Protein AF-0000000083612446 (afdb_homodimer)

Sequence (602 aa):
MIFKHRTEPTELTILKLLAHRMELSKEDQLNFFNLKKGYEGEKLFDTFLEKLECDVLVLNDLLLSSSNQTFQLDTLLVTNNLVYIFEIKNYFGDFYFKNDRLFQKNDNEVSNPLNQLQRSELLLRQLLHKLGFSIPVQSMVIFINEAFTLYLAPLDKPFILPTQLKTFFQKINSHKSTLDMQHKKMAEKLSSLHMQQHPHQKRPSYNNDQLQTGMSCGACQSLTITIQNKKSICTTCKNEESIDSALIRNANEYSLLFPNEKITLPKIMDWCRIITSKKQLRRVLDNNYQKVSKRRWTYYEMIFKHRTEPTELTILKLLAHRMELSKEDQLNFFNLKKGYEGEKLFDTFLEKLECDVLVLNDLLLSSSNQTFQLDTLLVTNNLVYIFEIKNYFGDFYFKNDRLFQKNDNEVSNPLNQLQRSELLLRQLLHKLGFSIPVQSMVIFINEAFTLYLAPLDKPFILPTQLKTFFQKINSHKSTLDMQHKKMAEKLSSLHMQQHPHQKRPSYNNDQLQTGMSCGACQSLTITIQNKKSICTTCKNEESIDSALIRNANEYSLLFPNEKITLPKIMDWCRIITSKKQLRRVLDNNYQKVSKRRWTYYE

Organism: NCBI:txid2304605

Secondary structure (DSSP, 8-state):
-EEE-----HHHHHHHHHHTTS---HHHHHHHHHHHHHHHHHHHHHHHHHT--SS-EEEEEEEEEETTEEEEEEEEEE-SS-EEEEEEE---EEEEEETTEEEETTS-EE--HHHHHHHHHHHHHHHHHHHT----EEEEEEE--TTEEEET--SSS-EE-GGGHHHHHHHHHH------HHHHHHHHHHHHH--SS-TT--PPP--GGGSPPSPPPTTT--S-EEEETTEEEETTT--EEEHHHHHHHHHHHHHHH-TTSPB-HHHHHHHHSS---HHHHHHHHHHHS-EEEETTEEEE-/-EEE-----HHHHHHHHHHTTS---HHHHHHHHHHHHHHHHHHHHHHHHHT--SS-EEEEEEEEEETTEEEEEEEEEE-SS-EEEEEEE---EEEEEETTEEEETTS-EE--HHHHHHHHHHHHHHHHHHHT----EEEEEEE--TTEEEET--SSS-EE-GGGHHHHHHHHHH------HHHHHHHHHHHHH--SS-TT--PPP--GGGSPPSPPPTTT--S-EEEETTEEEETTT--EEEHHHHHHHHHHHHHHH-TTSPB-HHHHHHHHSS---HHHHHHHHHHHS-EEEETTEEEE-

Radius of gyration: 33.87 Å; Cα contacts (8 Å, |Δi|>4): 994; chains: 2; bounding box: 58×113×74 Å

Foldseek 3Di:
DEPADDDQDLQLVLLLLQVQWFPDDPVSVVVNVQSVLQVVQLVLVVVLVVPFDADKYKHAWFWFDAPRDIATFGIWIDFAQEIETEAEDADAAEWEADPQWIAHPVGHTDDRVVVNQVVVQVRVCRVCVVVPHDGYYHYAYEHCHLRYHYHPDDPPHRYDYNVCSVVVSVVVRPDNTDHDPVSVVVSVVSVVRGDSDDPDDDHDDDDPVRTHAAQADPPNGHRQWDDDPQWIAHPPPRDIDGVLVSLVVQQVSVCSNPVPDFADLVVSCRRHVNDDDSVVSVVSQVVPFDWDDDDPGITTD/DEPADDDQDLQLVLLLLQVQWFPDDPVSVVVNVQSVLQVVQLVLVVVLVVPFDADKYKHAWFWFDAPRDIATFGIWIGFAQEIETEAEDADAAEWEADPQWIAHPVGHTDDRVVVNQVVVQVRVCRVCVVVPHDGYYHYAYEHCHLRYHYHPDDPPHRYDYNVCSVVVSVVVRPDRTDHDPVSVVVSVVSVVRGDSDDPDDDHDDDDPVRTHAAQADPPNGHRQWDDDPQWIAHPPPRDIDGVLVSLVVQQVSVCSNPVPDFADLVVSCRRHVNDDDSVVSVVSQVVPFDWDDDDPDITTD

Nearest PDB structures (foldseek):
  8gh6-assembly1_A  TM=5.373E-01  e=2.388E-02  Bombyx mori
  8ibx-assembly1_C  TM=4.402E-01  e=1.232E-02  Bombyx mori
  1y88-assembly1_A  TM=3.473E-01  e=4.994E-03  Archaeoglobus fulgidus
  5zyv-assembly1_A  TM=3.886E-01  e=1.614E+00  Homo sapiens
  2wtz-assembly3_C  TM=2.566E-01  e=6.067E+00  Mycobacterium tuberculosis H37Rv

Solvent-accessible surface area (backbone atoms only — not comparable to full-atom values): 33500 Å² total; per-residue (Å²): 81,80,73,35,74,75,72,81,55,66,59,49,53,50,46,57,56,41,59,68,25,35,85,64,50,73,67,53,46,51,49,44,51,50,46,50,46,46,49,50,31,48,52,55,52,46,58,61,60,70,68,51,78,36,47,37,39,31,39,28,60,39,30,39,70,40,96,90,38,74,43,70,40,57,32,34,39,38,46,62,73,40,31,38,40,38,42,74,39,51,55,76,42,56,28,34,44,56,93,89,36,36,26,36,72,88,69,47,74,50,86,49,67,64,59,60,47,53,51,42,50,54,44,47,53,50,43,35,48,74,73,72,46,85,72,50,77,48,66,35,39,34,37,63,28,63,42,32,38,55,30,34,30,67,88,87,54,58,66,40,49,41,34,40,48,65,61,52,52,49,55,60,40,65,42,90,39,70,65,54,69,67,56,51,50,50,52,51,51,55,60,68,56,40,48,92,60,63,94,75,67,77,66,85,86,77,56,79,85,61,46,59,69,34,40,55,34,91,84,80,45,46,59,53,62,44,82,52,95,71,21,35,34,24,73,83,81,60,50,74,44,48,42,61,59,48,50,52,52,45,49,50,48,46,42,67,77,34,71,89,51,75,45,31,69,70,58,49,36,57,40,29,60,76,59,80,55,64,66,59,51,49,53,50,46,57,74,74,33,45,75,44,75,55,91,95,46,66,36,44,92,81,81,73,34,73,76,72,80,55,67,60,50,53,51,46,57,55,41,59,68,25,34,86,65,52,72,67,52,46,52,50,44,52,51,45,49,46,47,50,52,31,49,53,54,52,46,58,61,59,69,68,52,78,37,50,38,39,31,39,28,60,39,31,39,71,39,96,89,38,76,44,69,41,57,32,36,40,40,46,62,75,40,31,38,38,39,43,73,40,51,53,76,41,56,28,32,45,55,93,90,35,37,27,36,73,88,68,47,74,50,85,50,66,64,60,59,46,50,51,41,49,53,43,48,52,52,44,34,48,75,73,71,47,85,70,50,77,48,66,35,40,34,36,61,28,63,42,32,36,54,29,34,31,66,89,86,53,57,66,42,50,40,35,40,49,66,61,51,53,49,54,60,38,65,42,90,37,70,63,54,69,64,58,52,50,49,52,51,50,55,59,69,55,40,48,92,61,63,92,74,65,76,68,87,87,77,57,79,87,61,46,58,69,34,39,54,34,93,84,78,45,45,59,53,62,46,80,53,94,70,22,35,34,25,73,84,81,63,48,73,44,48,44,61,59,48,49,52,52,45,50,49,49,47,42,67,75,35,70,90,51,74,44,32,70,68,59,48,36,57,39,30,60,78,61,80,55,64,67,59,51,49,53,51,47,59,75,72,34,46,76,43,74,55,91,96,48,65,35,42,92

pLDDT: mean 92.15, std 6.08, range [66.81, 98.69]

Structure (mmCIF, N/CA/C/O backbone):
data_AF-0000000083612446-model_v1
#
loop_
_entity.id
_entity.type
_entity.pdbx_description
1 polymer 'NERD domain-containing protein'
#
loop_
_atom_site.group_PDB
_atom_site.id
_atom_site.type_symbol
_atom_site.label_atom_id
_atom_site.label_alt_id
_atom_site.label_comp_id
_atom_site.label_asym_id
_atom_site.label_entity_id
_atom_site.label_seq_id
_atom_site.pdbx_PDB_ins_code
_atom_site.Cartn_x
_atom_site.Cartn_y
_atom_site.Cartn_z
_atom_site.occupancy
_atom_site.B_iso_or_equiv
_atom_site.auth_seq_id
_atom_site.auth_comp_id
_atom_site.auth_asym_id
_atom_site.auth_atom_id
_atom_site.pdbx_PDB_model_num
ATOM 1 N N . MET A 1 1 ? 16.703 -10.883 -16.016 1 83.62 1 MET A N 1
ATOM 2 C CA . MET A 1 1 ? 16.062 -11.578 -17.125 1 83.62 1 MET A CA 1
ATOM 3 C C . MET A 1 1 ? 15.227 -12.75 -16.641 1 83.62 1 MET A C 1
ATOM 5 O O . MET A 1 1 ? 15.633 -13.477 -15.734 1 83.62 1 MET A O 1
ATOM 9 N N . ILE A 1 2 ? 14.008 -12.875 -17.125 1 90.94 2 ILE A N 1
ATOM 10 C CA . ILE A 1 2 ? 13.156 -14.023 -16.828 1 90.94 2 ILE A CA 1
ATOM 11 C C . ILE A 1 2 ? 13.68 -15.25 -17.562 1 90.94 2 ILE A C 1
ATOM 13 O O . ILE A 1 2 ? 13.68 -15.289 -18.797 1 90.94 2 ILE A O 1
ATOM 17 N N . PHE A 1 3 ? 14.18 -16.234 -16.859 1 94.31 3 PHE A N 1
ATOM 18 C CA . PHE A 1 3 ? 14.758 -17.453 -17.438 1 94.31 3 PHE A CA 1
ATOM 19 C C . PHE A 1 3 ? 13.688 -18.516 -17.641 1 94.31 3 PHE A C 1
ATOM 21 O O . PHE A 1 3 ? 13.695 -19.203 -18.656 1 94.31 3 PHE A O 1
ATOM 28 N N . LYS A 1 4 ? 12.82 -18.688 -16.688 1 95.06 4 LYS A N 1
ATOM 29 C CA . LYS A 1 4 ? 11.648 -19.547 -16.797 1 95.06 4 LYS A CA 1
ATOM 30 C C . LYS A 1 4 ? 10.367 -18.781 -16.484 1 95.06 4 LYS A C 1
ATOM 32 O O . LYS A 1 4 ? 10.172 -18.344 -15.344 1 95.06 4 LYS A O 1
ATOM 37 N N . HIS A 1 5 ? 9.492 -18.703 -17.406 1 94.38 5 HIS A N 1
ATOM 38 C CA . HIS A 1 5 ? 8.258 -17.938 -17.25 1 94.38 5 HIS A CA 1
ATOM 39 C C . HIS A 1 5 ? 7.25 -18.719 -16.391 1 94.38 5 HIS A C 1
ATOM 41 O O . HIS A 1 5 ? 7.285 -19.938 -16.344 1 94.38 5 HIS A O 1
ATOM 47 N N . ARG A 1 6 ? 6.41 -17.922 -15.789 1 95.12 6 ARG A N 1
ATOM 48 C CA . ARG A 1 6 ? 5.34 -18.516 -14.984 1 95.12 6 ARG A CA 1
ATOM 49 C C . ARG A 1 6 ? 4.227 -19.062 -15.867 1 95.12 6 ARG A C 1
ATOM 51 O O . ARG A 1 6 ? 3.865 -18.438 -16.875 1 95.12 6 ARG A O 1
ATOM 58 N N . THR A 1 7 ? 3.77 -20.234 -15.5 1 92 7 THR A N 1
ATOM 59 C CA . THR A 1 7 ? 2.648 -20.828 -16.219 1 92 7 THR A CA 1
ATOM 60 C C . THR A 1 7 ? 1.485 -21.109 -15.266 1 92 7 THR A C 1
ATOM 62 O O . THR A 1 7 ? 1.691 -21.328 -14.07 1 92 7 THR A O 1
ATOM 65 N N . GLU A 1 8 ? 0.327 -21 -15.812 1 92.38 8 GLU A N 1
ATOM 66 C CA . GLU A 1 8 ? -0.847 -21.328 -15.008 1 92.38 8 GLU A CA 1
ATOM 67 C C . GLU A 1 8 ? -0.854 -22.797 -14.617 1 92.38 8 GLU A C 1
ATOM 69 O O . GLU A 1 8 ? -0.589 -23.672 -15.453 1 92.38 8 GLU A O 1
ATOM 74 N N . PRO A 1 9 ? -1.12 -23.047 -13.344 1 90.75 9 PRO A N 1
ATOM 75 C CA . PRO A 1 9 ? -1.199 -24.453 -12.945 1 90.75 9 PRO A CA 1
ATOM 76 C C . PRO A 1 9 ? -2.252 -25.234 -13.734 1 90.75 9 PRO A C 1
ATOM 78 O O . PRO A 1 9 ? -3.332 -24.703 -14.008 1 90.75 9 PRO A O 1
ATOM 81 N N . THR A 1 10 ? -1.929 -26.422 -14.031 1 88.69 10 THR A N 1
ATOM 82 C CA . THR A 1 10 ? -2.809 -27.266 -14.836 1 88.69 10 THR A CA 1
ATOM 83 C C . THR A 1 10 ? -4.156 -27.438 -14.141 1 88.69 10 THR A C 1
ATOM 85 O O . THR A 1 10 ? -5.203 -27.391 -14.789 1 88.69 10 THR A O 1
ATOM 88 N N . GLU A 1 11 ? -4.066 -27.609 -12.898 1 90.12 11 GLU A N 1
ATOM 89 C CA . GLU A 1 11 ? -5.297 -27.797 -12.141 1 90.12 11 GLU A CA 1
ATOM 90 C C . GLU A 1 11 ? -6.215 -26.594 -12.258 1 90.12 11 GLU A C 1
ATOM 92 O O . GLU A 1 11 ? -7.434 -26.734 -12.367 1 90.12 11 GLU A O 1
ATOM 97 N N . LEU A 1 12 ? -5.664 -25.469 -12.148 1 92.31 12 LEU A N 1
ATOM 98 C CA . LEU A 1 12 ? -6.445 -24.25 -12.289 1 92.31 12 LEU A CA 1
ATOM 99 C C . LEU A 1 12 ? -7.082 -24.156 -13.672 1 92.31 12 LEU A C 1
ATOM 101 O O . LEU A 1 12 ? -8.266 -23.828 -13.797 1 92.31 12 LEU A O 1
ATOM 105 N N . THR A 1 13 ? -6.355 -24.531 -14.695 1 91 13 THR A N 1
ATOM 106 C CA . THR A 1 13 ? -6.852 -24.531 -16.062 1 91 13 THR A CA 1
ATOM 107 C C . THR A 1 13 ? -8.031 -25.484 -16.219 1 91 13 THR A C 1
ATOM 109 O O . THR A 1 13 ? -9.047 -25.125 -16.812 1 91 13 THR A O 1
ATOM 112 N N . ILE A 1 14 ? -7.871 -26.578 -15.656 1 91.5 14 ILE A N 1
ATOM 113 C CA . ILE A 1 14 ? -8.906 -27.594 -15.734 1 91.5 14 ILE A CA 1
ATOM 114 C C . ILE A 1 14 ? -10.18 -27.094 -15.047 1 91.5 14 ILE A C 1
ATOM 116 O O . ILE A 1 14 ? -11.273 -27.188 -15.609 1 91.5 14 ILE A O 1
ATOM 120 N N . LEU A 1 15 ? -9.992 -26.578 -13.922 1 92.94 15 LEU A N 1
ATOM 121 C CA . LEU A 1 15 ? -11.141 -26.109 -13.156 1 92.94 15 LEU A CA 1
ATOM 122 C C . LEU A 1 15 ? -11.828 -24.938 -13.867 1 92.94 15 LEU A C 1
ATOM 124 O O . LEU A 1 15 ? -13.055 -24.828 -13.844 1 92.94 15 LEU A O 1
ATOM 128 N N . LYS A 1 16 ? -11.062 -24.125 -14.469 1 92.31 16 LYS A N 1
ATOM 129 C CA . LYS A 1 16 ? -11.609 -23.031 -15.258 1 92.31 16 LYS A CA 1
ATOM 130 C C . LYS A 1 16 ? -12.492 -23.547 -16.391 1 92.31 16 LYS A C 1
ATOM 132 O O . LYS A 1 16 ? -13.586 -23.016 -16.609 1 92.31 16 LYS A O 1
ATOM 137 N N . LEU A 1 17 ? -12 -24.531 -17.047 1 91.25 17 LEU A N 1
ATOM 138 C CA . LEU A 1 17 ? -12.734 -25.125 -18.156 1 91.25 17 LEU A CA 1
ATOM 139 C C . LEU A 1 17 ? -14.008 -25.812 -17.656 1 91.25 17 LEU A C 1
ATOM 141 O O . LEU A 1 17 ? -15.078 -25.641 -18.25 1 91.25 17 LEU A O 1
ATOM 145 N N . LEU A 1 18 ? -13.852 -26.484 -16.578 1 92.56 18 LEU A N 1
ATOM 146 C CA . LEU A 1 18 ? -14.984 -27.219 -16.031 1 92.56 18 LEU A CA 1
ATOM 147 C C . LEU A 1 18 ? -16.062 -26.266 -15.523 1 92.56 18 LEU A C 1
ATOM 149 O O . LEU A 1 18 ? -17.25 -26.547 -15.625 1 92.56 18 LEU A O 1
ATOM 153 N N . ALA A 1 19 ? -15.672 -25.141 -14.992 1 92.88 19 ALA A N 1
ATOM 154 C CA . ALA A 1 19 ? -16.594 -24.188 -14.406 1 92.88 19 ALA A CA 1
ATOM 155 C C . ALA A 1 19 ? -17.609 -23.688 -15.445 1 92.88 19 ALA A C 1
ATOM 157 O O . ALA A 1 19 ? -18.734 -23.312 -15.102 1 92.88 19 ALA A O 1
ATOM 158 N N . HIS A 1 20 ? -17.234 -23.719 -16.719 1 92.19 20 HIS A N 1
ATOM 159 C CA . HIS A 1 20 ? -18.125 -23.281 -17.781 1 92.19 20 HIS A CA 1
ATOM 160 C C . HIS A 1 20 ? -18.953 -24.438 -18.344 1 92.19 20 HIS A C 1
ATOM 162 O O . HIS A 1 20 ? -19.875 -24.219 -19.125 1 92.19 20 HIS A O 1
ATOM 168 N N . ARG A 1 21 ? -18.625 -25.688 -17.906 1 93.38 21 ARG A N 1
ATOM 169 C CA . ARG A 1 21 ? -19.234 -26.844 -18.531 1 93.38 21 ARG A CA 1
ATOM 170 C C . ARG A 1 21 ? -20.078 -27.641 -17.547 1 93.38 21 ARG A C 1
ATOM 172 O O . ARG A 1 21 ? -20.891 -28.484 -17.938 1 93.38 21 ARG A O 1
ATOM 179 N N . MET A 1 22 ? -19.812 -27.375 -16.281 1 92.88 22 MET A N 1
ATOM 180 C CA . MET A 1 22 ? -20.578 -28.078 -15.25 1 92.88 22 MET A CA 1
ATOM 181 C C . MET A 1 22 ? -20.625 -27.25 -13.961 1 92.88 22 MET A C 1
ATOM 183 O O . MET A 1 22 ? -19.891 -26.281 -13.812 1 92.88 22 MET A O 1
ATOM 187 N N . GLU A 1 23 ? -21.531 -27.672 -13.062 1 91.56 23 GLU A N 1
ATOM 188 C CA . GLU A 1 23 ? -21.516 -27.109 -11.719 1 91.56 23 GLU A CA 1
ATOM 189 C C . GLU A 1 23 ? -20.469 -27.781 -10.844 1 91.56 23 GLU A C 1
ATOM 191 O O . GLU A 1 23 ? -20.531 -28.984 -10.602 1 91.56 23 GLU A O 1
ATOM 196 N N . LEU A 1 24 ? -19.562 -27.047 -10.477 1 92.56 24 LEU A N 1
ATOM 197 C CA . LEU A 1 24 ? -18.5 -27.594 -9.641 1 92.56 24 LEU A CA 1
ATOM 198 C C . LEU A 1 24 ? -19.031 -27.922 -8.25 1 92.56 24 LEU A C 1
ATOM 200 O O . LEU A 1 24 ? -19.922 -27.25 -7.738 1 92.56 24 LEU A O 1
ATOM 204 N N . SER A 1 25 ? -18.453 -28.969 -7.723 1 92 25 SER A N 1
ATOM 205 C CA . SER A 1 25 ? -18.75 -29.266 -6.328 1 92 25 SER A CA 1
ATOM 206 C C . SER A 1 25 ? -18.297 -28.125 -5.41 1 92 25 SER A C 1
ATOM 208 O O . SER A 1 25 ? -17.484 -27.281 -5.812 1 92 25 SER A O 1
ATOM 210 N N . LYS A 1 26 ? -18.812 -28.062 -4.223 1 92.75 26 LYS A N 1
ATOM 211 C CA . LYS A 1 26 ? -18.422 -27.031 -3.256 1 92.75 26 LYS A CA 1
ATOM 212 C C . LYS A 1 26 ? -16.922 -27.094 -2.992 1 92.75 26 LYS A C 1
ATOM 214 O O . LYS A 1 26 ? -16.266 -26.047 -2.914 1 92.75 26 LYS A O 1
ATOM 219 N N . GLU A 1 27 ? -16.438 -28.266 -2.926 1 92.94 27 GLU A N 1
ATOM 220 C CA . GLU A 1 27 ? -15 -28.453 -2.697 1 92.94 27 GLU A CA 1
ATOM 221 C C . GLU A 1 27 ? -14.18 -27.938 -3.871 1 92.94 27 GLU A C 1
ATOM 223 O O . GLU A 1 27 ? -13.172 -27.25 -3.676 1 92.94 27 GLU A O 1
ATOM 228 N N . ASP A 1 28 ? -14.633 -28.219 -5.047 1 92.69 28 ASP A N 1
ATOM 229 C CA . ASP A 1 28 ? -13.898 -27.812 -6.246 1 92.69 28 ASP A CA 1
ATOM 230 C C . ASP A 1 28 ? -13.992 -26.297 -6.453 1 92.69 28 ASP A C 1
ATOM 232 O O . ASP A 1 28 ? -13.047 -25.688 -6.949 1 92.69 28 ASP A O 1
ATOM 236 N N . GLN A 1 29 ? -15.117 -25.812 -6.043 1 94.19 29 GLN A N 1
ATOM 237 C CA . GLN A 1 29 ? -15.281 -24.375 -6.125 1 94.19 29 GLN A CA 1
ATOM 238 C C . GLN A 1 29 ? -14.289 -23.656 -5.207 1 94.19 29 GLN A C 1
ATOM 240 O O . GLN A 1 29 ? -13.648 -22.688 -5.613 1 94.19 29 GLN A O 1
ATOM 245 N N . LEU A 1 30 ? -14.18 -24.172 -4.055 1 93 30 LEU A N 1
ATOM 246 C CA . LEU A 1 30 ? -13.242 -23.609 -3.094 1 93 30 LEU A CA 1
ATOM 247 C C . LEU A 1 30 ? -11.805 -23.75 -3.588 1 93 30 LEU A C 1
ATOM 249 O O . LEU A 1 30 ? -11.023 -22.797 -3.516 1 93 30 LEU A O 1
ATOM 253 N N . ASN A 1 31 ? -11.523 -24.891 -4.102 1 92.88 31 ASN A N 1
ATOM 254 C CA . ASN A 1 31 ? -10.195 -25.141 -4.645 1 92.88 31 ASN A CA 1
ATOM 255 C C . ASN A 1 31 ? -9.891 -24.203 -5.816 1 92.88 31 ASN A C 1
ATOM 257 O O . ASN A 1 31 ? -8.789 -23.672 -5.914 1 92.88 31 ASN A O 1
ATOM 261 N N . PHE A 1 32 ? -10.906 -24.047 -6.629 1 93.94 32 PHE A N 1
ATOM 262 C CA . PHE A 1 32 ? -10.781 -23.156 -7.781 1 93.94 32 PHE A CA 1
ATOM 263 C C . PHE A 1 32 ? -10.453 -21.734 -7.344 1 93.94 32 PHE A C 1
ATOM 265 O O . PHE A 1 32 ? -9.508 -21.125 -7.855 1 93.94 32 PHE A O 1
ATOM 272 N N . PHE A 1 33 ? -11.133 -21.312 -6.379 1 94.12 33 PHE A N 1
ATOM 273 C CA . PHE A 1 33 ? -10.938 -19.953 -5.875 1 94.12 33 PHE A CA 1
ATOM 274 C C . PHE A 1 33 ? -9.555 -19.797 -5.262 1 94.12 33 PHE A C 1
ATOM 276 O O . PHE A 1 33 ? -8.867 -18.797 -5.508 1 94.12 33 PHE A O 1
ATOM 283 N N . ASN A 1 34 ? -9.117 -20.734 -4.562 1 93.31 34 ASN A N 1
ATOM 284 C CA . ASN A 1 34 ? -7.812 -20.688 -3.906 1 93.31 34 ASN A CA 1
ATOM 285 C C . ASN A 1 34 ? -6.672 -20.703 -4.922 1 93.31 34 ASN A C 1
ATOM 287 O O . ASN A 1 34 ? -5.715 -19.938 -4.797 1 93.31 34 ASN A O 1
ATOM 291 N N . LEU A 1 35 ? -6.836 -21.547 -5.891 1 94.25 35 LEU A N 1
ATOM 292 C CA . LEU A 1 35 ? -5.82 -21.656 -6.934 1 94.25 35 LEU A CA 1
ATOM 293 C C . LEU A 1 35 ? -5.738 -20.359 -7.73 1 94.25 35 LEU A C 1
ATOM 295 O O . LEU A 1 35 ? -4.641 -19.875 -8.047 1 94.25 35 LEU A O 1
ATOM 299 N N . LYS A 1 36 ? -6.879 -19.891 -8.008 1 96.06 36 LYS A N 1
ATOM 300 C CA . LYS A 1 36 ? -6.941 -18.641 -8.758 1 96.06 36 LYS A CA 1
ATOM 301 C C . LYS A 1 36 ? -6.285 -17.5 -7.984 1 96.06 36 LYS A C 1
ATOM 303 O O . LYS A 1 36 ? -5.461 -16.75 -8.531 1 96.06 36 LYS A O 1
ATOM 308 N N . LYS A 1 37 ? -6.621 -17.375 -6.762 1 96.06 37 LYS A N 1
ATOM 309 C CA . LYS A 1 37 ? -6.055 -16.344 -5.898 1 96.06 37 LYS A CA 1
ATOM 310 C C . LYS A 1 37 ? -4.543 -16.5 -5.777 1 96.06 37 LYS A C 1
ATOM 312 O O . LYS A 1 37 ? -3.807 -15.508 -5.809 1 96.06 37 LYS A O 1
ATOM 317 N N . GLY A 1 38 ? -4.156 -17.703 -5.613 1 96.44 38 GLY A N 1
ATOM 318 C CA . GLY A 1 38 ? -2.73 -17.969 -5.539 1 96.44 38 GLY A CA 1
ATOM 319 C C . GLY A 1 38 ? -1.983 -17.578 -6.797 1 96.44 38 GLY A C 1
ATOM 320 O O . GLY A 1 38 ? -0.953 -16.906 -6.723 1 96.44 38 GLY A O 1
ATOM 321 N N . TYR A 1 39 ? -2.506 -17.938 -7.859 1 97.06 39 TYR A N 1
ATOM 322 C CA . TYR A 1 39 ? -1.886 -17.625 -9.148 1 97.06 39 TYR A CA 1
ATOM 323 C C . TYR A 1 39 ? -1.836 -16.125 -9.375 1 97.06 39 TYR A C 1
ATOM 325 O O . TYR A 1 39 ? -0.83 -15.594 -9.859 1 97.06 39 TYR A O 1
ATOM 333 N N . GLU A 1 40 ? -2.908 -15.453 -9.055 1 97.38 40 GLU A N 1
ATOM 334 C CA . GLU A 1 40 ? -2.951 -14 -9.172 1 97.38 40 GLU A CA 1
ATOM 335 C C . GLU A 1 40 ? -1.858 -13.344 -8.328 1 97.38 40 GLU A C 1
ATOM 337 O O . GLU A 1 40 ? -1.23 -12.375 -8.758 1 97.38 40 GLU A O 1
ATOM 342 N N . GLY A 1 41 ? -1.661 -13.812 -7.16 1 98.12 41 GLY A N 1
ATOM 343 C CA . GLY A 1 41 ? -0.599 -13.305 -6.301 1 98.12 41 GLY A CA 1
ATOM 344 C C . GLY A 1 41 ? 0.785 -13.484 -6.898 1 98.12 41 GLY A C 1
ATOM 345 O O . GLY A 1 41 ? 1.617 -12.578 -6.832 1 98.12 41 GLY A O 1
ATOM 346 N N . GLU A 1 42 ? 0.98 -14.625 -7.469 1 97.81 42 GLU A N 1
ATOM 347 C CA . GLU A 1 42 ? 2.268 -14.898 -8.102 1 97.81 42 GLU A CA 1
ATOM 348 C C . GLU A 1 42 ? 2.508 -13.984 -9.297 1 97.81 42 GLU A C 1
ATOM 350 O O . GLU A 1 42 ? 3.617 -13.477 -9.484 1 97.81 42 GLU A O 1
ATOM 355 N N . LYS A 1 43 ? 1.481 -13.797 -9.984 1 97.44 43 LYS A N 1
ATOM 356 C CA . LYS A 1 43 ? 1.591 -12.898 -11.133 1 97.44 43 LYS A CA 1
ATOM 357 C C . LYS A 1 43 ? 1.901 -11.469 -10.688 1 97.44 43 LYS A C 1
ATOM 359 O O . LYS A 1 43 ? 2.703 -10.781 -11.32 1 97.44 43 LYS A O 1
ATOM 364 N N . LEU A 1 44 ? 1.256 -11.109 -9.68 1 97.75 44 LEU A N 1
ATOM 365 C CA . LEU A 1 44 ? 1.531 -9.789 -9.133 1 97.75 44 LEU A CA 1
ATOM 366 C C . LEU A 1 44 ? 2.99 -9.672 -8.703 1 97.75 44 LEU A C 1
ATOM 368 O O . LEU A 1 44 ? 3.637 -8.648 -8.953 1 97.75 44 LEU A O 1
ATOM 372 N N . PHE A 1 45 ? 3.467 -10.703 -8.117 1 98.12 45 PHE A N 1
ATOM 373 C CA . PHE A 1 45 ? 4.867 -10.734 -7.707 1 98.12 45 PHE A CA 1
ATOM 374 C C . PHE A 1 45 ? 5.789 -10.602 -8.914 1 98.12 45 PHE A C 1
ATOM 376 O O . PHE A 1 45 ? 6.801 -9.906 -8.852 1 98.12 45 PHE A O 1
ATOM 383 N N . ASP A 1 46 ? 5.402 -11.172 -9.992 1 97.5 46 ASP A N 1
ATOM 384 C CA . ASP A 1 46 ? 6.188 -11.125 -11.227 1 97.5 46 ASP A CA 1
ATOM 385 C C . ASP A 1 46 ? 6.344 -9.688 -11.711 1 97.5 46 ASP A C 1
ATOM 387 O O . ASP A 1 46 ? 7.367 -9.328 -12.305 1 97.5 46 ASP A O 1
ATOM 391 N N . THR A 1 47 ? 5.375 -8.883 -11.5 1 96.5 47 THR A N 1
ATOM 392 C CA . THR A 1 47 ? 5.438 -7.504 -11.961 1 96.5 47 THR A CA 1
ATOM 393 C C . THR A 1 47 ? 6.562 -6.75 -11.258 1 96.5 47 THR A C 1
ATOM 395 O O . THR A 1 47 ? 7.188 -5.863 -11.844 1 96.5 47 THR A O 1
ATOM 398 N N . PHE A 1 48 ? 6.801 -7.066 -10.016 1 96.06 48 PHE A N 1
ATOM 399 C CA . PHE A 1 48 ? 7.918 -6.469 -9.289 1 96.06 48 PHE A CA 1
ATOM 400 C C . PHE A 1 48 ? 9.25 -6.926 -9.867 1 96.06 48 PHE A C 1
ATOM 402 O O . PHE A 1 48 ? 10.172 -6.125 -10.016 1 96.06 48 PHE A O 1
ATOM 409 N N . LEU A 1 49 ? 9.312 -8.188 -10.219 1 95.69 49 LEU A N 1
ATOM 410 C CA . LEU A 1 49 ? 10.547 -8.766 -10.742 1 95.69 49 LEU A CA 1
ATOM 411 C C . LEU A 1 49 ? 10.867 -8.203 -12.125 1 95.69 49 LEU A C 1
ATOM 413 O O . LEU A 1 49 ? 12.031 -8.008 -12.469 1 95.69 49 LEU A O 1
ATOM 417 N N . GLU A 1 50 ? 9.852 -7.977 -12.875 1 94.5 50 GLU A N 1
ATOM 418 C CA . GLU A 1 50 ? 10.016 -7.477 -14.234 1 94.5 50 GLU A CA 1
ATOM 419 C C . GLU A 1 50 ? 10.602 -6.066 -14.242 1 94.5 50 GLU A C 1
ATOM 421 O O . GLU A 1 50 ? 11.195 -5.641 -15.234 1 94.5 50 GLU A O 1
ATOM 426 N N . LYS A 1 51 ? 10.453 -5.371 -13.172 1 93.88 51 LYS A N 1
ATOM 427 C CA . LYS A 1 51 ? 10.922 -3.99 -13.078 1 93.88 51 LYS A CA 1
ATOM 428 C C . LYS A 1 51 ? 12.391 -3.938 -12.656 1 93.88 51 LYS A C 1
ATOM 430 O O . LYS A 1 51 ? 13 -2.869 -12.656 1 93.88 51 LYS A O 1
ATOM 435 N N . LEU A 1 52 ? 12.938 -5.074 -12.297 1 93.19 52 LEU A N 1
ATOM 436 C CA . LEU A 1 52 ? 14.336 -5.117 -11.898 1 93.19 52 LEU A CA 1
ATOM 437 C C . LEU A 1 52 ? 15.258 -4.805 -13.078 1 93.19 52 LEU A C 1
ATOM 439 O O . LEU A 1 52 ? 15.031 -5.289 -14.188 1 93.19 52 LEU A O 1
ATOM 443 N N . GLU A 1 53 ? 16.281 -3.992 -12.781 1 92.69 53 GLU A N 1
ATOM 444 C CA . GLU A 1 53 ? 17.234 -3.602 -13.82 1 92.69 53 GLU A CA 1
ATOM 445 C C . GLU A 1 53 ? 18.578 -4.277 -13.609 1 92.69 53 GLU A C 1
ATOM 447 O O . GLU A 1 53 ? 19.422 -4.289 -14.516 1 92.69 53 GLU A O 1
ATOM 452 N N . CYS A 1 54 ? 18.75 -4.805 -12.477 1 92.19 54 CYS A N 1
ATOM 453 C CA . CYS A 1 54 ? 20.016 -5.484 -12.18 1 92.19 54 CYS A CA 1
ATOM 454 C C . CYS A 1 54 ? 20.094 -6.824 -12.898 1 92.19 54 CYS A C 1
ATOM 456 O O . CYS A 1 54 ? 19.109 -7.281 -13.484 1 92.19 54 CYS A O 1
ATOM 458 N N . ASP A 1 55 ? 21.297 -7.391 -12.938 1 94.31 55 ASP A N 1
ATOM 459 C CA . ASP A 1 55 ? 21.547 -8.656 -13.625 1 94.31 55 ASP A CA 1
ATOM 460 C C . ASP A 1 55 ? 21.188 -9.844 -12.742 1 94.31 55 ASP A C 1
ATOM 462 O O . ASP A 1 55 ? 21.969 -10.242 -11.875 1 94.31 55 ASP A O 1
ATOM 466 N N . VAL A 1 56 ? 19.953 -10.391 -12.969 1 95.5 56 VAL A N 1
ATOM 467 C CA . VAL A 1 56 ? 19.453 -11.516 -12.18 1 95.5 56 VAL A CA 1
ATOM 468 C C . VAL A 1 56 ? 18.734 -12.508 -13.094 1 95.5 56 VAL A C 1
ATOM 470 O O . VAL A 1 56 ? 18.391 -12.172 -14.227 1 95.5 56 VAL A O 1
ATOM 473 N N . LEU A 1 57 ? 18.656 -13.734 -12.695 1 96.44 57 LEU A N 1
ATOM 474 C CA . LEU A 1 57 ? 17.859 -14.75 -13.367 1 96.44 57 LEU A CA 1
ATOM 475 C C . LEU A 1 57 ? 16.641 -15.141 -12.523 1 96.44 57 LEU A C 1
ATOM 477 O O . LEU A 1 57 ? 16.781 -15.406 -11.328 1 96.44 57 LEU A O 1
ATOM 481 N N . VAL A 1 58 ? 15.516 -15.109 -13.156 1 97.62 58 VAL A N 1
ATOM 482 C CA . VAL A 1 58 ? 14.273 -15.453 -12.469 1 97.62 58 VAL A CA 1
ATOM 483 C C . VAL A 1 58 ? 13.734 -16.766 -13 1 97.62 58 VAL A C 1
ATOM 485 O O . VAL A 1 58 ? 13.516 -16.922 -14.203 1 97.62 58 VAL A O 1
ATOM 488 N N . LEU A 1 59 ? 13.586 -17.766 -12.172 1 98.12 59 LEU A N 1
ATOM 489 C CA . LEU A 1 59 ? 12.961 -19.031 -12.5 1 98.12 59 LEU A CA 1
ATOM 490 C C . LEU A 1 59 ? 11.641 -19.203 -11.75 1 98.12 59 LEU A C 1
ATOM 492 O O . LEU A 1 59 ? 11.641 -19.344 -10.523 1 98.12 59 LEU A O 1
ATOM 496 N N . ASN A 1 60 ? 10.602 -19.25 -12.508 1 97.38 60 ASN A N 1
ATOM 497 C CA . ASN A 1 60 ? 9.289 -19.344 -11.875 1 97.38 60 ASN A CA 1
ATOM 498 C C . ASN A 1 60 ? 8.75 -20.766 -11.922 1 97.38 60 ASN A C 1
ATOM 500 O O . ASN A 1 60 ? 9.047 -21.516 -12.859 1 97.38 60 ASN A O 1
ATOM 504 N N . ASP A 1 61 ? 8.016 -21.109 -10.883 1 94.69 61 ASP A N 1
ATOM 505 C CA . ASP A 1 61 ? 7.172 -22.297 -10.867 1 94.69 61 ASP A CA 1
ATOM 506 C C . ASP A 1 61 ? 8 -23.562 -11.102 1 94.69 61 ASP A C 1
ATOM 508 O O . ASP A 1 61 ? 7.688 -24.359 -11.984 1 94.69 61 ASP A O 1
ATOM 512 N N . LEU A 1 62 ? 8.969 -23.75 -10.312 1 95.81 62 LEU A N 1
ATOM 513 C CA . LEU A 1 62 ? 9.797 -24.938 -10.43 1 95.81 62 LEU A CA 1
ATOM 514 C C . LEU A 1 62 ? 9.234 -26.078 -9.586 1 95.81 62 LEU A C 1
ATOM 516 O O . LEU A 1 62 ? 8.914 -25.891 -8.414 1 95.81 62 LEU A O 1
ATOM 520 N N . LEU A 1 63 ? 8.977 -27.125 -10.195 1 95.06 63 LEU A N 1
ATOM 521 C CA . LEU A 1 63 ? 8.672 -28.391 -9.523 1 95.06 63 LEU A CA 1
ATOM 522 C C . LEU A 1 63 ? 9.859 -29.344 -9.594 1 95.06 63 LEU A C 1
ATOM 524 O O . LEU A 1 63 ? 10.156 -29.891 -10.664 1 95.06 63 LEU A O 1
ATOM 528 N N . LEU A 1 64 ? 10.469 -29.609 -8.43 1 96.25 64 LEU A N 1
ATOM 529 C CA . LEU A 1 64 ? 11.719 -30.359 -8.391 1 96.25 64 LEU A CA 1
ATOM 530 C C . LEU A 1 64 ? 11.617 -31.531 -7.438 1 96.25 64 LEU A C 1
ATOM 532 O O . LEU A 1 64 ? 10.625 -31.672 -6.711 1 96.25 64 LEU A O 1
ATOM 5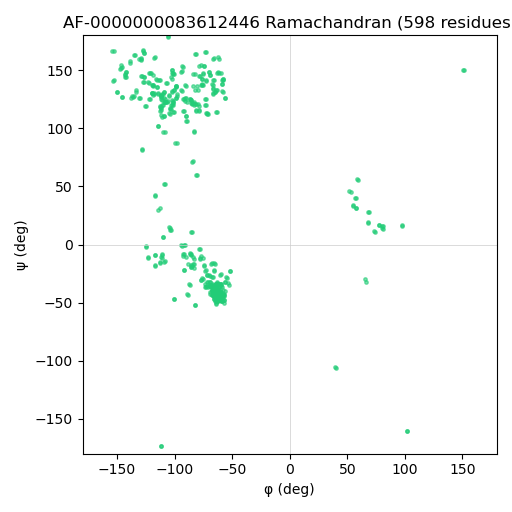36 N N . SER A 1 65 ? 12.547 -32.344 -7.559 1 93.69 65 SER A N 1
ATOM 537 C CA . SER A 1 65 ? 12.656 -33.5 -6.66 1 93.69 65 SER A CA 1
ATOM 538 C C . SER A 1 65 ? 14.078 -33.656 -6.141 1 93.69 65 SER A C 1
ATOM 540 O O . SER A 1 65 ? 15.047 -33.469 -6.891 1 93.69 65 SER A O 1
ATOM 542 N N . SER A 1 66 ? 14.195 -33.812 -4.875 1 91.31 66 SER A N 1
ATOM 543 C CA . SER A 1 66 ? 15.461 -34.125 -4.219 1 91.31 66 SER A CA 1
ATOM 544 C C . SER A 1 66 ? 15.281 -35.219 -3.164 1 91.31 66 SER A C 1
ATOM 546 O O . SER A 1 66 ? 14.422 -35.125 -2.287 1 91.31 66 SER A O 1
ATOM 548 N N . SER A 1 67 ? 16.094 -36.281 -3.268 1 89.75 67 SER A N 1
ATOM 549 C CA . SER A 1 67 ? 16.031 -37.406 -2.336 1 89.75 67 SER A CA 1
ATOM 550 C C . SER A 1 67 ? 14.625 -38 -2.262 1 89.75 67 SER A C 1
ATOM 552 O O . SER A 1 67 ? 14.086 -38.188 -1.173 1 89.75 67 SER A O 1
ATOM 554 N N . ASN A 1 68 ? 13.906 -38 -3.283 1 87.94 68 ASN A N 1
ATOM 555 C CA . ASN A 1 68 ? 12.594 -38.625 -3.467 1 87.94 68 ASN A CA 1
ATOM 556 C C . ASN A 1 68 ? 11.484 -37.75 -2.879 1 87.94 68 ASN A C 1
ATOM 558 O O . ASN A 1 68 ? 10.406 -38.25 -2.561 1 87.94 68 ASN A O 1
ATOM 562 N N . GLN A 1 69 ? 11.867 -36.562 -2.605 1 92.31 69 GLN A N 1
ATOM 563 C CA . GLN A 1 69 ? 10.859 -35.625 -2.143 1 92.31 69 GLN A CA 1
ATOM 564 C C . GLN A 1 69 ? 10.617 -34.531 -3.174 1 92.31 69 GLN A C 1
ATOM 566 O O . GLN A 1 69 ? 11.562 -33.875 -3.645 1 92.31 69 GLN A O 1
ATOM 571 N N . THR A 1 70 ? 9.383 -34.344 -3.482 1 92.94 70 THR A N 1
ATOM 572 C CA . THR A 1 70 ? 9.016 -33.312 -4.445 1 92.94 70 THR A CA 1
ATOM 573 C C . THR A 1 70 ? 8.742 -32 -3.734 1 92.94 70 THR A C 1
ATOM 575 O O . THR A 1 70 ? 8.164 -31.984 -2.645 1 92.94 70 THR A O 1
ATOM 578 N N . PHE A 1 71 ? 9.211 -30.938 -4.277 1 93.5 71 PHE A N 1
ATOM 579 C CA . PHE A 1 71 ? 8.938 -29.625 -3.713 1 93.5 71 PHE A CA 1
ATOM 580 C C . PHE A 1 71 ? 8.758 -28.594 -4.816 1 93.5 71 PHE A C 1
ATOM 582 O O . PHE A 1 71 ? 9.367 -28.703 -5.883 1 93.5 71 PHE A O 1
ATOM 589 N N . GLN A 1 72 ? 7.887 -27.703 -4.555 1 92.75 72 GLN A N 1
ATOM 590 C CA . GLN A 1 72 ? 7.559 -26.656 -5.512 1 92.75 72 GLN A CA 1
ATOM 591 C C . GLN A 1 72 ? 8.086 -25.297 -5.047 1 92.75 72 GLN A C 1
ATOM 593 O O . GLN A 1 72 ? 7.996 -24.969 -3.863 1 92.75 72 GLN A O 1
ATOM 598 N N . LEU A 1 73 ? 8.766 -24.609 -5.945 1 96.69 73 LEU A N 1
ATOM 599 C CA . LEU A 1 73 ? 9.227 -23.25 -5.691 1 96.69 73 LEU A CA 1
ATOM 600 C C . LEU A 1 73 ? 8.414 -22.234 -6.488 1 96.69 73 LEU A C 1
ATOM 602 O O . LEU A 1 73 ? 8.367 -22.297 -7.719 1 96.69 73 LEU A O 1
ATOM 606 N N . ASP A 1 74 ? 7.789 -21.281 -5.809 1 96.75 74 ASP A N 1
ATOM 607 C CA . ASP A 1 74 ? 7.027 -20.25 -6.527 1 96.75 74 ASP A CA 1
ATOM 608 C C . ASP A 1 74 ? 7.941 -19.406 -7.406 1 96.75 74 ASP A C 1
ATOM 610 O O . ASP A 1 74 ? 7.66 -19.203 -8.594 1 96.75 74 ASP A O 1
ATOM 614 N N . THR A 1 75 ? 8.977 -18.922 -6.855 1 98.19 75 THR A N 1
ATOM 615 C CA . THR A 1 75 ? 9.938 -18.125 -7.613 1 98.19 75 THR A CA 1
ATOM 616 C C . THR A 1 75 ? 11.344 -18.281 -7.039 1 98.19 75 THR A C 1
ATOM 618 O O . THR A 1 75 ? 11.531 -18.234 -5.824 1 98.19 75 THR A O 1
ATOM 621 N N . LEU A 1 76 ? 12.258 -18.531 -7.887 1 98.06 76 LEU A N 1
ATOM 622 C CA . LEU A 1 76 ? 13.688 -18.531 -7.574 1 98.06 76 LEU A CA 1
ATOM 623 C C . LEU A 1 76 ? 14.398 -17.375 -8.25 1 98.06 76 LEU A C 1
ATOM 625 O O . LEU A 1 76 ? 14.242 -17.156 -9.453 1 98.06 76 LEU A O 1
ATOM 629 N N . LEU A 1 77 ? 15.078 -16.578 -7.457 1 97.19 77 LEU A N 1
ATOM 630 C CA . LEU A 1 77 ? 15.852 -15.453 -7.984 1 97.19 77 LEU A CA 1
ATOM 631 C C . LEU A 1 77 ? 17.344 -15.695 -7.789 1 97.19 77 LEU A C 1
ATOM 633 O O . LEU A 1 77 ? 17.812 -15.82 -6.656 1 97.19 77 LEU A O 1
ATOM 637 N N . VAL A 1 78 ? 18.094 -15.75 -8.867 1 96.38 78 VAL A N 1
ATOM 638 C CA . VAL A 1 78 ? 19.531 -16 -8.828 1 96.38 78 VAL A CA 1
ATOM 639 C C . VAL A 1 78 ? 20.281 -14.688 -9 1 96.38 78 VAL A C 1
ATOM 641 O O . VAL A 1 78 ? 20.141 -14.008 -10.016 1 96.38 78 VAL A O 1
ATOM 644 N N . THR A 1 79 ? 20.938 -14.336 -7.961 1 94.25 79 THR A N 1
ATOM 645 C CA . THR A 1 79 ? 21.875 -13.211 -8.031 1 94.25 79 THR A CA 1
ATOM 646 C C . THR A 1 79 ? 23.312 -13.711 -8.031 1 94.25 79 THR A C 1
ATOM 648 O O . THR A 1 79 ? 23.562 -14.914 -8.016 1 94.25 79 THR A O 1
ATOM 651 N N . ASN A 1 80 ? 24.281 -12.734 -8.109 1 92.25 80 ASN A N 1
ATOM 652 C CA . ASN A 1 80 ? 25.688 -13.109 -8.227 1 92.25 80 ASN A CA 1
ATOM 653 C C . ASN A 1 80 ? 26.172 -13.867 -7 1 92.25 80 ASN A C 1
ATOM 655 O O . ASN A 1 80 ? 26.969 -14.797 -7.113 1 92.25 80 ASN A O 1
ATOM 659 N N . ASN A 1 81 ? 25.625 -13.531 -5.855 1 91.44 81 ASN A N 1
ATOM 660 C CA . ASN A 1 81 ? 26.203 -14.117 -4.652 1 91.44 81 ASN A CA 1
ATOM 661 C C . ASN A 1 81 ? 25.156 -14.852 -3.822 1 91.44 81 ASN A C 1
ATOM 663 O O . ASN A 1 81 ? 25.484 -15.453 -2.795 1 91.44 81 ASN A O 1
ATOM 667 N N . LEU A 1 82 ? 23.938 -14.797 -4.305 1 93.69 82 LEU A N 1
ATOM 668 C CA . LEU A 1 82 ? 22.859 -15.305 -3.471 1 93.69 82 LEU A CA 1
ATOM 669 C C . LEU A 1 82 ? 21.703 -15.797 -4.328 1 93.69 82 LEU A C 1
ATOM 671 O O . LEU A 1 82 ? 21.406 -15.219 -5.375 1 93.69 82 LEU A O 1
ATOM 675 N N . VAL A 1 83 ? 21.078 -16.906 -3.898 1 96.75 83 VAL A N 1
ATOM 676 C CA . VAL A 1 83 ? 19.844 -17.391 -4.5 1 96.75 83 VAL A CA 1
ATOM 677 C C . VAL A 1 83 ? 18.688 -17.172 -3.535 1 96.75 83 VAL A C 1
ATOM 679 O O . VAL A 1 83 ? 18.734 -17.594 -2.377 1 96.75 83 VAL A O 1
ATOM 682 N N . TYR A 1 84 ? 17.688 -16.516 -4.008 1 97.19 84 TYR A N 1
ATOM 683 C CA . TYR A 1 84 ? 16.484 -16.297 -3.205 1 97.19 84 TYR A CA 1
ATOM 684 C C . TYR A 1 84 ? 15.398 -17.281 -3.562 1 97.19 84 TYR A C 1
ATOM 686 O O . TYR A 1 84 ? 15.164 -17.562 -4.742 1 97.19 84 TYR A O 1
ATOM 694 N N . ILE A 1 85 ? 14.758 -17.828 -2.523 1 98.19 85 ILE A N 1
ATOM 695 C CA . ILE A 1 85 ? 13.5 -18.547 -2.668 1 98.19 85 ILE A CA 1
ATOM 696 C C . ILE A 1 85 ? 12.352 -17.688 -2.148 1 98.19 85 ILE A C 1
ATOM 698 O O . ILE A 1 85 ? 12.383 -17.219 -1.008 1 98.19 85 ILE A O 1
ATOM 702 N N . PHE A 1 86 ? 11.438 -17.469 -2.977 1 98.38 86 PHE A N 1
ATOM 703 C CA . PHE A 1 86 ? 10.281 -16.703 -2.541 1 98.38 86 PHE A CA 1
ATOM 704 C C . PHE A 1 86 ? 9.031 -17.562 -2.49 1 98.38 86 PHE A C 1
ATOM 706 O O . PHE A 1 86 ? 8.656 -18.188 -3.49 1 98.38 86 PHE A O 1
ATOM 713 N N . GLU A 1 87 ? 8.477 -17.719 -1.36 1 98 87 GLU A N 1
ATOM 714 C CA . GLU A 1 87 ? 7.137 -18.25 -1.185 1 98 87 GLU A CA 1
ATOM 715 C C . GLU A 1 87 ? 6.09 -17.141 -1.139 1 98 87 GLU A C 1
ATOM 717 O O . GLU A 1 87 ? 6.066 -16.344 -0.2 1 98 87 GLU A O 1
ATOM 722 N N . ILE A 1 88 ? 5.199 -17.094 -2.117 1 98.25 88 ILE A N 1
ATOM 723 C CA . ILE A 1 88 ? 4.312 -15.945 -2.291 1 98.25 88 ILE A CA 1
ATOM 724 C C . ILE A 1 88 ? 2.928 -16.281 -1.739 1 98.25 88 ILE A C 1
ATOM 726 O O . ILE A 1 88 ? 2.332 -17.297 -2.109 1 98.25 88 ILE A O 1
ATOM 730 N N . LYS A 1 89 ? 2.396 -15.531 -0.799 1 97.81 89 LYS A N 1
ATOM 731 C CA . LYS A 1 89 ? 1.056 -15.648 -0.235 1 97.81 89 LYS A CA 1
ATOM 732 C C . LYS A 1 89 ? 0.208 -14.422 -0.562 1 97.81 89 LYS A C 1
ATOM 734 O O . LYS A 1 89 ? 0.644 -13.289 -0.357 1 97.81 89 LYS A O 1
ATOM 739 N N . ASN A 1 90 ? -0.946 -14.641 -1.059 1 97.81 90 ASN A N 1
ATOM 740 C CA . ASN A 1 90 ? -1.854 -13.57 -1.444 1 97.81 90 ASN A CA 1
ATOM 741 C C . ASN A 1 90 ? -3.039 -13.461 -0.488 1 97.81 90 ASN A C 1
ATOM 743 O O . ASN A 1 90 ? -4.191 -13.422 -0.922 1 97.81 90 ASN A O 1
ATOM 747 N N . TYR A 1 91 ? -2.732 -13.383 0.799 1 96.31 91 TYR A N 1
ATOM 748 C CA . TYR A 1 91 ? -3.748 -13.297 1.842 1 96.31 91 TYR A CA 1
ATOM 749 C C . TYR A 1 91 ? -4.34 -11.891 1.908 1 96.31 91 TYR A C 1
ATOM 751 O O . TYR A 1 91 ? -3.621 -10.898 1.75 1 96.31 91 TYR A O 1
ATOM 759 N N . PHE A 1 92 ? -5.574 -11.797 2.145 1 95.5 92 PHE A N 1
ATOM 760 C CA . PHE A 1 92 ? -6.312 -10.547 2.279 1 95.5 92 PHE A CA 1
ATOM 761 C C . PHE A 1 92 ? -6.852 -10.383 3.695 1 95.5 92 PHE A C 1
ATOM 763 O O . PHE A 1 92 ? -7.383 -11.336 4.273 1 95.5 92 PHE A O 1
ATOM 770 N N . GLY A 1 93 ? -6.668 -9.156 4.199 1 96 93 GLY A N 1
ATOM 771 C CA . GLY A 1 93 ? -7.301 -8.875 5.48 1 96 93 GLY A CA 1
ATOM 772 C C . GLY A 1 93 ? -6.332 -8.922 6.648 1 96 93 GLY A C 1
ATOM 773 O O . GLY A 1 93 ? -5.121 -8.789 6.461 1 96 93 GLY A O 1
ATOM 774 N N . ASP A 1 94 ? -6.887 -9.078 7.859 1 96.81 94 ASP A N 1
ATOM 775 C CA . ASP A 1 94 ? -6.121 -8.969 9.094 1 96.81 94 ASP A CA 1
ATOM 776 C C . ASP A 1 94 ? -5.738 -10.344 9.633 1 96.81 94 ASP A C 1
ATOM 778 O O . ASP A 1 94 ? -6.602 -11.203 9.812 1 96.81 94 ASP A O 1
ATOM 782 N N . PHE A 1 95 ? -4.52 -10.516 9.852 1 97.44 95 PHE A N 1
ATOM 783 C CA . PHE A 1 95 ? -3.961 -11.734 10.414 1 97.44 95 PHE A CA 1
ATOM 784 C C . PHE A 1 95 ? -3.107 -11.422 11.641 1 97.44 95 PHE A C 1
ATOM 786 O O . PHE A 1 95 ? -2.789 -10.266 11.898 1 97.44 95 PHE A O 1
ATOM 793 N N . TYR A 1 96 ? -2.787 -12.375 12.43 1 96.81 96 TYR A N 1
ATOM 794 C CA . TYR A 1 96 ? -1.804 -12.203 13.5 1 96.81 96 TYR A CA 1
ATOM 795 C C . TYR A 1 96 ? -0.947 -13.461 13.648 1 96.81 96 TYR A C 1
ATOM 797 O O . TYR A 1 96 ? -1.36 -14.555 13.258 1 96.81 96 TYR A O 1
ATOM 805 N N . PHE A 1 97 ? 0.261 -13.273 14.031 1 96 97 PHE A N 1
ATOM 806 C CA . PHE A 1 97 ? 1.247 -14.328 14.219 1 96 97 PHE A CA 1
ATOM 807 C C . PHE A 1 97 ? 1.541 -14.547 15.695 1 96 97 PHE A C 1
ATOM 809 O O . PHE A 1 97 ? 1.895 -13.602 16.406 1 96 97 PHE A O 1
ATOM 816 N N . LYS A 1 98 ? 1.333 -15.773 16.172 1 93.19 98 LYS A N 1
ATOM 817 C CA . LYS A 1 98 ? 1.549 -16.078 17.578 1 93.19 98 LYS A CA 1
ATOM 818 C C . LYS A 1 98 ? 2.064 -17.5 17.766 1 93.19 98 LYS A C 1
ATOM 820 O O . LYS A 1 98 ? 1.512 -18.453 17.188 1 93.19 98 LYS A O 1
ATOM 825 N N . ASN A 1 99 ? 3.125 -17.656 18.438 1 92.56 99 ASN A N 1
ATOM 826 C CA . ASN A 1 99 ? 3.697 -18.953 18.734 1 92.56 99 ASN A CA 1
ATOM 827 C C . ASN A 1 99 ? 3.992 -19.734 17.453 1 92.56 99 ASN A C 1
ATOM 829 O O . ASN A 1 99 ? 3.627 -20.906 17.328 1 92.56 99 ASN A O 1
ATOM 833 N N . ASP A 1 100 ? 4.441 -19.125 16.531 1 91.69 100 ASP A N 1
ATOM 834 C CA . ASP A 1 100 ? 4.871 -19.703 15.266 1 91.69 100 ASP A CA 1
ATOM 835 C C . ASP A 1 100 ? 3.682 -20.234 14.477 1 91.69 100 ASP A C 1
ATOM 837 O O . ASP A 1 100 ? 3.801 -21.234 13.766 1 91.69 100 ASP A O 1
ATOM 841 N N . ARG A 1 101 ? 2.557 -19.594 14.75 1 94.94 101 ARG A N 1
ATOM 842 C CA . ARG A 1 101 ? 1.335 -19.922 14.023 1 94.94 101 ARG A CA 1
ATOM 843 C C . ARG A 1 101 ? 0.68 -18.672 13.453 1 94.94 101 ARG A C 1
ATOM 845 O O . ARG A 1 101 ? 0.777 -17.594 14.039 1 94.94 101 ARG A O 1
ATOM 852 N N . LEU A 1 102 ? 0.114 -18.828 12.352 1 95.12 102 LEU A N 1
ATOM 853 C CA . LEU A 1 102 ? -0.571 -17.75 11.664 1 95.12 102 LEU A CA 1
ATOM 854 C C . LEU A 1 102 ? -2.084 -17.891 11.781 1 95.12 102 LEU A C 1
ATOM 856 O O . LEU A 1 102 ? -2.625 -18.984 11.547 1 95.12 102 LEU A O 1
ATOM 860 N N . PHE A 1 103 ? -2.715 -16.844 12.211 1 95.5 103 PHE A N 1
ATOM 861 C CA . PHE A 1 103 ? -4.16 -16.859 12.414 1 95.5 103 PHE A CA 1
ATOM 862 C C . PHE A 1 103 ? -4.816 -15.703 11.664 1 95.5 103 PHE A C 1
ATOM 864 O O . PHE A 1 103 ? -4.242 -14.617 11.555 1 95.5 103 PHE A O 1
ATOM 871 N N . GLN A 1 104 ? -5.996 -15.977 11.156 1 93.62 104 GLN A N 1
ATOM 872 C CA . GLN A 1 104 ? -6.848 -14.867 10.75 1 93.62 104 GLN A CA 1
ATOM 873 C C . GLN A 1 104 ? -7.473 -14.18 11.961 1 93.62 104 GLN A C 1
ATOM 875 O O . GLN A 1 104 ? -7.648 -14.805 13.008 1 93.62 104 GLN A O 1
ATOM 880 N N . LYS A 1 105 ? -7.699 -12.875 11.93 1 85.94 105 LYS A N 1
ATOM 881 C CA . LYS A 1 105 ? -8.195 -12.117 13.07 1 85.94 105 LYS A CA 1
ATOM 882 C C . LYS A 1 105 ? -9.453 -12.75 13.648 1 85.94 105 LYS A C 1
ATOM 884 O O . LYS A 1 105 ? -9.734 -12.617 14.844 1 85.94 105 LYS A O 1
ATOM 889 N N . ASN A 1 106 ? -10.234 -13.57 12.875 1 83.69 106 ASN A N 1
ATOM 890 C CA . ASN A 1 106 ? -11.391 -14.281 13.406 1 83.69 106 ASN A CA 1
ATOM 891 C C . ASN A 1 106 ? -10.992 -15.609 14.039 1 83.69 106 ASN A C 1
ATOM 893 O O . ASN A 1 106 ? -11.836 -16.484 14.25 1 83.69 106 ASN A O 1
ATOM 897 N N . ASP A 1 107 ? -9.742 -15.867 14.242 1 81.75 107 ASP A N 1
ATOM 898 C CA . ASP A 1 107 ? -9.133 -16.953 15.008 1 81.75 107 ASP A CA 1
ATOM 899 C C . ASP A 1 107 ? -9.109 -18.25 14.195 1 81.75 107 ASP A C 1
ATOM 901 O O . ASP A 1 107 ? -9.016 -19.344 14.766 1 81.75 107 ASP A O 1
ATOM 905 N N . ASN A 1 108 ? -9.289 -18.172 12.953 1 88.69 108 ASN A N 1
ATOM 906 C CA . ASN A 1 108 ? -9.055 -19.328 12.094 1 88.69 108 ASN A CA 1
ATOM 907 C C . ASN A 1 108 ? -7.578 -19.484 11.75 1 88.69 108 ASN A C 1
ATOM 909 O O . ASN A 1 108 ? -6.957 -18.562 11.219 1 88.69 108 ASN A O 1
ATOM 913 N N . GLU A 1 109 ? -7.152 -20.625 12.156 1 90.19 109 GLU A N 1
ATOM 914 C CA . GLU A 1 109 ? -5.742 -20.875 11.875 1 90.19 109 GLU A CA 1
ATOM 915 C C . GLU A 1 109 ? -5.523 -21.234 10.414 1 90.19 109 GLU A C 1
ATOM 917 O O . GLU A 1 109 ? -6.312 -21.984 9.828 1 90.19 109 GLU A O 1
ATOM 922 N N . VAL A 1 110 ? -4.484 -20.672 9.859 1 91.62 110 VAL A N 1
ATOM 923 C CA . VAL A 1 110 ? -4.113 -21.031 8.492 1 91.62 110 VAL A CA 1
ATOM 924 C C . VAL A 1 110 ? -2.732 -21.672 8.484 1 91.62 110 VAL A C 1
ATOM 926 O O . VAL A 1 110 ? -2.008 -21.625 9.484 1 91.62 110 VAL A O 1
ATOM 929 N N . SER A 1 111 ? -2.424 -22.391 7.402 1 89.5 111 SER A N 1
ATOM 930 C CA . SER A 1 111 ? -1.124 -23.047 7.293 1 89.5 111 SER A CA 1
ATOM 931 C C . SER A 1 111 ? 0.014 -22.031 7.391 1 89.5 111 SER A C 1
ATOM 933 O O . SER A 1 111 ? -0.067 -20.938 6.816 1 89.5 111 SER A O 1
ATOM 935 N N . ASN A 1 112 ? 1.032 -22.391 8.109 1 89.94 112 ASN A N 1
ATOM 936 C CA . ASN A 1 112 ? 2.197 -21.531 8.266 1 89.94 112 ASN A CA 1
ATOM 937 C C . ASN A 1 112 ? 3.111 -21.594 7.043 1 89.94 112 ASN A C 1
ATOM 939 O O . ASN A 1 112 ? 3.723 -22.641 6.773 1 89.94 112 ASN A O 1
ATOM 943 N N . PRO A 1 113 ? 3.254 -20.562 6.355 1 93.94 113 PRO A N 1
ATOM 944 C CA . PRO A 1 113 ? 4.074 -20.578 5.141 1 93.94 113 PRO A CA 1
ATOM 945 C C . PRO A 1 113 ? 5.555 -20.828 5.434 1 93.94 113 PRO A C 1
ATOM 947 O O . PRO A 1 113 ? 6.309 -21.203 4.531 1 93.94 113 PRO A O 1
ATOM 950 N N . LEU A 1 114 ? 5.977 -20.672 6.703 1 95.19 114 LEU A N 1
ATOM 951 C CA . LEU A 1 114 ? 7.371 -20.875 7.074 1 95.19 114 LEU A CA 1
ATOM 952 C C . LEU A 1 114 ? 7.746 -22.344 6.969 1 95.19 114 LEU A C 1
ATOM 954 O O . LEU A 1 114 ? 8.891 -22.688 6.641 1 95.19 114 LEU A O 1
ATOM 958 N N . ASN A 1 115 ? 6.789 -23.203 7.234 1 93.25 115 ASN A N 1
ATOM 959 C CA . ASN A 1 115 ? 7.055 -24.625 7.133 1 93.25 115 ASN A CA 1
ATOM 960 C C . ASN A 1 115 ? 7.375 -25.047 5.699 1 93.25 115 ASN A C 1
ATOM 962 O O . ASN A 1 115 ? 8.352 -25.75 5.453 1 93.25 115 ASN A O 1
ATOM 966 N N . GLN A 1 116 ? 6.535 -24.594 4.824 1 91.19 116 GLN A N 1
ATOM 967 C CA . GLN A 1 116 ? 6.762 -24.859 3.41 1 91.19 116 GLN A CA 1
ATOM 968 C C . GLN A 1 116 ? 8.078 -24.266 2.932 1 91.19 116 GLN A C 1
ATOM 970 O O . GLN A 1 116 ? 8.828 -24.891 2.188 1 91.19 116 GLN A O 1
ATOM 975 N N . LEU A 1 117 ? 8.352 -23.094 3.369 1 96.19 117 LEU A N 1
ATOM 976 C CA . LEU A 1 117 ? 9.562 -22.375 2.98 1 96.19 117 LEU A CA 1
ATOM 977 C C . LEU A 1 117 ? 10.805 -23.125 3.457 1 96.19 117 LEU A C 1
ATOM 979 O O . LEU A 1 117 ? 11.75 -23.312 2.689 1 96.19 117 LEU A O 1
ATOM 983 N N . GLN A 1 118 ? 10.797 -23.531 4.711 1 95.44 118 GLN A N 1
ATOM 984 C CA . GLN A 1 118 ? 11.945 -24.203 5.305 1 95.44 118 GLN A CA 1
ATOM 985 C C . GLN A 1 118 ? 12.211 -25.547 4.609 1 95.44 118 GLN A C 1
ATOM 987 O O . GLN A 1 118 ? 13.367 -25.891 4.336 1 95.44 118 GLN A O 1
ATOM 992 N N . ARG A 1 119 ? 11.188 -26.234 4.336 1 94.88 119 ARG A N 1
ATOM 993 C CA . ARG A 1 119 ? 11.32 -27.5 3.619 1 94.88 119 ARG A CA 1
ATOM 994 C C . ARG A 1 119 ? 11.914 -27.281 2.23 1 94.88 119 ARG A C 1
ATOM 996 O O . ARG A 1 119 ? 12.859 -27.984 1.84 1 94.88 119 ARG A O 1
ATOM 1003 N N . SER A 1 120 ? 11.383 -26.344 1.517 1 96.56 120 SER A N 1
ATOM 1004 C CA . SER A 1 120 ? 11.859 -26.047 0.17 1 96.56 120 SER A CA 1
ATOM 1005 C C . SER A 1 120 ? 13.32 -25.609 0.182 1 96.56 120 SER A C 1
ATOM 1007 O O . SER A 1 120 ? 14.102 -26.016 -0.686 1 96.56 120 SER A O 1
ATOM 1009 N N . GLU A 1 121 ? 13.625 -24.812 1.18 1 97.12 121 GLU A N 1
ATOM 1010 C CA . GLU A 1 121 ? 15 -24.328 1.292 1 97.12 121 GLU A CA 1
ATOM 1011 C C . GLU A 1 121 ? 15.969 -25.484 1.514 1 97.12 121 GLU A C 1
ATOM 1013 O O . GLU A 1 121 ? 17.016 -25.562 0.872 1 97.12 121 GLU A O 1
ATOM 1018 N N . LEU A 1 122 ? 15.617 -26.344 2.43 1 96.19 122 LEU A N 1
ATOM 1019 C CA . LEU A 1 122 ? 16.453 -27.5 2.736 1 96.19 122 LEU A CA 1
ATOM 1020 C C . LEU A 1 122 ? 16.656 -28.375 1.503 1 96.19 122 LEU A C 1
ATOM 1022 O O . LEU A 1 122 ? 17.781 -28.734 1.162 1 96.19 122 LEU A O 1
ATOM 1026 N N . LEU A 1 123 ? 15.562 -28.688 0.832 1 96.62 123 LEU A N 1
ATOM 1027 C CA . LEU A 1 123 ? 15.609 -29.578 -0.324 1 96.62 123 LEU A CA 1
ATOM 1028 C C . LEU A 1 123 ? 16.375 -28.938 -1.475 1 96.62 123 LEU A C 1
ATOM 1030 O O . LEU A 1 123 ? 17.125 -29.609 -2.182 1 96.62 123 LEU A O 1
ATOM 1034 N N . LEU A 1 124 ? 16.219 -27.641 -1.647 1 97.5 124 LEU A N 1
ATOM 1035 C CA . LEU A 1 124 ? 16.969 -26.969 -2.707 1 97.5 124 LEU A CA 1
ATOM 1036 C C . LEU A 1 124 ? 18.453 -26.969 -2.416 1 97.5 124 LEU A C 1
ATOM 1038 O O . LEU A 1 124 ? 19.266 -27.203 -3.314 1 97.5 124 LEU A O 1
ATOM 1042 N N . ARG A 1 125 ? 18.812 -26.688 -1.178 1 97 125 ARG A N 1
ATOM 1043 C CA . ARG A 1 125 ? 20.219 -26.688 -0.794 1 97 125 ARG A CA 1
ATOM 1044 C C . ARG A 1 125 ? 20.859 -28.047 -1.083 1 97 125 ARG A C 1
ATOM 1046 O O . ARG A 1 125 ? 21.969 -28.125 -1.607 1 97 125 ARG A O 1
ATOM 1053 N N . GLN A 1 126 ? 20.141 -29.078 -0.758 1 96.5 126 GLN A N 1
ATOM 1054 C CA . GLN A 1 126 ? 20.625 -30.422 -1.033 1 96.5 126 GLN A CA 1
ATOM 1055 C C . GLN A 1 126 ? 20.797 -30.641 -2.531 1 96.5 126 GLN A C 1
ATOM 1057 O O . GLN A 1 126 ? 21.812 -31.188 -2.967 1 96.5 126 GLN A O 1
ATOM 1062 N N . LEU A 1 127 ? 19.812 -30.266 -3.234 1 97 127 LEU A N 1
ATOM 1063 C CA . LEU A 1 127 ? 19.844 -30.438 -4.68 1 97 127 LEU A CA 1
ATOM 1064 C C . LEU A 1 127 ? 21.016 -29.688 -5.301 1 97 127 LEU A C 1
ATOM 1066 O O . LEU A 1 127 ? 21.75 -30.234 -6.121 1 97 127 LEU A O 1
ATOM 1070 N N . LEU A 1 128 ? 21.25 -28.438 -4.891 1 97.06 128 LEU A N 1
ATOM 1071 C CA . LEU A 1 128 ? 22.328 -27.609 -5.406 1 97.06 128 LEU A CA 1
ATOM 1072 C C . LEU A 1 128 ? 23.688 -28.234 -5.082 1 97.06 128 LEU A C 1
ATOM 1074 O O . LEU A 1 128 ? 24.578 -28.25 -5.93 1 97.06 128 LEU A O 1
ATOM 1078 N N . HIS A 1 129 ? 23.734 -28.734 -3.9 1 95.81 129 HIS A N 1
ATOM 1079 C CA . HIS A 1 129 ? 24.969 -29.406 -3.498 1 95.81 129 HIS A CA 1
ATOM 1080 C C . HIS A 1 129 ? 25.25 -30.609 -4.383 1 95.81 129 HIS A C 1
ATOM 1082 O O . HIS A 1 129 ? 26.391 -30.797 -4.84 1 95.81 129 HIS A O 1
ATOM 1088 N N . LYS A 1 130 ? 24.266 -31.375 -4.586 1 95.94 130 LYS A N 1
ATOM 1089 C CA . LYS A 1 130 ? 24.391 -32.562 -5.434 1 95.94 130 LYS A CA 1
ATOM 1090 C C . LYS A 1 130 ? 24.812 -32.188 -6.852 1 95.94 130 LYS A C 1
ATOM 1092 O O . LYS A 1 130 ? 25.531 -32.938 -7.516 1 95.94 130 LYS A O 1
ATOM 1097 N N . LEU A 1 131 ? 24.359 -31.047 -7.297 1 95.75 131 LEU A N 1
ATOM 1098 C CA . LEU A 1 131 ? 24.641 -30.578 -8.656 1 95.75 131 LEU A CA 1
ATOM 1099 C C . LEU A 1 131 ? 26 -29.891 -8.719 1 95.75 131 LEU A C 1
ATOM 1101 O O . LEU A 1 131 ? 26.453 -29.5 -9.797 1 95.75 131 LEU A O 1
ATOM 1105 N N . GLY A 1 132 ? 26.609 -29.578 -7.547 1 95.69 132 GLY A N 1
ATOM 1106 C CA . GLY A 1 132 ? 27.953 -29.016 -7.496 1 95.69 132 GLY A CA 1
ATOM 1107 C C . GLY A 1 132 ? 27.953 -27.5 -7.352 1 95.69 132 GLY A C 1
ATOM 1108 O O . GLY A 1 132 ? 28.938 -26.844 -7.664 1 95.69 132 GLY A O 1
ATOM 1109 N N . PHE A 1 133 ? 26.859 -26.969 -6.965 1 95.94 133 PHE A N 1
ATOM 1110 C CA . PHE A 1 133 ? 26.781 -25.531 -6.77 1 95.94 133 PHE A CA 1
ATOM 1111 C C . PHE A 1 133 ? 26.844 -25.172 -5.289 1 95.94 133 PHE A C 1
ATOM 1113 O O . PHE A 1 133 ? 26.156 -25.781 -4.473 1 95.94 133 PHE A O 1
ATOM 1120 N N . SER A 1 134 ? 27.688 -24.219 -4.887 1 92.5 134 SER A N 1
ATOM 1121 C CA . SER A 1 134 ? 27.859 -23.844 -3.486 1 92.5 134 SER A CA 1
ATOM 1122 C C . SER A 1 134 ? 27.344 -22.422 -3.229 1 92.5 134 SER A C 1
ATOM 1124 O O . SER A 1 134 ? 27.734 -21.781 -2.252 1 92.5 134 SER A O 1
ATOM 1126 N N . ILE A 1 135 ? 26.438 -21.969 -3.852 1 94.75 135 ILE A N 1
ATOM 1127 C CA . ILE A 1 135 ? 25.906 -20.625 -3.705 1 94.75 135 ILE A CA 1
ATOM 1128 C C . ILE A 1 135 ? 24.938 -20.578 -2.525 1 94.75 135 ILE A C 1
ATOM 1130 O O . ILE A 1 135 ? 24.125 -21.484 -2.344 1 94.75 135 ILE A O 1
ATOM 1134 N N . PRO A 1 136 ? 25.016 -19.578 -1.604 1 96.31 136 PRO A N 1
ATOM 1135 C CA . PRO A 1 136 ? 24.094 -19.469 -0.474 1 96.31 136 PRO A CA 1
ATOM 1136 C C . PRO A 1 136 ? 22.656 -19.25 -0.915 1 96.31 136 PRO A C 1
ATOM 1138 O O . PRO A 1 136 ? 22.406 -18.672 -1.976 1 96.31 136 PRO A O 1
ATOM 1141 N N . VAL A 1 137 ? 21.781 -19.812 -0.061 1 97.5 137 VAL A N 1
ATOM 1142 C CA . VAL A 1 137 ? 20.344 -19.719 -0.343 1 97.5 137 VAL A CA 1
ATOM 1143 C C . VAL A 1 137 ? 19.656 -18.953 0.78 1 97.5 137 VAL A C 1
ATOM 1145 O O . VAL A 1 137 ? 19.922 -19.188 1.961 1 97.5 137 VAL A O 1
ATOM 1148 N N . GLN A 1 138 ? 18.875 -17.984 0.42 1 96.69 138 GLN A N 1
ATOM 1149 C CA . GLN A 1 138 ? 18.031 -17.25 1.352 1 96.69 138 GLN A CA 1
ATOM 1150 C C . GLN A 1 138 ? 16.562 -17.391 0.983 1 96.69 138 GLN A C 1
ATOM 1152 O O . GLN A 1 138 ? 16.188 -17.203 -0.175 1 96.69 138 GLN A O 1
ATOM 1157 N N . SER A 1 139 ? 15.727 -17.734 1.945 1 97.81 139 SER A N 1
ATOM 1158 C CA . SER A 1 139 ? 14.312 -17.938 1.669 1 97.81 139 SER A CA 1
ATOM 1159 C C . SER A 1 139 ? 13.453 -16.922 2.406 1 97.81 139 SER A C 1
ATOM 1161 O O . SER A 1 139 ? 13.773 -16.531 3.531 1 97.81 139 SER A O 1
ATOM 1163 N N . MET A 1 140 ? 12.414 -16.469 1.771 1 97.94 140 MET A N 1
ATOM 1164 C CA . MET A 1 140 ? 11.523 -15.477 2.367 1 97.94 140 MET A CA 1
ATOM 1165 C C . MET A 1 140 ? 10.07 -15.742 1.976 1 97.94 140 MET A C 1
ATOM 1167 O O . MET A 1 140 ? 9.805 -16.266 0.888 1 97.94 140 MET A O 1
ATOM 1171 N N . VAL A 1 141 ? 9.18 -15.453 2.871 1 98.44 141 VAL A N 1
ATOM 1172 C CA . VAL A 1 141 ? 7.75 -15.445 2.576 1 98.44 141 VAL A CA 1
ATOM 1173 C C . VAL A 1 141 ? 7.316 -14.047 2.154 1 98.44 141 VAL A C 1
ATOM 1175 O O . VAL A 1 141 ? 7.586 -13.07 2.855 1 98.44 141 VAL A O 1
ATOM 1178 N N . ILE A 1 142 ? 6.711 -13.922 1.031 1 98.62 142 ILE A N 1
ATOM 1179 C CA . ILE A 1 142 ? 6.23 -12.648 0.509 1 98.62 142 ILE A CA 1
ATOM 1180 C C . ILE A 1 142 ? 4.715 -12.562 0.69 1 98.62 142 ILE A C 1
ATOM 1182 O O . ILE A 1 142 ? 3.969 -13.391 0.165 1 98.62 142 ILE A O 1
ATOM 1186 N N . PHE A 1 143 ? 4.273 -11.648 1.461 1 98.5 143 PHE A N 1
ATOM 1187 C CA . PHE A 1 143 ? 2.855 -11.312 1.456 1 98.5 143 PHE A CA 1
ATOM 1188 C C . PHE A 1 143 ? 2.559 -10.227 0.432 1 98.5 143 PHE A C 1
ATOM 1190 O O . PHE A 1 143 ? 2.797 -9.039 0.687 1 98.5 143 PHE A O 1
ATOM 1197 N N . ILE A 1 144 ? 1.953 -10.625 -0.653 1 98.56 144 ILE A N 1
ATOM 1198 C CA . ILE A 1 144 ? 1.95 -9.789 -1.849 1 98.56 144 ILE A CA 1
ATOM 1199 C C . ILE A 1 144 ? 0.715 -8.891 -1.848 1 98.56 144 ILE A C 1
ATOM 1201 O O . ILE A 1 144 ? 0.702 -7.844 -2.5 1 98.56 144 ILE A O 1
ATOM 1205 N N . ASN A 1 145 ? -0.319 -9.289 -1.104 1 98.12 145 ASN A N 1
ATOM 1206 C CA . ASN A 1 145 ? -1.575 -8.547 -1.116 1 98.12 145 ASN A CA 1
ATOM 1207 C C . ASN A 1 145 ? -1.454 -7.227 -0.354 1 98.12 145 ASN A C 1
ATOM 1209 O O . ASN A 1 145 ? -1.131 -7.219 0.834 1 98.12 145 ASN A O 1
ATOM 1213 N N . GLU A 1 146 ? -1.773 -6.117 -0.938 1 97.19 146 GLU A N 1
ATOM 1214 C CA . GLU A 1 146 ? -1.601 -4.789 -0.359 1 97.19 146 GLU A CA 1
ATOM 1215 C C . GLU A 1 146 ? -2.541 -4.574 0.823 1 97.19 146 GLU A C 1
ATOM 1217 O O . GLU A 1 146 ? -2.35 -3.652 1.618 1 97.19 146 GLU A O 1
ATOM 1222 N N . ALA A 1 147 ? -3.572 -5.426 0.941 1 97.38 147 ALA A N 1
ATOM 1223 C CA . ALA A 1 147 ? -4.566 -5.289 2.004 1 97.38 147 ALA A CA 1
ATOM 1224 C C . ALA A 1 147 ? -4.332 -6.312 3.109 1 97.38 147 ALA A C 1
ATOM 1226 O O . ALA A 1 147 ? -5.211 -6.551 3.941 1 97.38 147 ALA A O 1
ATOM 1227 N N . PHE A 1 148 ? -3.178 -6.934 3.055 1 97.75 148 PHE A N 1
ATOM 1228 C CA . PHE A 1 148 ? -2.82 -7.891 4.094 1 97.75 148 PHE A CA 1
ATOM 1229 C C . PHE A 1 148 ? -2.162 -7.191 5.273 1 97.75 148 PHE A C 1
ATOM 1231 O O . PHE A 1 148 ? -1.169 -6.48 5.105 1 97.75 148 PHE A O 1
ATOM 1238 N N . THR A 1 149 ? -2.65 -7.352 6.453 1 98.25 149 THR A N 1
ATOM 1239 C CA . THR A 1 149 ? -2.068 -6.828 7.684 1 98.25 149 THR A CA 1
ATOM 1240 C C . THR A 1 149 ? -1.712 -7.965 8.641 1 98.25 149 THR A C 1
ATOM 1242 O O . THR A 1 149 ? -2.521 -8.867 8.867 1 98.25 149 THR A O 1
ATOM 1245 N N . LEU A 1 150 ? -0.515 -7.965 9.156 1 97.81 150 LEU A N 1
ATOM 1246 C CA . LEU A 1 150 ? -0.081 -8.984 10.109 1 97.81 150 LEU A CA 1
ATOM 1247 C C . LEU A 1 150 ? 0.185 -8.367 11.477 1 97.81 150 LEU A C 1
ATOM 1249 O O . LEU A 1 150 ? 1.24 -7.77 11.703 1 97.81 150 LEU A O 1
ATOM 1253 N N . TYR A 1 151 ? -0.733 -8.539 12.375 1 97.5 151 TYR A N 1
ATOM 1254 C CA . TYR A 1 151 ? -0.508 -8.148 13.766 1 97.5 151 TYR A CA 1
ATOM 1255 C C . TYR A 1 151 ? 0.514 -9.062 14.43 1 97.5 151 TYR A C 1
ATOM 1257 O O . TYR A 1 151 ? 0.656 -10.227 14.047 1 97.5 151 TYR A O 1
ATOM 1265 N N . LEU A 1 152 ? 1.273 -8.523 15.359 1 96.44 152 LEU A N 1
ATOM 1266 C CA . LEU A 1 152 ? 2.301 -9.242 16.109 1 96.44 152 LEU A CA 1
ATOM 1267 C C . LEU A 1 152 ? 3.334 -9.852 15.164 1 96.44 152 LEU A C 1
ATOM 1269 O O . LEU A 1 152 ? 3.811 -10.961 15.391 1 96.44 152 LEU A O 1
ATOM 1273 N N . ALA A 1 153 ? 3.535 -9.148 14.031 1 96.25 153 ALA A N 1
ATOM 1274 C CA . ALA A 1 153 ? 4.559 -9.602 13.094 1 96.25 153 ALA A CA 1
ATOM 1275 C C . ALA A 1 153 ? 5.918 -9.719 13.781 1 96.25 153 ALA A C 1
ATOM 1277 O O . ALA A 1 153 ? 6.402 -8.75 14.375 1 96.25 153 ALA A O 1
ATOM 1278 N N . PRO A 1 154 ? 6.496 -10.867 13.664 1 95.5 154 PRO A N 1
ATOM 1279 C CA . PRO A 1 154 ? 7.781 -11.055 14.336 1 95.5 154 PRO A CA 1
ATOM 1280 C C . PRO A 1 154 ? 8.93 -10.336 13.617 1 95.5 154 PRO A C 1
ATOM 1282 O O . PRO A 1 154 ? 8.883 -10.164 12.398 1 95.5 154 PRO A O 1
ATOM 1285 N N . LEU A 1 155 ? 9.945 -9.992 14.336 1 93.81 155 LEU A N 1
ATOM 1286 C CA . LEU A 1 155 ? 11.109 -9.289 13.797 1 93.81 155 LEU A CA 1
ATOM 1287 C C . LEU A 1 155 ? 12.117 -10.281 13.227 1 93.81 155 LEU A C 1
ATOM 1289 O O . LEU A 1 155 ? 12.953 -9.914 12.398 1 93.81 155 LEU A O 1
ATOM 1293 N N . ASP A 1 156 ? 11.992 -11.516 13.641 1 93.88 156 ASP A N 1
ATOM 1294 C CA . ASP A 1 156 ? 13.078 -12.453 13.383 1 93.88 156 ASP A CA 1
ATOM 1295 C C . ASP A 1 156 ? 12.672 -13.492 12.344 1 93.88 156 ASP A C 1
ATOM 1297 O O . ASP A 1 156 ? 13.328 -14.523 12.195 1 93.88 156 ASP A O 1
ATOM 1301 N N . LYS A 1 157 ? 11.562 -13.359 11.766 1 96.38 157 LYS A N 1
ATOM 1302 C CA . LYS A 1 157 ? 11.125 -14.289 10.727 1 96.38 157 LYS A CA 1
ATOM 1303 C C . LYS A 1 157 ? 11.312 -13.68 9.344 1 96.38 157 LYS A C 1
ATOM 1305 O O . LYS A 1 157 ? 11.289 -12.461 9.18 1 96.38 157 LYS A O 1
ATOM 1310 N N . PRO A 1 158 ? 11.539 -14.445 8.398 1 97.12 158 PRO A N 1
ATOM 1311 C CA . PRO A 1 158 ? 11.812 -13.953 7.047 1 97.12 158 PRO A CA 1
ATOM 1312 C C . PRO A 1 158 ? 10.547 -13.586 6.281 1 97.12 158 PRO A C 1
ATOM 1314 O O . PRO A 1 158 ? 10.305 -14.117 5.195 1 97.12 158 PRO A O 1
ATOM 1317 N N . PHE A 1 159 ? 9.789 -12.648 6.812 1 97.88 159 PHE A N 1
ATOM 1318 C CA . PHE A 1 159 ? 8.578 -12.141 6.184 1 97.88 159 PHE A CA 1
ATOM 1319 C C . PHE A 1 159 ? 8.844 -10.812 5.488 1 97.88 159 PHE A C 1
ATOM 1321 O O . PHE A 1 159 ? 9.555 -9.961 6.02 1 97.88 159 PHE A O 1
ATOM 1328 N N . ILE A 1 160 ? 8.398 -10.703 4.344 1 98.44 160 ILE A N 1
ATOM 1329 C CA . ILE A 1 160 ? 8.305 -9.398 3.684 1 98.44 160 ILE A CA 1
ATOM 1330 C C . ILE A 1 160 ? 6.84 -8.984 3.564 1 98.44 160 ILE A C 1
ATOM 1332 O O . ILE A 1 160 ? 6.066 -9.617 2.84 1 98.44 160 ILE A O 1
ATOM 1336 N N . LEU A 1 161 ? 6.5 -8.008 4.301 1 98.56 161 LEU A N 1
ATOM 1337 C CA . LEU A 1 161 ? 5.121 -7.531 4.324 1 98.56 161 LEU A CA 1
ATOM 1338 C C . LEU A 1 161 ? 4.848 -6.605 3.143 1 98.56 161 LEU A C 1
ATOM 1340 O O . LEU A 1 161 ? 5.781 -6.117 2.5 1 98.56 161 LEU A O 1
ATOM 1344 N N . PRO A 1 162 ? 3.559 -6.344 2.822 1 98.44 162 PRO A N 1
ATOM 1345 C CA . PRO A 1 162 ? 3.221 -5.547 1.639 1 98.44 162 PRO A CA 1
ATOM 1346 C C . PRO A 1 162 ? 3.875 -4.168 1.646 1 98.44 162 PRO A C 1
ATOM 1348 O O . PRO A 1 162 ? 4.297 -3.676 0.596 1 98.44 162 PRO A O 1
ATOM 1351 N N . THR A 1 163 ? 4.062 -3.605 2.797 1 98.31 163 THR A N 1
ATOM 1352 C CA . THR A 1 163 ? 4.574 -2.246 2.938 1 98.31 163 THR A CA 1
ATOM 1353 C C . THR A 1 163 ? 6.086 -2.215 2.734 1 98.31 163 THR A C 1
ATOM 1355 O O . THR A 1 163 ? 6.691 -1.142 2.693 1 98.31 163 THR A O 1
ATOM 1358 N N . GLN A 1 164 ? 6.66 -3.365 2.555 1 98.25 164 GLN A N 1
ATOM 1359 C CA . GLN A 1 164 ? 8.117 -3.457 2.467 1 98.25 164 GLN A CA 1
ATOM 1360 C C . GLN A 1 164 ? 8.555 -3.834 1.057 1 98.25 164 GLN A C 1
ATOM 1362 O O . GLN A 1 164 ? 9.75 -3.832 0.756 1 98.25 164 GLN A O 1
ATOM 1367 N N . LEU A 1 165 ? 7.625 -4.184 0.177 1 97.88 165 LEU A N 1
ATOM 1368 C CA . LEU A 1 165 ? 7.926 -4.75 -1.133 1 97.88 165 LEU A CA 1
ATOM 1369 C C . LEU A 1 165 ? 8.75 -3.779 -1.972 1 97.88 165 LEU A C 1
ATOM 1371 O O . LEU A 1 165 ? 9.773 -4.16 -2.547 1 97.88 165 LEU A O 1
ATOM 1375 N N . LYS A 1 166 ? 8.344 -2.537 -1.98 1 96.25 166 LYS A N 1
ATOM 1376 C CA . LYS A 1 166 ? 9.039 -1.558 -2.809 1 96.25 166 LYS A CA 1
ATOM 1377 C C . LYS A 1 166 ? 10.492 -1.388 -2.359 1 96.25 166 LYS A C 1
ATOM 1379 O O . LYS A 1 166 ? 11.406 -1.437 -3.178 1 96.25 166 LYS A O 1
ATOM 1384 N N . THR A 1 167 ? 10.641 -1.21 -1.073 1 96.31 167 THR A N 1
ATOM 1385 C CA . THR A 1 167 ? 11.984 -1.029 -0.532 1 96.31 167 THR A CA 1
ATOM 1386 C C . THR A 1 167 ? 12.828 -2.281 -0.75 1 96.31 167 THR A C 1
ATOM 1388 O O . THR A 1 167 ? 14.023 -2.188 -1.044 1 96.31 167 THR A O 1
ATOM 1391 N N . PHE A 1 168 ? 12.242 -3.43 -0.606 1 96.94 168 PHE A N 1
ATOM 1392 C CA . PHE A 1 168 ? 12.938 -4.699 -0.788 1 96.94 168 PHE A CA 1
ATOM 1393 C C . PHE A 1 168 ? 13.484 -4.816 -2.205 1 96.94 168 PHE A C 1
ATOM 1395 O O . PHE A 1 168 ? 14.664 -5.113 -2.396 1 96.94 168 PHE A O 1
ATOM 1402 N N . PHE A 1 169 ? 12.68 -4.512 -3.193 1 96.25 169 PHE A N 1
ATOM 1403 C CA . PHE A 1 169 ? 13.094 -4.672 -4.582 1 96.25 169 PHE A CA 1
ATOM 1404 C C . PHE A 1 169 ? 14.047 -3.555 -4.992 1 96.25 169 PHE A C 1
ATOM 1406 O O . PHE A 1 169 ? 14.898 -3.748 -5.863 1 96.25 169 PHE A O 1
ATOM 1413 N N . GLN A 1 170 ? 13.859 -2.408 -4.336 1 94.94 170 GLN A N 1
ATOM 1414 C CA . GLN A 1 170 ? 14.844 -1.353 -4.559 1 94.94 170 GLN A CA 1
ATOM 1415 C C . GLN A 1 170 ? 16.234 -1.784 -4.086 1 94.94 170 GLN A C 1
ATOM 1417 O O . GLN A 1 170 ? 17.234 -1.518 -4.758 1 94.94 170 GLN A O 1
ATOM 1422 N N . LYS A 1 171 ? 16.219 -2.455 -2.998 1 94.12 171 LYS A N 1
ATOM 1423 C CA . LYS A 1 171 ? 17.484 -2.951 -2.461 1 94.12 171 LYS A CA 1
ATOM 1424 C C . LYS A 1 171 ? 18.094 -3.996 -3.387 1 94.12 171 LYS A C 1
ATOM 1426 O O . LYS A 1 171 ? 19.297 -3.963 -3.654 1 94.12 171 LYS A O 1
ATOM 1431 N N . ILE A 1 172 ? 17.312 -4.887 -3.865 1 92.62 172 ILE A N 1
ATOM 1432 C CA . ILE A 1 172 ? 17.797 -5.898 -4.801 1 92.62 172 ILE A CA 1
ATOM 1433 C C . ILE A 1 172 ? 18.344 -5.223 -6.051 1 92.62 172 ILE A C 1
ATOM 1435 O O . ILE A 1 172 ? 19.422 -5.598 -6.547 1 92.62 172 ILE A O 1
ATOM 1439 N N . ASN A 1 173 ? 17.656 -4.191 -6.492 1 92.19 173 ASN A N 1
ATOM 1440 C CA . ASN A 1 173 ? 18 -3.504 -7.734 1 92.19 173 ASN A CA 1
ATOM 1441 C C . ASN A 1 173 ? 19.297 -2.713 -7.59 1 92.19 173 ASN A C 1
ATOM 1443 O O . ASN A 1 173 ? 19.969 -2.436 -8.586 1 92.19 173 ASN A O 1
ATOM 1447 N N . SER A 1 174 ? 19.562 -2.344 -6.422 1 90.81 174 SER A N 1
ATOM 1448 C CA . SER A 1 174 ? 20.734 -1.508 -6.18 1 90.81 174 SER A CA 1
ATOM 1449 C C . SER A 1 174 ? 22.016 -2.334 -6.188 1 90.81 174 SER A C 1
ATOM 1451 O O . SER A 1 174 ? 23.109 -1.785 -6.285 1 90.81 174 SER A O 1
ATOM 1453 N N . HIS A 1 175 ? 21.812 -3.551 -6.152 1 82.5 175 HIS A N 1
ATOM 1454 C CA . HIS A 1 175 ? 23 -4.406 -6.191 1 82.5 175 HIS A CA 1
ATOM 1455 C C . HIS A 1 175 ? 23.625 -4.426 -7.582 1 82.5 175 HIS A C 1
ATOM 1457 O O . HIS A 1 175 ? 22.922 -4.621 -8.578 1 82.5 175 HIS A O 1
ATOM 1463 N N . LYS A 1 176 ? 24.859 -4.012 -7.746 1 75.88 176 LYS A N 1
ATOM 1464 C CA . LYS A 1 176 ? 25.594 -4.039 -9.008 1 75.88 176 LYS A CA 1
ATOM 1465 C C . LYS A 1 176 ? 26.219 -5.406 -9.242 1 75.88 176 LYS A C 1
ATOM 1467 O O . LYS A 1 176 ? 27.188 -5.773 -8.578 1 75.88 176 LYS A O 1
ATOM 1472 N N . SER A 1 177 ? 25.344 -6.395 -9.547 1 74 177 SER A N 1
ATOM 1473 C CA . SER A 1 177 ? 25.875 -7.742 -9.703 1 74 177 SER A CA 1
ATOM 1474 C C . SER A 1 177 ? 25.906 -8.172 -11.164 1 74 177 SER A C 1
ATOM 1476 O O . SER A 1 177 ? 25.094 -7.695 -11.969 1 74 177 SER A O 1
ATOM 1478 N N . THR A 1 178 ? 27.062 -8.836 -11.445 1 88.44 178 THR A N 1
ATOM 1479 C CA . THR A 1 178 ? 27.141 -9.445 -12.773 1 88.44 178 THR A CA 1
ATOM 1480 C C . THR A 1 178 ? 27.125 -10.969 -12.664 1 88.44 178 THR A C 1
ATOM 1482 O O . THR A 1 178 ? 27.828 -11.539 -11.836 1 88.44 178 THR A O 1
ATOM 1485 N N . LEU A 1 179 ? 26.25 -11.562 -13.383 1 92.38 179 LEU A N 1
ATOM 1486 C CA . LEU A 1 179 ? 26.141 -13.016 -13.43 1 92.38 179 LEU A CA 1
ATOM 1487 C C . LEU A 1 179 ? 27.203 -13.609 -14.344 1 92.38 179 LEU A C 1
ATOM 1489 O O . LEU A 1 179 ? 27.641 -12.961 -15.297 1 92.38 179 LEU A O 1
ATOM 1493 N N . ASP A 1 180 ? 27.688 -14.742 -13.984 1 92.44 180 ASP A N 1
ATOM 1494 C CA . ASP A 1 180 ? 28.656 -15.445 -14.828 1 92.44 180 ASP A CA 1
ATOM 1495 C C . ASP A 1 180 ? 28.047 -16.719 -15.406 1 92.44 180 ASP A C 1
ATOM 1497 O O . ASP A 1 180 ? 26.844 -16.938 -15.312 1 92.44 180 ASP A O 1
ATOM 1501 N N . MET A 1 181 ? 28.922 -17.453 -16.047 1 94.25 181 MET A N 1
ATOM 1502 C CA . MET A 1 181 ? 28.469 -18.656 -16.766 1 94.25 181 MET A CA 1
ATOM 1503 C C . MET A 1 181 ? 27.969 -19.719 -15.797 1 94.25 181 MET A C 1
ATOM 1505 O O . MET A 1 181 ? 27.047 -20.484 -16.125 1 94.25 181 MET A O 1
ATOM 1509 N N . GLN A 1 182 ? 28.469 -19.719 -14.656 1 93.88 182 GLN A N 1
ATOM 1510 C CA . GLN A 1 182 ? 28.062 -20.703 -13.664 1 93.88 182 GLN A CA 1
ATOM 1511 C C . GLN A 1 182 ? 26.609 -20.5 -13.234 1 93.88 182 GLN A C 1
ATOM 1513 O O . GLN A 1 182 ? 25.875 -21.453 -13.016 1 93.88 182 GLN A O 1
ATOM 1518 N N . HIS A 1 183 ? 26.266 -19.266 -13.133 1 95.19 183 HIS A N 1
ATOM 1519 C CA . HIS A 1 183 ? 24.891 -18.938 -12.766 1 95.19 183 HIS A CA 1
ATOM 1520 C C . HIS A 1 183 ? 23.906 -19.391 -13.844 1 95.19 183 HIS A C 1
ATOM 1522 O O . HIS A 1 183 ? 22.859 -19.953 -13.539 1 95.19 183 HIS A O 1
ATOM 1528 N N . LYS A 1 184 ? 24.281 -19.203 -15.047 1 95.5 184 LYS A N 1
ATOM 1529 C CA . LYS A 1 184 ? 23.453 -19.609 -16.172 1 95.5 184 LYS A CA 1
ATOM 1530 C C . LYS A 1 184 ? 23.344 -21.125 -16.266 1 95.5 184 LYS A C 1
ATOM 1532 O O . LYS A 1 184 ? 22.266 -21.672 -16.531 1 95.5 184 LYS A O 1
ATOM 1537 N N . LYS A 1 185 ? 24.438 -21.75 -16.016 1 96.69 185 LYS A N 1
ATOM 1538 C CA . LYS A 1 185 ? 24.469 -23.203 -16.016 1 96.69 185 LYS A CA 1
ATOM 1539 C C . LYS A 1 185 ? 23.547 -23.766 -14.938 1 96.69 185 LYS A C 1
ATOM 1541 O O . LYS A 1 185 ? 22.828 -24.734 -15.164 1 96.69 185 LYS A O 1
ATOM 1546 N N . MET A 1 186 ? 23.594 -23.172 -13.828 1 96.62 186 MET A N 1
ATOM 1547 C CA . MET A 1 186 ? 22.734 -23.578 -12.719 1 96.62 186 MET A CA 1
ATOM 1548 C C . MET A 1 186 ? 21.25 -23.453 -13.094 1 96.62 186 MET A C 1
ATOM 1550 O O . MET A 1 186 ? 20.469 -24.359 -12.875 1 96.62 186 MET A O 1
ATOM 1554 N N . ALA A 1 187 ? 20.906 -22.312 -13.672 1 96.94 187 ALA A N 1
ATOM 1555 C CA . ALA A 1 187 ? 19.531 -22.047 -14.086 1 96.94 187 ALA A CA 1
ATOM 1556 C C . ALA A 1 187 ? 19.062 -23.062 -15.125 1 96.94 187 ALA A C 1
ATOM 1558 O O . ALA A 1 187 ? 17.938 -23.562 -15.062 1 96.94 187 ALA A O 1
ATOM 1559 N N . GLU A 1 188 ? 19.938 -23.359 -16 1 97.25 188 GLU A N 1
ATOM 1560 C CA . GLU A 1 188 ? 19.625 -24.328 -17.047 1 97.25 188 GLU A CA 1
ATOM 1561 C C . GLU A 1 188 ? 19.391 -25.719 -16.453 1 97.25 188 GLU A C 1
ATOM 1563 O O . GLU A 1 188 ? 18.438 -26.406 -16.828 1 97.25 188 GLU A O 1
ATOM 1568 N N . LYS A 1 189 ? 20.25 -26.031 -15.578 1 96.94 189 LYS A N 1
ATOM 1569 C CA . LYS A 1 189 ? 20.141 -27.344 -14.945 1 96.94 189 LYS A CA 1
ATOM 1570 C C . LYS A 1 189 ? 18.828 -27.469 -14.156 1 96.94 189 LYS A C 1
ATOM 1572 O O . LYS A 1 189 ? 18.109 -28.453 -14.289 1 96.94 189 LYS A O 1
ATOM 1577 N N . LEU A 1 190 ? 18.547 -26.469 -13.359 1 97.06 190 LEU A N 1
ATOM 1578 C CA . LEU A 1 190 ? 17.328 -26.469 -12.562 1 97.06 190 LEU A CA 1
ATOM 1579 C C . LEU A 1 190 ? 16.094 -26.516 -13.461 1 97.06 190 LEU A C 1
ATOM 1581 O O . LEU A 1 190 ? 15.133 -27.234 -13.172 1 97.06 190 LEU A O 1
ATOM 1585 N N . SER A 1 191 ? 16.125 -25.781 -14.508 1 96.25 191 SER A N 1
ATOM 1586 C CA . SER A 1 191 ? 15.008 -25.766 -15.445 1 96.25 191 SER A CA 1
ATOM 1587 C C . SER A 1 191 ? 14.812 -27.125 -16.109 1 96.25 191 SER A C 1
ATOM 1589 O O . SER A 1 191 ? 13.68 -27.547 -16.344 1 96.25 191 SER A O 1
ATOM 1591 N N . SER A 1 192 ? 15.93 -27.781 -16.359 1 95.75 192 SER A N 1
ATOM 1592 C CA . SER A 1 192 ? 15.867 -29.078 -17.016 1 95.75 192 SER A CA 1
ATOM 1593 C C . SER A 1 192 ? 15.312 -30.141 -16.062 1 95.75 192 SER A C 1
ATOM 1595 O O . SER A 1 192 ? 14.719 -31.125 -16.5 1 95.75 192 SER A O 1
ATOM 1597 N N . LEU A 1 193 ? 15.477 -29.938 -14.805 1 95.31 193 LEU A N 1
ATOM 1598 C CA . LEU A 1 193 ? 15.031 -30.891 -13.805 1 95.31 193 LEU A CA 1
ATOM 1599 C C . LEU A 1 193 ? 13.562 -30.656 -13.438 1 95.31 193 LEU A C 1
ATOM 1601 O O . LEU A 1 193 ? 12.969 -31.453 -12.711 1 95.31 193 LEU A O 1
ATOM 1605 N N . HIS A 1 194 ? 12.984 -29.609 -13.891 1 95.31 194 HIS A N 1
ATOM 1606 C CA . HIS A 1 194 ? 11.594 -29.266 -13.609 1 95.31 194 HIS A CA 1
ATOM 1607 C C . HIS A 1 194 ? 10.656 -30.375 -14.078 1 95.31 194 HIS A C 1
ATOM 1609 O O . HIS A 1 194 ? 10.742 -30.828 -15.227 1 95.31 194 HIS A O 1
ATOM 1615 N N . MET A 1 195 ? 9.766 -30.734 -13.195 1 90.38 195 MET A N 1
ATOM 1616 C CA . MET A 1 195 ? 8.75 -31.734 -13.531 1 90.38 195 MET A CA 1
ATOM 1617 C C . MET A 1 195 ? 7.465 -31.047 -14.008 1 90.38 195 MET A C 1
ATOM 1619 O O . MET A 1 195 ? 6.965 -30.141 -13.352 1 90.38 195 MET A O 1
ATOM 1623 N N . GLN A 1 196 ? 6.863 -31.438 -15.07 1 80.38 196 GLN A N 1
ATOM 1624 C CA . GLN A 1 196 ? 5.68 -30.812 -15.656 1 80.38 196 GLN A CA 1
ATOM 1625 C C . GLN A 1 196 ? 4.434 -31.109 -14.82 1 80.38 196 GLN A C 1
ATOM 1627 O O . GLN A 1 196 ? 3.525 -30.281 -14.734 1 80.38 196 GLN A O 1
ATOM 1632 N N . GLN A 1 197 ? 4.461 -32.281 -14.281 1 76.62 197 GLN A N 1
ATOM 1633 C CA . GLN A 1 197 ? 3.283 -32.656 -13.508 1 76.62 197 GLN A CA 1
ATOM 1634 C C . GLN A 1 197 ? 3.668 -33.125 -12.109 1 76.62 197 GLN A C 1
ATOM 1636 O O . GLN A 1 197 ? 4.699 -33.781 -11.93 1 76.62 197 GLN A O 1
ATOM 1641 N N . HIS A 1 198 ? 2.814 -32.656 -11.242 1 75.19 198 HIS A N 1
ATOM 1642 C CA . HIS A 1 198 ? 2.988 -33.188 -9.891 1 75.19 198 HIS A CA 1
ATOM 1643 C C . HIS A 1 198 ? 2.666 -34.688 -9.828 1 75.19 198 HIS A C 1
ATOM 1645 O O . HIS A 1 198 ? 1.702 -35.125 -10.445 1 75.19 198 HIS A O 1
ATOM 1651 N N . PRO A 1 199 ? 3.482 -35.406 -9.203 1 69.69 199 PRO A N 1
ATOM 1652 C CA . PRO A 1 199 ? 3.23 -36.844 -9.133 1 69.69 199 PRO A CA 1
ATOM 1653 C C . PRO A 1 199 ? 1.855 -37.188 -8.562 1 69.69 199 PRO A C 1
ATOM 1655 O O . PRO A 1 199 ? 1.248 -38.188 -8.945 1 69.69 199 PRO A O 1
ATOM 1658 N N . HIS A 1 200 ? 1.352 -36.312 -7.727 1 68.25 200 HIS A N 1
ATOM 1659 C CA . HIS A 1 200 ? 0.055 -36.531 -7.102 1 68.25 200 HIS A CA 1
ATOM 1660 C C . HIS A 1 200 ? -0.951 -35.469 -7.504 1 68.25 200 HIS A C 1
ATOM 1662 O O . HIS A 1 200 ? -1.779 -35.062 -6.688 1 68.25 200 HIS A O 1
ATOM 1668 N N . GLN A 1 201 ? -0.958 -35.125 -8.711 1 66.88 201 GLN A N 1
ATOM 1669 C CA . GLN A 1 201 ? -1.894 -34.094 -9.133 1 66.88 201 GLN A CA 1
ATOM 1670 C C . GLN A 1 201 ? -3.338 -34.562 -8.945 1 66.88 201 GLN A C 1
ATOM 1672 O O . GLN A 1 201 ? -3.727 -35.625 -9.414 1 66.88 201 GLN A O 1
ATOM 1677 N N . LYS A 1 202 ? -4.023 -33.844 -8 1 67.94 202 LYS A N 1
ATOM 1678 C CA . LYS A 1 202 ? -5.449 -34.094 -7.793 1 67.94 202 LYS A CA 1
ATOM 1679 C C . LYS A 1 202 ? -6.27 -33.531 -8.961 1 67.94 202 LYS A C 1
ATOM 1681 O O . LYS A 1 202 ? -6.094 -32.375 -9.367 1 67.94 202 LYS A O 1
ATOM 1686 N N . ARG A 1 203 ? -6.836 -34.438 -9.664 1 77.19 203 ARG A N 1
ATOM 1687 C CA . ARG A 1 203 ? -7.781 -34 -10.688 1 77.19 203 ARG A CA 1
ATOM 1688 C C . ARG A 1 203 ? -9.219 -34.125 -10.188 1 77.19 203 ARG A C 1
ATOM 1690 O O . ARG A 1 203 ? -9.555 -35.031 -9.461 1 77.19 203 ARG A O 1
ATOM 1697 N N . PRO A 1 204 ? -9.875 -33.031 -10.531 1 81.25 204 PRO A N 1
ATOM 1698 C CA . PRO A 1 204 ? -11.289 -33.156 -10.18 1 81.25 204 PRO A CA 1
ATOM 1699 C C . PRO A 1 204 ? -11.961 -34.344 -10.844 1 81.25 204 PRO A C 1
ATOM 1701 O O . PRO A 1 204 ? -11.562 -34.75 -11.938 1 81.25 204 PRO A O 1
ATOM 1704 N N . SER A 1 205 ? -12.805 -34.938 -10.07 1 79.62 205 SER A N 1
ATOM 1705 C CA . SER A 1 205 ? -13.531 -36.094 -10.617 1 79.62 205 SER A CA 1
ATOM 1706 C C . SER A 1 205 ? -14.773 -35.625 -11.383 1 79.62 205 SER A C 1
ATOM 1708 O O . SER A 1 205 ? -15.594 -34.875 -10.852 1 79.62 205 SER A O 1
ATOM 1710 N N . TYR A 1 206 ? -14.836 -35.969 -12.602 1 84.88 206 TYR A N 1
ATOM 1711 C CA . TYR A 1 206 ? -16 -35.688 -13.43 1 84.88 206 TYR A CA 1
ATOM 1712 C C . TYR A 1 206 ? -16.203 -36.781 -14.469 1 84.88 206 TYR A C 1
ATOM 1714 O O . TYR A 1 206 ? -15.258 -37.531 -14.789 1 84.88 206 TYR A O 1
ATOM 1722 N N . ASN A 1 207 ? -17.484 -36.906 -14.789 1 82.69 207 ASN A N 1
ATOM 1723 C CA . ASN A 1 207 ? -17.812 -37.812 -15.875 1 82.69 207 ASN A CA 1
ATOM 1724 C C . ASN A 1 207 ? -18.094 -37.062 -17.172 1 82.69 207 ASN A C 1
ATOM 1726 O O . ASN A 1 207 ? -18.578 -35.938 -17.156 1 82.69 207 ASN A O 1
ATOM 1730 N N . ASN A 1 208 ? -17.734 -37.75 -18.266 1 78.81 208 ASN A N 1
ATOM 1731 C CA . ASN A 1 208 ? -17.922 -37.125 -19.578 1 78.81 208 ASN A CA 1
ATOM 1732 C C . ASN A 1 208 ? -19.359 -36.625 -19.766 1 78.81 208 ASN A C 1
ATOM 1734 O O . ASN A 1 208 ? -19.578 -35.562 -20.344 1 78.81 208 ASN A O 1
ATOM 1738 N N . ASP A 1 209 ? -20.203 -37.344 -19.219 1 80.5 209 ASP A N 1
ATOM 1739 C CA . ASP A 1 209 ? -21.609 -37.062 -19.453 1 80.5 209 ASP A CA 1
ATOM 1740 C C . ASP A 1 209 ? -22.078 -35.844 -18.672 1 80.5 209 ASP A C 1
ATOM 1742 O O . ASP A 1 209 ? -23.125 -35.281 -18.953 1 80.5 209 ASP A O 1
ATOM 1746 N N . GLN A 1 210 ? -21.312 -35.406 -17.812 1 84.62 210 GLN A N 1
ATOM 1747 C CA . GLN A 1 210 ? -21.688 -34.281 -16.953 1 84.62 210 GLN A CA 1
ATOM 1748 C C . GLN A 1 210 ? -21.297 -32.938 -17.547 1 84.62 210 GLN A C 1
ATOM 1750 O O . GLN A 1 210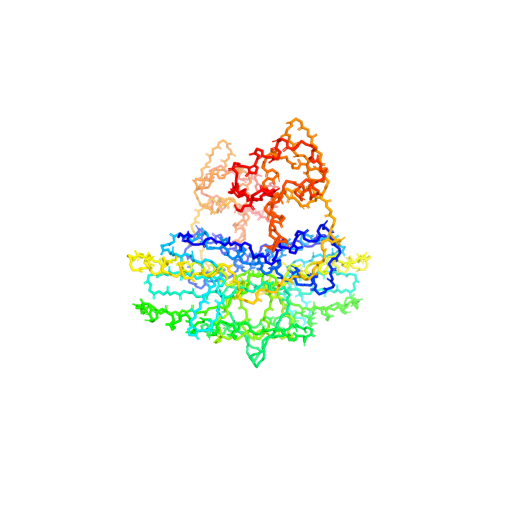 ? -21.75 -31.891 -17.109 1 84.62 210 GLN A O 1
ATOM 1755 N N . LEU A 1 211 ? -20.5 -33.062 -18.594 1 92.31 211 LEU A N 1
ATOM 1756 C CA . LEU A 1 211 ? -19.922 -31.812 -19.109 1 92.31 211 LEU A CA 1
ATOM 1757 C C . LEU A 1 211 ? -20.734 -31.297 -20.297 1 92.31 211 LEU A C 1
ATOM 1759 O O . LEU A 1 211 ? -21.109 -32.062 -21.188 1 92.31 211 LEU A O 1
ATOM 1763 N N . GLN A 1 212 ? -21.094 -30.062 -20.234 1 92.81 212 GLN A N 1
ATOM 1764 C CA . GLN A 1 212 ? -21.703 -29.406 -21.406 1 92.81 212 GLN A CA 1
ATOM 1765 C C . GLN A 1 212 ? -20.703 -29.312 -22.547 1 92.81 212 GLN A C 1
ATOM 1767 O O . GLN A 1 212 ? -19.562 -28.906 -22.359 1 92.81 212 GLN A O 1
ATOM 1772 N N . THR A 1 213 ? -21.188 -29.734 -23.688 1 92.62 213 THR A N 1
ATOM 1773 C CA . THR A 1 213 ? -20.328 -29.672 -24.859 1 92.62 213 THR A CA 1
ATOM 1774 C C . THR A 1 213 ? -20.531 -28.375 -25.625 1 92.62 213 THR A C 1
ATOM 1776 O O . THR A 1 213 ? -21.531 -27.688 -25.438 1 92.62 213 THR A O 1
ATOM 1779 N N . GLY A 1 214 ? -19.469 -27.984 -26.312 1 93.19 214 GLY A N 1
ATOM 1780 C CA . GLY A 1 214 ? -19.484 -26.766 -27.109 1 93.19 214 GLY A CA 1
ATOM 1781 C C . GLY A 1 214 ? -18.109 -26.125 -27.234 1 93.19 214 GLY A C 1
ATOM 1782 O O . GLY A 1 214 ? -17.297 -26.219 -26.312 1 93.19 214 GLY A O 1
ATOM 1783 N N . MET A 1 215 ? -17.984 -25.5 -28.312 1 93.88 215 MET A N 1
ATOM 1784 C CA . MET A 1 215 ? -16.734 -24.766 -28.5 1 93.88 215 MET A CA 1
ATOM 1785 C C . MET A 1 215 ? -16.625 -23.609 -27.516 1 93.88 215 MET A C 1
ATOM 1787 O O . MET A 1 215 ? -17.547 -22.828 -27.359 1 93.88 215 MET A O 1
ATOM 1791 N N . SER A 1 216 ? -15.484 -23.531 -26.844 1 94.75 216 SER A N 1
ATOM 1792 C CA . SER A 1 216 ? -15.273 -22.5 -25.844 1 94.75 216 SER A CA 1
ATOM 1793 C C . SER A 1 216 ? -14.57 -21.281 -26.438 1 94.75 216 SER A C 1
ATOM 1795 O O . SER A 1 216 ? -13.797 -21.422 -27.391 1 94.75 216 SER A O 1
ATOM 1797 N N . CYS A 1 217 ? -14.906 -20.156 -25.875 1 94.12 217 CYS A N 1
ATOM 1798 C CA . CYS A 1 217 ? -14.234 -18.922 -26.266 1 94.12 217 CYS A CA 1
ATOM 1799 C C . CYS A 1 217 ? -12.812 -18.875 -25.719 1 94.12 217 CYS A C 1
ATOM 1801 O O . CYS A 1 217 ? -12.57 -19.281 -24.578 1 94.12 217 CYS A O 1
ATOM 1803 N N . GLY A 1 218 ? -11.898 -18.375 -26.469 1 91.5 218 GLY A N 1
ATOM 1804 C CA . GLY A 1 218 ? -10.508 -18.281 -26.062 1 91.5 218 GLY A CA 1
ATOM 1805 C C . GLY A 1 218 ? -10.25 -17.188 -25.047 1 91.5 218 GLY A C 1
ATOM 1806 O O . GLY A 1 218 ? -9.227 -17.188 -24.359 1 91.5 218 GLY A O 1
ATOM 1807 N N . ALA A 1 219 ? -11.234 -16.234 -24.969 1 90.62 219 ALA A N 1
ATOM 1808 C CA . ALA A 1 219 ? -11.047 -15.086 -24.094 1 90.62 219 ALA A CA 1
ATOM 1809 C C . ALA A 1 219 ? -11.805 -15.258 -22.781 1 90.62 219 ALA A C 1
ATOM 1811 O O . ALA A 1 219 ? -11.227 -15.117 -21.703 1 90.62 219 ALA A O 1
ATOM 1812 N N . CYS A 1 220 ? -13.039 -15.656 -22.875 1 91.38 220 CYS A N 1
ATOM 1813 C CA . CYS A 1 220 ? -13.836 -15.695 -21.656 1 91.38 220 CYS A CA 1
ATOM 1814 C C . CYS A 1 220 ? -14.266 -17.125 -21.328 1 91.38 220 CYS A C 1
ATOM 1816 O O . CYS A 1 220 ? -14.875 -17.359 -20.297 1 91.38 220 CYS A O 1
ATOM 1818 N N . GLN A 1 221 ? -14.062 -18.062 -22.188 1 90.25 221 GLN A N 1
ATOM 1819 C CA . GLN A 1 221 ? -14.297 -19.5 -22.016 1 90.25 221 GLN A CA 1
ATOM 1820 C C . GLN A 1 221 ? -15.789 -19.812 -22.047 1 90.25 221 GLN A C 1
ATOM 1822 O O . GLN A 1 221 ? -16.188 -20.938 -21.766 1 90.25 221 GLN A O 1
ATOM 1827 N N . SER A 1 222 ? -16.594 -18.844 -22.422 1 92.44 222 SER A N 1
ATOM 1828 C CA . SER A 1 222 ? -18.016 -19.109 -22.594 1 92.44 222 SER A CA 1
ATOM 1829 C C . SER A 1 222 ? -18.25 -20.078 -23.75 1 92.44 222 SER A C 1
ATOM 1831 O O . SER A 1 222 ? -17.391 -20.234 -24.625 1 92.44 222 SER A O 1
ATOM 1833 N N . LEU A 1 223 ? -19.438 -20.719 -23.766 1 94.19 223 LEU A N 1
ATOM 1834 C CA . LEU A 1 223 ? -19.734 -21.719 -24.781 1 94.19 223 LEU A CA 1
ATOM 1835 C C . LEU A 1 223 ? -20.703 -21.156 -25.828 1 94.19 223 LEU A C 1
ATOM 1837 O O . LEU A 1 223 ? -21.266 -21.922 -26.625 1 94.19 223 LEU A O 1
ATOM 1841 N N . THR A 1 224 ? -20.828 -19.891 -25.812 1 92.88 224 THR A N 1
ATOM 1842 C CA . THR A 1 224 ? -21.75 -19.266 -26.766 1 92.88 224 THR A CA 1
ATOM 1843 C C . THR A 1 224 ? -20.984 -18.703 -27.969 1 92.88 224 THR A C 1
ATOM 1845 O O . THR A 1 224 ? -20.672 -17.516 -28.016 1 92.88 224 THR A O 1
ATOM 1848 N N . ILE A 1 225 ? -20.781 -19.609 -28.969 1 94.25 225 ILE A N 1
ATOM 1849 C CA . ILE A 1 225 ? -19.953 -19.266 -30.109 1 94.25 225 ILE A CA 1
ATOM 1850 C C . ILE A 1 225 ? -20.781 -19.328 -31.391 1 94.25 225 ILE A C 1
ATOM 1852 O O . ILE A 1 225 ? -21.625 -20.219 -31.547 1 94.25 225 ILE A O 1
ATOM 1856 N N . THR A 1 226 ? -20.609 -18.375 -32.25 1 93.06 226 THR A N 1
ATOM 1857 C CA . THR A 1 226 ? -21.188 -18.406 -33.562 1 93.06 226 THR A CA 1
ATOM 1858 C C . THR A 1 226 ? -20.094 -18.344 -34.625 1 93.06 226 THR A C 1
ATOM 1860 O O . THR A 1 226 ? -19.031 -17.766 -34.406 1 93.06 226 THR A O 1
ATOM 1863 N N . ILE A 1 227 ? -20.312 -18.984 -35.75 1 91.31 227 ILE A N 1
ATOM 1864 C CA . ILE A 1 227 ? -19.328 -19.016 -36.844 1 91.31 227 ILE A CA 1
ATOM 1865 C C . ILE A 1 227 ? -19.766 -18.078 -37.969 1 91.31 227 ILE A C 1
ATOM 1867 O O . ILE A 1 227 ? -20.891 -18.219 -38.469 1 91.31 227 ILE A O 1
ATOM 1871 N N . GLN A 1 228 ? -18.875 -17.094 -38.156 1 90.06 228 GLN A N 1
ATOM 1872 C CA . GLN A 1 228 ? -19.125 -16.172 -39.25 1 90.06 228 GLN A CA 1
ATOM 1873 C C . GLN A 1 228 ? -17.859 -15.898 -40.062 1 90.06 228 GLN A C 1
ATOM 1875 O O . GLN A 1 228 ? -16.812 -15.555 -39.5 1 90.06 228 GLN A O 1
ATOM 1880 N N . ASN A 1 229 ? -17.875 -16.047 -41.438 1 89.12 229 ASN A N 1
ATOM 1881 C CA . ASN A 1 229 ? -16.766 -15.727 -42.344 1 89.12 229 ASN A CA 1
ATOM 1882 C C . ASN A 1 229 ? -15.484 -16.438 -41.875 1 89.12 229 ASN A C 1
ATOM 1884 O O . ASN A 1 229 ? -14.445 -15.789 -41.719 1 89.12 229 ASN A O 1
ATOM 1888 N N . LYS A 1 230 ? -15.57 -17.703 -41.531 1 87.19 230 LYS A N 1
ATOM 1889 C CA . LYS A 1 230 ? -14.438 -18.547 -41.156 1 87.19 230 LYS A CA 1
ATOM 1890 C C . LYS A 1 230 ? -13.836 -18.094 -39.812 1 87.19 230 LYS A C 1
ATOM 1892 O O . LYS A 1 230 ? -12.664 -18.359 -39.531 1 87.19 230 LYS A O 1
ATOM 1897 N N . LYS A 1 231 ? -14.695 -17.344 -39.094 1 93.12 231 LYS A N 1
ATOM 1898 C CA . LYS A 1 231 ? -14.258 -16.906 -37.781 1 93.12 231 LYS A CA 1
ATOM 1899 C C . LYS A 1 231 ? -15.227 -17.359 -36.688 1 93.12 231 LYS A C 1
ATOM 1901 O O . LYS A 1 231 ? -16.438 -17.438 -36.938 1 93.12 231 LYS A O 1
ATOM 1906 N N . SER A 1 232 ? -14.664 -17.75 -35.656 1 93.56 232 SER A N 1
ATOM 1907 C CA . SER A 1 232 ? -15.461 -18.016 -34.438 1 93.56 232 SER A CA 1
ATOM 1908 C C . SER A 1 232 ? -15.656 -16.75 -33.625 1 93.56 232 SER A C 1
ATOM 1910 O O . SER A 1 232 ? -14.688 -16.078 -33.25 1 93.56 232 SER A O 1
ATOM 1912 N N . ILE A 1 233 ? -16.891 -16.406 -33.344 1 95.56 233 ILE A N 1
ATOM 1913 C CA . ILE A 1 233 ? -17.203 -15.18 -32.625 1 95.56 233 ILE A CA 1
ATOM 1914 C C . ILE A 1 233 ? -17.984 -15.516 -31.359 1 95.56 233 ILE A C 1
ATOM 1916 O O . ILE A 1 233 ? -19.016 -16.188 -31.406 1 95.56 233 ILE A O 1
ATOM 1920 N N . CYS A 1 234 ? -17.422 -15.016 -30.234 1 95.69 234 CYS A N 1
ATOM 1921 C CA . CYS A 1 234 ? -18.109 -15.227 -28.953 1 95.69 234 CYS A CA 1
ATOM 1922 C C . CYS A 1 234 ? -19.234 -14.219 -28.766 1 95.69 234 CYS A C 1
ATOM 1924 O O . CYS A 1 234 ? -19.031 -13.016 -28.922 1 95.69 234 CYS A O 1
ATOM 1926 N N . THR A 1 235 ? -20.359 -14.609 -28.312 1 93.94 235 THR A N 1
ATOM 1927 C CA . THR A 1 235 ? -21.5 -13.719 -28.141 1 93.94 235 THR A CA 1
ATOM 1928 C C . THR A 1 235 ? -21.438 -13 -26.797 1 93.94 235 THR A C 1
ATOM 1930 O O . THR A 1 235 ? -22.062 -11.961 -26.609 1 93.94 235 THR A O 1
ATOM 1933 N N . THR A 1 236 ? -20.703 -13.516 -25.906 1 93.31 236 THR A N 1
ATOM 1934 C CA . THR A 1 236 ? -20.594 -12.953 -24.578 1 93.31 236 THR A CA 1
ATOM 1935 C C . THR A 1 236 ? -19.594 -11.805 -24.547 1 93.31 236 THR A C 1
ATOM 1937 O O . THR A 1 236 ? -19.922 -10.695 -24.125 1 93.31 236 THR A O 1
ATOM 1940 N N . CYS A 1 237 ? -18.359 -12.039 -25.047 1 94.69 237 CYS A N 1
ATOM 1941 C CA . CYS A 1 237 ? -17.328 -11.008 -24.938 1 94.69 237 CYS A CA 1
ATOM 1942 C C . CYS A 1 237 ? -16.984 -10.438 -26.312 1 94.69 237 CYS A C 1
ATOM 1944 O O . CYS A 1 237 ? -16.172 -9.516 -26.422 1 94.69 237 CYS A O 1
ATOM 1946 N N . LYS A 1 238 ? -17.422 -11 -27.375 1 94.94 238 LYS A N 1
ATOM 1947 C CA . LYS A 1 238 ? -17.266 -10.531 -28.75 1 94.94 238 LYS A CA 1
ATOM 1948 C C . LYS A 1 238 ? -15.867 -10.812 -29.281 1 94.94 238 LYS A C 1
ATOM 1950 O O . LYS A 1 238 ? -15.477 -10.281 -30.328 1 94.94 238 LYS A O 1
ATOM 1955 N N . ASN A 1 239 ? -15.188 -11.711 -28.578 1 95.88 239 ASN A N 1
ATOM 1956 C CA . ASN A 1 239 ? -13.867 -12.109 -29.078 1 95.88 239 ASN A CA 1
ATOM 1957 C C . ASN A 1 239 ? -13.969 -12.867 -30.391 1 95.88 239 ASN A C 1
ATOM 1959 O O . ASN A 1 239 ? -14.859 -13.703 -30.562 1 95.88 239 ASN A O 1
ATOM 1963 N N . GLU A 1 240 ? -12.969 -12.531 -31.25 1 95.44 240 GLU A N 1
ATOM 1964 C CA . GLU A 1 240 ? -12.922 -13.195 -32.562 1 95.44 240 GLU A CA 1
ATOM 1965 C C . GLU A 1 240 ? -11.617 -13.977 -32.719 1 95.44 240 GLU A C 1
ATOM 1967 O O . GLU A 1 240 ? -10.555 -13.516 -32.281 1 95.44 240 GLU A O 1
ATOM 1972 N N . GLU A 1 241 ? -11.727 -15.172 -33.25 1 94.38 241 GLU A N 1
ATOM 1973 C CA . GLU A 1 241 ? -10.562 -15.984 -33.594 1 94.38 241 GLU A CA 1
ATOM 1974 C C . GLU A 1 241 ? -10.82 -16.828 -34.844 1 94.38 241 GLU A C 1
ATOM 1976 O O . GLU A 1 241 ? -11.977 -17.062 -35.219 1 94.38 241 GLU A O 1
ATOM 1981 N N . SER A 1 242 ? -9.789 -17.156 -35.562 1 93.69 242 SER A N 1
ATOM 1982 C CA . SER A 1 242 ? -9.969 -18.031 -36.719 1 93.69 242 SER A CA 1
ATOM 1983 C C . SER A 1 242 ? -10.555 -19.391 -36.312 1 93.69 242 SER A C 1
ATOM 1985 O O . SER A 1 242 ? -10.266 -19.875 -35.219 1 93.69 242 SER A O 1
ATOM 1987 N N . ILE A 1 243 ? -11.336 -19.984 -37.156 1 90.81 243 ILE A N 1
ATOM 1988 C CA . ILE A 1 243 ? -11.945 -21.281 -36.875 1 90.81 243 ILE A CA 1
ATOM 1989 C C . ILE A 1 243 ? -10.859 -22.312 -36.625 1 90.81 243 ILE A C 1
ATOM 1991 O O . ILE A 1 243 ? -10.984 -23.156 -35.719 1 90.81 243 ILE A O 1
ATOM 1995 N N . ASP A 1 244 ? -9.773 -22.234 -37.312 1 91.12 244 ASP A N 1
ATOM 1996 C CA . ASP A 1 244 ? -8.68 -23.203 -37.125 1 91.12 244 ASP A CA 1
ATOM 1997 C C . ASP A 1 244 ? -8.055 -23.078 -35.75 1 91.12 244 ASP A C 1
ATOM 1999 O O . ASP A 1 244 ? -7.836 -24.094 -35.062 1 91.12 244 ASP A O 1
ATOM 2003 N N . SER A 1 245 ? -7.828 -21.875 -35.406 1 93.62 245 SER A N 1
ATOM 2004 C CA . SER A 1 245 ? -7.242 -21.641 -34.094 1 93.62 245 SER A CA 1
ATOM 200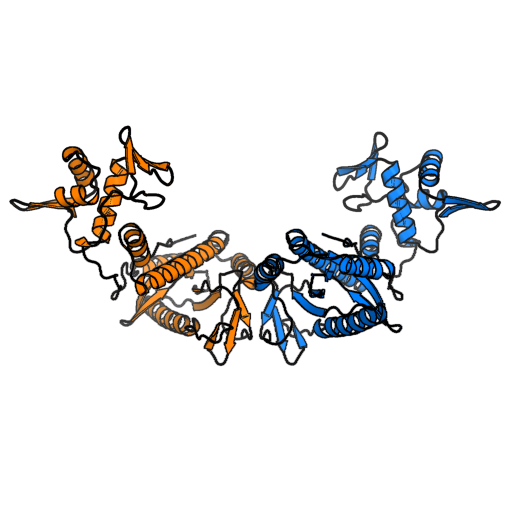5 C C . SER A 1 245 ? -8.172 -22.109 -32.969 1 93.62 245 SER A C 1
ATOM 2007 O O . SER A 1 245 ? -7.723 -22.703 -32 1 93.62 245 SER A O 1
ATOM 2009 N N . ALA A 1 246 ? -9.398 -21.875 -33.188 1 93.69 246 ALA A N 1
ATOM 2010 C CA . ALA A 1 246 ? -10.391 -22.281 -32.188 1 93.69 246 ALA A CA 1
ATOM 2011 C C . ALA A 1 246 ? -10.453 -23.812 -32.094 1 93.69 246 ALA A C 1
ATOM 2013 O O . ALA A 1 246 ? -10.555 -24.359 -30.984 1 93.69 246 ALA A O 1
ATOM 2014 N N . LEU A 1 247 ? -10.414 -24.453 -33.188 1 91.81 247 LEU A N 1
ATOM 2015 C CA . LEU A 1 247 ? -10.477 -25.906 -33.219 1 91.81 247 LEU A CA 1
ATOM 2016 C C . LEU A 1 247 ? -9.281 -26.531 -32.531 1 91.81 247 LEU A C 1
ATOM 2018 O O . LEU A 1 247 ? -9.438 -27.469 -31.734 1 91.81 247 LEU A O 1
ATOM 2022 N N . ILE A 1 248 ? -8.164 -25.953 -32.812 1 92.81 248 ILE A N 1
ATOM 2023 C CA . ILE A 1 248 ? -6.949 -26.453 -32.156 1 92.81 248 ILE A CA 1
ATOM 2024 C C . ILE A 1 248 ? -7.043 -26.266 -30.656 1 92.81 248 ILE A C 1
ATOM 2026 O O . ILE A 1 248 ? -6.746 -27.188 -29.891 1 92.81 248 ILE A O 1
ATOM 2030 N N . ARG A 1 249 ? -7.438 -25.109 -30.234 1 93.44 249 ARG A N 1
ATOM 2031 C CA . ARG A 1 249 ? -7.551 -24.797 -28.812 1 93.44 249 ARG A CA 1
ATOM 2032 C C . ARG A 1 249 ? -8.539 -25.75 -28.125 1 93.44 249 ARG A C 1
ATOM 2034 O O . ARG A 1 249 ? -8.266 -26.25 -27.047 1 93.44 249 ARG A O 1
ATOM 2041 N N . ASN A 1 250 ? -9.672 -25.969 -28.766 1 93.69 250 ASN A N 1
ATOM 2042 C CA . ASN A 1 250 ? -10.688 -26.828 -28.188 1 93.69 250 ASN A CA 1
ATOM 2043 C C . ASN A 1 250 ? -10.242 -28.297 -28.156 1 93.69 250 ASN A C 1
ATOM 2045 O O . ASN A 1 250 ? -10.562 -29.031 -27.234 1 93.69 250 ASN A O 1
ATOM 2049 N N . ALA A 1 251 ? -9.508 -28.688 -29.156 1 92.75 251 ALA A N 1
ATOM 2050 C CA . ALA A 1 251 ? -8.945 -30.047 -29.156 1 92.75 251 ALA A CA 1
ATOM 2051 C C . ALA A 1 251 ? -7.953 -30.219 -28.016 1 92.75 251 ALA A C 1
ATOM 2053 O O . ALA A 1 251 ? -7.949 -31.25 -27.328 1 92.75 251 ALA A O 1
ATOM 2054 N N . ASN A 1 252 ? -7.191 -29.219 -27.844 1 93.06 252 ASN A N 1
ATOM 2055 C CA . ASN A 1 252 ? -6.25 -29.234 -26.734 1 93.06 252 ASN A CA 1
ATOM 2056 C C . ASN A 1 252 ? -6.973 -29.281 -25.391 1 93.06 252 ASN A C 1
ATOM 2058 O O . ASN A 1 252 ? -6.539 -29.984 -24.469 1 93.06 252 ASN A O 1
ATOM 2062 N N . GLU A 1 253 ? -7.984 -28.531 -25.312 1 93.06 253 GLU A N 1
ATOM 2063 C CA . GLU A 1 253 ? -8.789 -28.547 -24.109 1 93.06 253 GLU A CA 1
ATOM 2064 C C . GLU A 1 253 ? -9.359 -29.938 -23.844 1 93.06 253 GLU A C 1
ATOM 2066 O O . GLU A 1 253 ? -9.367 -30.406 -22.688 1 93.06 253 GLU A O 1
ATOM 2071 N N . TYR A 1 254 ? -9.844 -30.5 -24.906 1 92.69 254 TYR A N 1
ATOM 2072 C CA . TYR A 1 254 ? -10.367 -31.859 -24.797 1 92.69 254 TYR A CA 1
ATOM 2073 C C . TYR A 1 254 ? -9.297 -32.812 -24.266 1 92.69 254 TYR A C 1
ATOM 2075 O O . TYR A 1 254 ? -9.555 -33.594 -23.344 1 92.69 254 TYR A O 1
ATOM 2083 N N . SER A 1 255 ? -8.141 -32.75 -24.828 1 91.31 255 SER A N 1
ATOM 2084 C CA . SER A 1 255 ? -7.027 -33.594 -24.391 1 91.31 255 SER A CA 1
ATOM 2085 C C . SER A 1 255 ? -6.676 -33.344 -22.938 1 91.31 255 SER A C 1
ATOM 2087 O O . SER A 1 255 ? -6.312 -34.281 -22.219 1 91.31 255 SER A O 1
ATOM 2089 N N . LEU A 1 256 ? -6.781 -32.188 -22.547 1 90.12 256 LEU A N 1
ATOM 2090 C CA . LEU A 1 256 ? -6.48 -31.812 -21.172 1 90.12 256 LEU A CA 1
ATOM 2091 C C . LEU A 1 256 ? -7.523 -32.375 -20.219 1 90.12 256 LEU A C 1
ATOM 2093 O O . LEU A 1 256 ? -7.18 -32.906 -19.141 1 90.12 256 LEU A O 1
ATOM 2097 N N . LEU A 1 257 ? -8.781 -32.312 -20.578 1 91.19 257 LEU A N 1
ATOM 2098 C CA . LEU A 1 257 ? -9.883 -32.75 -19.719 1 91.19 257 LEU A CA 1
ATOM 2099 C C . LEU A 1 257 ? -9.977 -34.281 -19.719 1 91.19 257 LEU A C 1
ATOM 2101 O O . LEU A 1 257 ? -10.398 -34.875 -18.719 1 91.19 257 LEU A O 1
ATOM 2105 N N . PHE A 1 258 ? -9.586 -34.812 -20.828 1 90.31 258 PHE A N 1
ATOM 2106 C CA . PHE A 1 258 ? -9.664 -36.25 -20.969 1 90.31 258 PHE A CA 1
ATOM 2107 C C . PHE A 1 258 ? -8.328 -36.812 -21.422 1 90.31 258 PHE A C 1
ATOM 2109 O O . PHE A 1 258 ? -8.195 -37.312 -22.547 1 90.31 258 PHE A O 1
ATOM 2116 N N . PRO A 1 259 ? -7.441 -37 -20.453 1 86.44 259 PRO A N 1
ATOM 2117 C CA . PRO A 1 259 ? -6.082 -37.406 -20.828 1 86.44 259 PRO A CA 1
ATOM 2118 C C . PRO A 1 259 ? -6.008 -38.875 -21.281 1 86.44 259 PRO A C 1
ATOM 2120 O O . PRO A 1 259 ? -5.09 -39.25 -22.016 1 86.44 259 PRO A O 1
ATOM 2123 N N . ASN A 1 260 ? -6.891 -39.656 -20.906 1 86.31 260 ASN A N 1
ATOM 2124 C CA . ASN A 1 260 ? -6.867 -41.062 -21.25 1 86.31 260 ASN A CA 1
ATOM 2125 C C . ASN A 1 260 ? -7.633 -41.344 -22.531 1 86.31 260 ASN A C 1
ATOM 2127 O O . ASN A 1 260 ? -7.703 -42.5 -22.984 1 86.31 260 ASN A O 1
ATOM 2131 N N . GLU A 1 261 ? -8.188 -40.281 -23.094 1 87.5 261 GLU A N 1
ATOM 2132 C CA . GLU A 1 261 ? -8.93 -40.469 -24.344 1 87.5 261 GLU A CA 1
ATOM 2133 C C . GLU A 1 261 ? -8.102 -40 -25.531 1 87.5 261 GLU A C 1
ATOM 2135 O O . GLU A 1 261 ? -7.348 -39.031 -25.453 1 87.5 261 GLU A O 1
ATOM 2140 N N . LYS A 1 262 ? -8.25 -40.688 -26.547 1 87.94 262 LYS A N 1
ATOM 2141 C CA . LYS A 1 262 ? -7.578 -40.312 -27.781 1 87.94 262 LYS A CA 1
ATOM 2142 C C . LYS A 1 262 ? -8.391 -39.25 -28.547 1 87.94 262 LYS A C 1
ATOM 2144 O O . LYS A 1 262 ? -9.617 -39.25 -28.484 1 87.94 262 LYS A O 1
ATOM 2149 N N . ILE A 1 263 ? -7.672 -38.469 -29.156 1 90.19 263 ILE A N 1
ATOM 2150 C CA . ILE A 1 263 ? -8.328 -37.469 -29.984 1 90.19 263 ILE A CA 1
ATOM 2151 C C . ILE A 1 263 ? -8.758 -38.094 -31.297 1 90.19 263 ILE A C 1
ATOM 2153 O O . ILE A 1 263 ? -7.93 -38.625 -32.062 1 90.19 263 ILE A O 1
ATOM 2157 N N . THR A 1 264 ? -10.055 -38.031 -31.531 1 90.81 264 THR A N 1
ATOM 2158 C CA . THR A 1 264 ? -10.594 -38.531 -32.781 1 90.81 264 THR A CA 1
ATOM 2159 C C . THR A 1 264 ? -11.531 -37.469 -33.406 1 90.81 264 THR A C 1
ATOM 2161 O O . THR A 1 264 ? -11.992 -36.562 -32.719 1 90.81 264 THR A O 1
ATOM 2164 N N . LEU A 1 265 ? -11.719 -37.656 -34.719 1 89.88 265 LEU A N 1
ATOM 2165 C CA . LEU A 1 265 ? -12.57 -36.719 -35.438 1 89.88 265 LEU A CA 1
ATOM 2166 C C . LEU A 1 265 ? -13.977 -36.688 -34.844 1 89.88 265 LEU A C 1
ATOM 2168 O O . LEU A 1 265 ? -14.484 -35.625 -34.5 1 89.88 265 LEU A O 1
ATOM 2172 N N . PRO A 1 266 ? -14.648 -37.812 -34.594 1 89.88 266 PRO A N 1
ATOM 2173 C CA . PRO A 1 266 ? -16 -37.781 -34.062 1 89.88 266 PRO A CA 1
ATOM 2174 C C . PRO A 1 266 ? -16.062 -37.188 -32.656 1 89.88 266 PRO A C 1
ATOM 2176 O O . PRO A 1 266 ? -17.016 -36.469 -32.312 1 89.88 266 PRO A O 1
ATOM 2179 N N . LYS A 1 267 ? -15.125 -37.469 -31.844 1 90.88 267 LYS A N 1
ATOM 2180 C CA . LYS A 1 267 ? -15.117 -37 -30.469 1 90.88 267 LYS A CA 1
ATOM 2181 C C . LYS A 1 267 ? -14.984 -35.469 -30.422 1 90.88 267 LYS A C 1
ATOM 2183 O O . LYS A 1 267 ? -15.688 -34.812 -29.656 1 90.88 267 LYS A O 1
ATOM 2188 N N . ILE A 1 268 ? -14.117 -34.969 -31.266 1 92.38 268 ILE A N 1
ATOM 2189 C CA . ILE A 1 268 ? -13.891 -33.531 -31.281 1 92.38 268 ILE A CA 1
ATOM 2190 C C . ILE A 1 268 ? -15.094 -32.812 -31.906 1 92.38 268 ILE A C 1
ATOM 2192 O O . ILE A 1 268 ? -15.477 -31.719 -31.484 1 92.38 268 ILE A O 1
ATOM 2196 N N . MET A 1 269 ? -15.68 -33.375 -32.875 1 91.94 269 MET A N 1
ATOM 2197 C CA . MET A 1 269 ? -16.891 -32.812 -33.469 1 91.94 269 MET A CA 1
ATOM 2198 C C . MET A 1 269 ? -18.016 -32.75 -32.438 1 91.94 269 MET A C 1
ATOM 2200 O O . MET A 1 269 ? -18.719 -31.734 -32.344 1 91.94 269 MET A O 1
ATOM 2204 N N . ASP A 1 270 ? -18.094 -33.844 -31.719 1 91.69 270 ASP A N 1
ATOM 2205 C CA . ASP A 1 270 ? -19.094 -33.875 -30.656 1 91.69 270 ASP A CA 1
ATOM 2206 C C . ASP A 1 270 ? -18.781 -32.844 -29.562 1 91.69 270 ASP A C 1
ATOM 2208 O O . ASP A 1 270 ? -19.703 -32.25 -28.984 1 91.69 270 ASP A O 1
ATOM 2212 N N . TRP A 1 271 ? -17.531 -32.688 -29.297 1 92.88 271 TRP A N 1
ATOM 2213 C CA . TRP A 1 271 ? -17.078 -31.766 -28.25 1 92.88 271 TRP A CA 1
ATOM 2214 C C . TRP A 1 271 ? -17.359 -30.312 -28.625 1 92.88 271 TRP A C 1
ATOM 2216 O O . TRP A 1 271 ? -17.828 -29.531 -27.812 1 92.88 271 TRP A O 1
ATOM 2226 N N . CYS A 1 272 ? -17.172 -29.953 -29.875 1 92 272 CYS A N 1
ATOM 2227 C CA . CYS A 1 272 ? -17.344 -28.578 -30.328 1 92 272 CYS A CA 1
ATOM 2228 C C . CYS A 1 272 ? -18.797 -28.312 -30.719 1 92 272 CYS A C 1
ATOM 2230 O O . CYS A 1 272 ? -19.281 -27.188 -30.578 1 92 272 CYS A O 1
ATOM 2232 N N . ARG A 1 273 ? -19.469 -29.25 -31.234 1 86.88 273 ARG A N 1
ATOM 2233 C CA . ARG A 1 273 ? -20.875 -29.266 -31.641 1 86.88 273 ARG A CA 1
ATOM 2234 C C . ARG A 1 273 ? -21.109 -28.312 -32.812 1 86.88 273 ARG A C 1
ATOM 2236 O O . ARG A 1 273 ? -22 -28.547 -33.625 1 86.88 273 ARG A O 1
ATOM 2243 N N . ILE A 1 274 ? -20.391 -27.234 -32.906 1 82.69 274 ILE A N 1
ATOM 2244 C CA . ILE A 1 274 ? -20.703 -26.188 -33.875 1 82.69 274 ILE A CA 1
ATOM 2245 C C . ILE A 1 274 ? -20.062 -26.516 -35.219 1 82.69 274 ILE A C 1
ATOM 2247 O O . ILE A 1 274 ? -20.469 -25.984 -36.25 1 82.69 274 ILE A O 1
ATOM 2251 N N . ILE A 1 275 ? -19.125 -27.375 -35.219 1 75.81 275 ILE A N 1
ATOM 2252 C CA . ILE A 1 275 ? -18.406 -27.688 -36.438 1 75.81 275 ILE A CA 1
ATOM 2253 C C . ILE A 1 275 ? -19.094 -28.844 -37.156 1 75.81 275 ILE A C 1
ATOM 2255 O O . ILE A 1 275 ? -19.297 -29.922 -36.594 1 75.81 275 ILE A O 1
ATOM 2259 N N . THR A 1 276 ? -19.391 -28.547 -38.438 1 76.31 276 THR A N 1
ATOM 2260 C CA . THR A 1 276 ? -20.109 -29.578 -39.188 1 76.31 276 THR A CA 1
ATOM 2261 C C . THR A 1 276 ? -19.234 -30.156 -40.281 1 76.31 276 THR A C 1
ATOM 2263 O O . THR A 1 276 ? -19.484 -31.25 -40.781 1 76.31 276 THR A O 1
ATOM 2266 N N . SER A 1 277 ? -18.188 -29.438 -40.562 1 84.25 277 SER A N 1
ATOM 2267 C CA . SER A 1 277 ? -17.344 -29.906 -41.656 1 84.25 277 SER A CA 1
ATOM 2268 C C . SER A 1 277 ? -16.266 -30.844 -41.156 1 84.25 277 SER A C 1
ATOM 2270 O O . SER A 1 277 ? -15.273 -30.406 -40.562 1 84.25 277 SER A O 1
ATOM 2272 N N . LYS A 1 278 ? -16.375 -32.125 -41.5 1 88.31 278 LYS A N 1
ATOM 2273 C CA . LYS A 1 278 ? -15.375 -33.125 -41.156 1 88.31 278 LYS A CA 1
ATOM 2274 C C . LYS A 1 278 ? -14.055 -32.844 -41.875 1 88.31 278 LYS A C 1
ATOM 2276 O O . LYS A 1 278 ? -12.977 -33.031 -41.281 1 88.31 278 LYS A O 1
ATOM 2281 N N . LYS A 1 279 ? -14.219 -32.344 -43.062 1 89.25 279 LYS A N 1
ATOM 2282 C CA . LYS A 1 279 ? -13.039 -32.062 -43.875 1 89.25 279 LYS A CA 1
ATOM 2283 C C . LYS A 1 279 ? -12.188 -30.984 -43.25 1 89.25 279 LYS A C 1
ATOM 2285 O O . LYS A 1 279 ? -10.961 -31.109 -43.156 1 89.25 279 LYS A O 1
ATOM 2290 N N . GLN A 1 280 ? -12.805 -30.031 -42.812 1 88.25 280 GLN A N 1
ATOM 2291 C CA . GLN A 1 280 ? -12.102 -28.906 -42.188 1 88.25 280 GLN A CA 1
ATOM 2292 C C . GLN A 1 280 ? -11.414 -29.344 -40.906 1 88.25 280 GLN A C 1
ATOM 2294 O O . GLN A 1 280 ? -10.25 -29.016 -40.688 1 88.25 280 GLN A O 1
ATOM 2299 N N . LEU A 1 281 ? -12.109 -30.031 -40.125 1 89.81 281 LEU A N 1
ATOM 2300 C CA . LEU A 1 281 ? -11.539 -30.5 -38.875 1 89.81 281 LEU A CA 1
ATOM 2301 C C . LEU A 1 281 ? -10.359 -31.438 -39.125 1 89.81 281 LEU A C 1
ATOM 2303 O O . LEU A 1 281 ? -9.328 -31.328 -38.438 1 89.81 281 LEU A O 1
ATOM 2307 N N . ARG A 1 282 ? -10.477 -32.312 -40.062 1 89.38 282 ARG A N 1
ATOM 2308 C CA . ARG A 1 282 ? -9.398 -33.25 -40.406 1 89.38 282 ARG A CA 1
ATOM 2309 C C . ARG A 1 282 ? -8.148 -32.469 -40.812 1 89.38 282 ARG A C 1
ATOM 2311 O O . ARG A 1 282 ? -7.039 -32.812 -40.406 1 89.38 282 ARG A O 1
ATOM 2318 N N . ARG A 1 283 ? -8.352 -31.516 -41.562 1 89.75 283 ARG A N 1
ATOM 2319 C CA . ARG A 1 283 ? -7.227 -30.703 -42 1 89.75 283 ARG A CA 1
ATOM 2320 C C . ARG A 1 283 ? -6.508 -30.062 -40.844 1 89.75 283 ARG A C 1
ATOM 2322 O O . ARG A 1 283 ? -5.277 -30.094 -40.75 1 89.75 283 ARG A O 1
ATOM 2329 N N . VAL A 1 284 ? -7.25 -29.484 -39.938 1 89.06 284 VAL A N 1
ATOM 2330 C CA . VAL A 1 284 ? -6.699 -28.781 -38.781 1 89.06 284 VAL A CA 1
ATOM 2331 C C . VAL A 1 284 ? -5.949 -29.766 -37.906 1 89.06 284 VAL A C 1
ATOM 2333 O O . VAL A 1 284 ? -4.828 -29.484 -37.469 1 89.06 284 VAL A O 1
ATOM 2336 N N . LEU A 1 285 ? -6.5 -30.922 -37.656 1 88.75 285 LEU A N 1
ATOM 2337 C CA . LEU A 1 285 ? -5.887 -31.922 -36.781 1 88.75 285 LEU A CA 1
ATOM 2338 C C . LEU A 1 285 ? -4.645 -32.531 -37.438 1 88.75 285 LEU A C 1
ATOM 2340 O O . LEU A 1 285 ? -3.627 -32.719 -36.781 1 88.75 285 LEU A O 1
ATOM 2344 N N . ASP A 1 286 ? -4.719 -32.688 -38.688 1 88.62 286 ASP A N 1
ATOM 2345 C CA . ASP A 1 286 ? -3.588 -33.219 -39.438 1 88.62 286 ASP A CA 1
ATOM 2346 C C . ASP A 1 286 ? -2.383 -32.281 -39.375 1 88.62 286 ASP A C 1
ATOM 2348 O O . ASP A 1 286 ? -1.238 -32.75 -39.312 1 88.62 286 ASP A O 1
ATOM 2352 N N . ASN A 1 287 ? -2.668 -31.109 -39.344 1 88.69 287 ASN A N 1
ATOM 2353 C CA . ASN A 1 287 ? -1.608 -30.109 -39.406 1 88.69 287 ASN A CA 1
ATOM 2354 C C . ASN A 1 287 ? -1.015 -29.859 -38 1 88.69 287 ASN A C 1
ATOM 2356 O O . ASN A 1 287 ? 0.079 -29.312 -37.875 1 88.69 287 ASN A O 1
ATOM 2360 N N . ASN A 1 288 ? -1.737 -30.281 -37.031 1 87.31 288 ASN A N 1
ATOM 2361 C CA . ASN A 1 288 ? -1.309 -29.844 -35.688 1 87.31 288 ASN A CA 1
ATOM 2362 C C . ASN A 1 288 ? -1.054 -31.031 -34.781 1 87.31 288 ASN A C 1
ATOM 2364 O O . ASN A 1 288 ? -0.515 -30.875 -33.688 1 87.31 288 ASN A O 1
ATOM 2368 N N . TYR A 1 289 ? -1.448 -32.25 -35.156 1 88.25 289 TYR A N 1
ATOM 2369 C CA . TYR A 1 289 ? -1.262 -33.438 -34.375 1 88.25 289 TYR A CA 1
ATOM 2370 C C . TYR A 1 289 ? -0.611 -34.562 -35.188 1 88.25 289 TYR A C 1
ATOM 2372 O O . TYR A 1 289 ? -0.539 -34.438 -36.438 1 88.25 289 TYR A O 1
ATOM 2380 N N . GLN A 1 290 ? -0.064 -35.438 -34.5 1 86.19 290 GLN A N 1
ATOM 2381 C CA . GLN A 1 290 ? 0.438 -36.625 -35.188 1 86.19 290 GLN A CA 1
ATOM 2382 C C . GLN A 1 290 ? -0.675 -37.625 -35.406 1 86.19 290 GLN A C 1
ATOM 2384 O O . GLN A 1 290 ? -1.286 -38.125 -34.438 1 86.19 290 GLN A O 1
ATOM 2389 N N . LYS A 1 291 ? -0.848 -37.938 -36.656 1 87.69 291 LYS A N 1
ATOM 2390 C CA . LYS A 1 291 ? -1.898 -38.875 -37.031 1 87.69 291 LYS A CA 1
ATOM 2391 C C . LYS A 1 291 ? -1.427 -40.312 -36.906 1 87.69 291 LYS A C 1
ATOM 2393 O O . LYS A 1 291 ? -0.323 -40.656 -37.312 1 87.69 291 LYS A O 1
ATOM 2398 N N . VAL A 1 292 ? -2.094 -41.031 -36.125 1 84.88 292 VAL A N 1
ATOM 2399 C CA . VAL A 1 292 ? -1.802 -42.438 -35.969 1 84.88 292 VAL A CA 1
ATOM 2400 C C . VAL A 1 292 ? -2.945 -43.281 -36.562 1 84.88 292 VAL A C 1
ATOM 2402 O O . VAL A 1 292 ? -4.09 -43.156 -36.094 1 84.88 292 VAL A O 1
ATOM 2405 N N . SER A 1 293 ? -2.686 -43.906 -37.625 1 78.25 293 SER A N 1
ATOM 2406 C CA . SER A 1 293 ? -3.701 -44.688 -38.281 1 78.25 293 SER A CA 1
ATOM 2407 C C . SER A 1 293 ? -3.422 -46.188 -38.125 1 78.25 293 SER A C 1
ATOM 2409 O O . SER A 1 293 ? -2.357 -46.656 -38.531 1 78.25 293 SER A O 1
ATOM 2411 N N . LYS A 1 294 ? -4.027 -46.812 -37.188 1 72.38 294 LYS A N 1
ATOM 2412 C CA . LYS A 1 294 ? -3.926 -48.25 -37.062 1 72.38 294 LYS A CA 1
ATOM 2413 C C . LYS A 1 294 ? -5.172 -48.938 -37.594 1 72.38 294 LYS A C 1
ATOM 2415 O O . LYS A 1 294 ? -6.234 -48.906 -36.969 1 72.38 294 LYS A O 1
ATOM 2420 N N . ARG A 1 295 ? -5.133 -49.75 -38.531 1 69.06 295 ARG A N 1
ATOM 2421 C CA . ARG A 1 295 ? -6.176 -50.5 -39.219 1 69.06 295 ARG A CA 1
ATOM 2422 C C . ARG A 1 295 ? -7.422 -49.656 -39.406 1 69.06 295 ARG A C 1
ATOM 2424 O O . ARG A 1 295 ? -7.348 -48.594 -40.031 1 69.06 295 ARG A O 1
ATOM 2431 N N . ARG A 1 296 ? -8.477 -49.938 -38.594 1 70.12 296 ARG A N 1
ATOM 2432 C CA . ARG A 1 296 ? -9.812 -49.406 -38.812 1 70.12 296 ARG A CA 1
ATOM 2433 C C . ARG A 1 296 ? -10.023 -48.125 -38.031 1 70.12 296 ARG A C 1
ATOM 2435 O O . ARG A 1 296 ? -11.062 -47.469 -38.156 1 70.12 296 ARG A O 1
ATOM 2442 N N . TRP A 1 297 ? -8.898 -47.625 -37.156 1 74.31 297 TRP A N 1
ATOM 2443 C CA . TRP A 1 297 ? -9.18 -46.469 -36.344 1 74.31 297 TRP A CA 1
ATOM 2444 C C . TRP A 1 297 ? -8.07 -45.406 -36.5 1 74.31 297 TRP A C 1
ATOM 2446 O O . TRP A 1 297 ? -6.891 -45.781 -36.562 1 74.31 297 TRP A O 1
ATOM 2456 N N . THR A 1 298 ? -8.484 -44.188 -36.844 1 81.56 298 THR A N 1
ATOM 2457 C CA . THR A 1 298 ? -7.559 -43.062 -36.906 1 81.56 298 THR A CA 1
ATOM 2458 C C . THR A 1 298 ? -7.699 -42.188 -35.656 1 81.56 298 THR A C 1
ATOM 2460 O O . THR A 1 298 ? -8.812 -41.844 -35.281 1 81.56 298 THR A O 1
ATOM 2463 N N . TYR A 1 299 ? -6.543 -42 -34.938 1 86.56 299 TYR A N 1
ATOM 2464 C CA . TYR A 1 299 ? -6.562 -41.062 -33.812 1 86.56 299 TYR A CA 1
ATOM 2465 C C . TYR A 1 299 ? -5.34 -40.156 -33.844 1 86.56 299 TYR A C 1
ATOM 2467 O O . TYR A 1 299 ? -4.445 -40.312 -34.688 1 86.56 299 TYR A O 1
ATOM 2475 N N . TYR A 1 300 ? -5.445 -39.062 -33.094 1 86.44 300 TYR A N 1
ATOM 2476 C CA . TYR A 1 300 ? -4.395 -38.031 -33.094 1 86.44 300 TYR A CA 1
ATOM 2477 C C . TYR A 1 300 ? -3.699 -38 -31.734 1 86.44 300 TYR A C 1
ATOM 2479 O O . TYR A 1 300 ? -4.336 -38.188 -30.703 1 86.44 300 TYR A O 1
ATOM 2487 N N . GLU A 1 301 ? -2.262 -37.781 -31.797 1 81.81 301 GLU A N 1
ATOM 2488 C CA . GLU A 1 301 ? -1.429 -37.656 -30.609 1 81.81 301 GLU A CA 1
ATOM 2489 C C . GLU A 1 301 ? -0.538 -36.438 -30.688 1 81.81 301 GLU A C 1
ATOM 2491 O O . GLU A 1 301 ? -0.14 -36 -31.766 1 81.81 301 GLU A O 1
ATOM 2496 N N . MET B 1 1 ? -18.844 15.969 3.02 1 83.62 1 MET B N 1
ATOM 2497 C CA . MET B 1 1 ? -18.5 17.344 2.639 1 83.62 1 MET B CA 1
ATOM 2498 C C . MET B 1 1 ? -17.375 17.891 3.527 1 83.62 1 MET B C 1
ATOM 2500 O O . MET B 1 1 ? -17.375 17.656 4.738 1 83.62 1 MET B O 1
ATOM 2504 N N . ILE B 1 2 ? -16.375 18.484 2.934 1 90.88 2 ILE B N 1
ATOM 2505 C CA . ILE B 1 2 ? -15.312 19.156 3.686 1 90.88 2 ILE B CA 1
ATOM 2506 C C . ILE B 1 2 ? -15.859 20.438 4.293 1 90.88 2 ILE B C 1
ATOM 2508 O O . ILE B 1 2 ? -16.25 21.359 3.568 1 90.88 2 ILE B O 1
ATOM 2512 N N . PHE B 1 3 ? -15.961 20.516 5.59 1 94.25 3 PHE B N 1
ATOM 2513 C CA . PHE B 1 3 ? -16.516 21.656 6.309 1 94.25 3 PHE B CA 1
ATOM 2514 C C . PHE B 1 3 ? -15.422 22.688 6.617 1 94.25 3 PHE B C 1
ATOM 2516 O O . PHE B 1 3 ? -15.656 23.891 6.52 1 94.25 3 PHE B O 1
ATOM 2523 N N . LYS B 1 4 ? -14.281 22.219 7.051 1 95.06 4 LYS B N 1
ATOM 2524 C CA . LYS B 1 4 ? -13.094 23.047 7.242 1 95.06 4 LYS B CA 1
ATOM 2525 C C . LYS B 1 4 ? -11.898 22.484 6.477 1 95.06 4 LYS B C 1
ATOM 2527 O O . LYS B 1 4 ? -11.414 21.391 6.797 1 95.06 4 LYS B O 1
ATOM 2532 N N . HIS B 1 5 ? -11.367 23.234 5.574 1 94.44 5 HIS B N 1
ATOM 2533 C CA . HIS B 1 5 ? -10.266 22.766 4.742 1 94.44 5 HIS B CA 1
ATOM 2534 C C . HIS B 1 5 ? -8.945 22.828 5.504 1 94.44 5 HIS B C 1
ATOM 2536 O O . HIS B 1 5 ? -8.789 23.609 6.438 1 94.44 5 HIS B O 1
ATOM 2542 N N . ARG B 1 6 ? -8.078 21.953 5.043 1 95.12 6 ARG B N 1
ATOM 2543 C CA . ARG B 1 6 ? -6.742 21.922 5.633 1 95.12 6 ARG B CA 1
ATOM 2544 C C . ARG B 1 6 ? -5.898 23.094 5.137 1 95.12 6 ARG B C 1
ATOM 2546 O O . ARG B 1 6 ? -5.957 23.453 3.959 1 95.12 6 ARG B O 1
ATOM 2553 N N . THR B 1 7 ? -5.184 23.688 6.078 1 92.06 7 THR B N 1
ATOM 2554 C CA . THR B 1 7 ? -4.27 24.766 5.723 1 92.06 7 THR B CA 1
ATOM 2555 C C . THR B 1 7 ? -2.842 24.422 6.137 1 92.06 7 THR B C 1
ATOM 2557 O O . THR B 1 7 ? -2.629 23.672 7.094 1 92.06 7 THR B O 1
ATOM 2560 N N . GLU B 1 8 ? -1.953 24.906 5.363 1 92.44 8 GLU B N 1
ATOM 2561 C CA . GLU B 1 8 ? -0.552 24.719 5.723 1 92.44 8 GLU B CA 1
ATOM 2562 C C . GLU B 1 8 ? -0.214 25.422 7.035 1 92.44 8 GLU B C 1
ATOM 2564 O O . GLU B 1 8 ? -0.598 26.562 7.246 1 92.44 8 GLU B O 1
ATOM 2569 N N . PRO B 1 9 ? 0.474 24.703 7.902 1 90.88 9 PRO B N 1
ATOM 2570 C CA . PRO B 1 9 ? 0.875 25.359 9.148 1 90.88 9 PRO B CA 1
ATOM 2571 C C . PRO B 1 9 ? 1.723 26.609 8.906 1 90.88 9 PRO B C 1
ATOM 2573 O O . PRO B 1 9 ? 2.574 26.609 8.016 1 90.88 9 PRO B O 1
ATOM 2576 N N . THR B 1 10 ? 1.498 27.562 9.695 1 88.75 10 THR B N 1
ATOM 2577 C CA . THR B 1 10 ? 2.191 28.844 9.547 1 88.75 10 THR B CA 1
ATOM 2578 C C . THR B 1 10 ? 3.699 28.656 9.68 1 88.75 10 THR B C 1
ATOM 2580 O O . THR B 1 10 ? 4.473 29.234 8.914 1 88.75 10 THR B O 1
ATOM 2583 N N . GLU B 1 11 ? 4.031 27.844 10.578 1 90.19 11 GLU B N 1
ATOM 2584 C CA . GLU B 1 11 ? 5.457 27.594 10.797 1 90.19 11 GLU B CA 1
ATOM 2585 C C . GLU B 1 11 ? 6.109 27 9.555 1 90.19 11 GLU B C 1
ATOM 2587 O O . GLU B 1 11 ? 7.238 27.359 9.211 1 90.19 11 GLU B O 1
ATOM 2592 N N . LEU B 1 12 ? 5.465 26.094 8.984 1 92.44 12 LEU B N 1
ATOM 2593 C CA . LEU B 1 12 ? 5.98 25.484 7.758 1 92.44 12 LEU B CA 1
ATOM 2594 C C . LEU B 1 12 ? 6.129 26.531 6.656 1 92.44 12 LEU B C 1
ATOM 2596 O O . LEU B 1 12 ? 7.152 26.562 5.969 1 92.44 12 LEU B O 1
ATOM 2600 N N . THR B 1 13 ? 5.172 27.422 6.527 1 91.06 13 THR B N 1
ATOM 2601 C CA . THR B 1 13 ? 5.203 28.484 5.527 1 91.06 13 THR B CA 1
ATOM 2602 C C . THR B 1 13 ? 6.398 29.406 5.758 1 91.06 13 THR B C 1
ATOM 2604 O O . THR B 1 13 ? 7.113 29.75 4.816 1 91.06 13 THR B O 1
ATOM 2607 N N . ILE B 1 14 ? 6.586 29.703 6.949 1 91.62 14 ILE B N 1
ATOM 2608 C CA . ILE B 1 14 ? 7.676 30.594 7.316 1 91.62 14 ILE B CA 1
ATOM 2609 C C . ILE B 1 14 ? 9.016 29.938 6.98 1 91.62 14 ILE B C 1
ATOM 2611 O O . ILE B 1 14 ? 9.875 30.562 6.355 1 91.62 14 ILE B O 1
ATOM 2615 N N . LEU B 1 15 ? 9.117 28.75 7.348 1 93 15 LEU B N 1
ATOM 2616 C CA . LEU B 1 15 ? 10.367 28.031 7.109 1 93 15 LEU B CA 1
ATOM 2617 C C . LEU B 1 15 ? 10.625 27.875 5.613 1 93 15 LEU B C 1
ATOM 2619 O O . L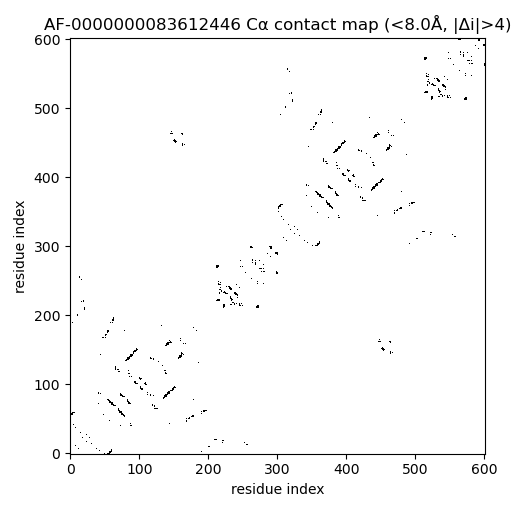EU B 1 15 ? 11.766 27.953 5.164 1 93 15 LEU B O 1
ATOM 2623 N N . LYS B 1 16 ? 9.602 27.641 4.898 1 92.5 16 LYS B N 1
ATOM 2624 C CA . LYS B 1 16 ? 9.711 27.547 3.447 1 92.5 16 LYS B CA 1
ATOM 2625 C C . LYS B 1 16 ? 10.25 28.844 2.85 1 92.5 16 LYS B C 1
ATOM 2627 O O . LYS B 1 16 ? 11.133 28.812 1.986 1 92.5 16 LYS B O 1
ATOM 2632 N N . LEU B 1 17 ? 9.734 29.938 3.322 1 91.38 17 LEU B N 1
ATOM 2633 C CA . LEU B 1 17 ? 10.164 31.234 2.846 1 91.38 17 LEU B CA 1
ATOM 2634 C C . LEU B 1 17 ? 11.609 31.516 3.242 1 91.38 17 LEU B C 1
ATOM 2636 O O . LEU B 1 17 ? 12.406 31.984 2.424 1 91.38 17 LEU B O 1
ATOM 2640 N N . LEU B 1 18 ? 11.898 31.156 4.438 1 92.69 18 LEU B N 1
ATOM 2641 C CA . LEU B 1 18 ? 13.242 31.406 4.957 1 92.69 18 LEU B CA 1
ATOM 2642 C C . LEU B 1 18 ? 14.273 30.562 4.234 1 92.69 18 LEU B C 1
ATOM 2644 O O . LEU B 1 18 ? 15.406 31 4.008 1 92.69 18 LEU B O 1
ATOM 2648 N N . ALA B 1 19 ? 13.922 29.359 3.869 1 92.94 19 ALA B N 1
ATOM 2649 C CA . ALA B 1 19 ? 14.836 28.422 3.234 1 92.94 19 ALA B CA 1
ATOM 2650 C C . ALA B 1 19 ? 15.383 28.984 1.926 1 92.94 19 ALA B C 1
ATOM 2652 O O . ALA B 1 19 ? 16.5 28.641 1.508 1 92.94 19 ALA B O 1
ATOM 2653 N N . HIS B 1 20 ? 14.648 29.891 1.293 1 92.19 20 HIS B N 1
ATOM 2654 C CA . HIS B 1 20 ? 15.086 30.5 0.039 1 92.19 20 HIS B CA 1
ATOM 2655 C C . HIS B 1 20 ? 15.844 31.797 0.286 1 92.19 20 HIS B C 1
ATOM 2657 O O . HIS B 1 20 ? 16.438 32.375 -0.638 1 92.19 20 HIS B O 1
ATOM 2663 N N . ARG B 1 21 ? 15.852 32.281 1.554 1 93.38 21 ARG B N 1
ATOM 2664 C CA . ARG B 1 21 ? 16.391 33.594 1.815 1 93.38 21 ARG B CA 1
ATOM 2665 C C . ARG B 1 21 ? 17.609 33.531 2.732 1 93.38 21 ARG B C 1
ATOM 2667 O O . ARG B 1 21 ? 18.344 34.5 2.859 1 93.38 21 ARG B O 1
ATOM 2674 N N . MET B 1 22 ? 17.703 32.406 3.396 1 92.94 22 MET B N 1
ATOM 2675 C CA . MET B 1 22 ? 18.844 32.219 4.293 1 92.94 22 MET B CA 1
ATOM 2676 C C . MET B 1 22 ? 19.188 30.75 4.465 1 92.94 22 MET B C 1
ATOM 2678 O O . MET B 1 22 ? 18.406 29.875 4.066 1 92.94 22 MET B O 1
ATOM 2682 N N . GLU B 1 23 ? 20.375 30.5 5.035 1 91.56 23 GLU B N 1
ATOM 2683 C CA . GLU B 1 23 ? 20.719 29.141 5.449 1 91.56 23 GLU B CA 1
ATOM 2684 C C . GLU B 1 23 ? 20.094 28.812 6.801 1 91.56 23 GLU B C 1
ATOM 2686 O O . GLU B 1 23 ? 20.391 29.453 7.809 1 91.56 23 GLU B O 1
ATOM 2691 N N . LEU B 1 24 ? 19.25 27.922 6.77 1 92.56 24 LEU B N 1
ATOM 2692 C CA . LEU B 1 24 ? 18.594 27.531 8.008 1 92.56 24 LEU B CA 1
ATOM 2693 C C . LEU B 1 24 ? 19.578 26.812 8.945 1 92.56 24 LEU B C 1
ATOM 2695 O O . LEU B 1 24 ? 20.484 26.125 8.484 1 92.56 24 LEU B O 1
ATOM 2699 N N . SER B 1 25 ? 19.359 27.047 10.203 1 92.06 25 SER B N 1
ATOM 2700 C CA . SER B 1 25 ? 20.109 26.281 11.18 1 92.06 25 SER B CA 1
ATOM 2701 C C . SER B 1 25 ? 19.812 24.781 11.062 1 92.06 25 SER B C 1
ATOM 2703 O O . SER B 1 25 ? 18.812 24.391 10.453 1 92.06 25 SER B O 1
ATOM 2705 N N . LYS B 1 26 ? 20.672 23.953 11.562 1 92.69 26 LYS B N 1
ATOM 2706 C CA . LYS B 1 26 ? 20.453 22.5 11.539 1 92.69 26 LYS B CA 1
ATOM 2707 C C . LYS B 1 26 ? 19.125 22.141 12.211 1 92.69 26 LYS B C 1
ATOM 2709 O O . LYS B 1 26 ? 18.391 21.281 11.711 1 92.69 26 LYS B O 1
ATOM 2714 N N . GLU B 1 27 ? 18.859 22.812 13.25 1 93 27 GLU B N 1
ATOM 2715 C CA . GLU B 1 27 ? 17.625 22.578 13.984 1 93 27 GLU B CA 1
ATOM 2716 C C . GLU B 1 27 ? 16.406 22.953 13.148 1 93 27 GLU B C 1
ATOM 2718 O O . GLU B 1 27 ? 15.43 22.219 13.086 1 93 27 GLU B O 1
ATOM 2723 N N . ASP B 1 28 ? 16.5 24.062 12.5 1 92.69 28 ASP B N 1
ATOM 2724 C CA . ASP B 1 28 ? 15.383 24.547 11.695 1 92.69 28 ASP B CA 1
ATOM 2725 C C . ASP B 1 28 ? 15.195 23.703 10.445 1 92.69 28 ASP B C 1
ATOM 2727 O O . ASP B 1 28 ? 14.062 23.516 9.977 1 92.69 28 ASP B O 1
ATOM 2731 N N . GLN B 1 29 ? 16.312 23.234 9.984 1 94.25 29 GLN B N 1
ATOM 2732 C CA . GLN B 1 29 ? 16.234 22.344 8.828 1 94.25 29 GLN B CA 1
ATOM 2733 C C . GLN B 1 29 ? 15.492 21.062 9.18 1 94.25 29 GLN B C 1
ATOM 2735 O O . GLN B 1 29 ? 14.625 20.609 8.422 1 94.25 29 GLN B O 1
ATOM 2740 N N . LEU B 1 30 ? 15.82 20.562 10.305 1 93.06 30 LEU B N 1
ATOM 2741 C CA . LEU B 1 30 ? 15.156 19.344 10.773 1 93.06 30 LEU B CA 1
ATOM 2742 C C . LEU B 1 30 ? 13.672 19.594 11.023 1 93.06 30 LEU B C 1
ATOM 2744 O O . LEU B 1 30 ? 12.828 18.797 10.617 1 93.06 30 LEU B O 1
ATOM 2748 N N . ASN B 1 31 ? 13.414 20.703 11.617 1 92.88 31 ASN B N 1
ATOM 2749 C CA . ASN B 1 31 ? 12.031 21.078 11.883 1 92.88 31 ASN B CA 1
ATOM 2750 C C . ASN B 1 31 ? 11.242 21.25 10.586 1 92.88 31 ASN B C 1
ATOM 2752 O O . ASN B 1 31 ? 10.102 20.812 10.477 1 92.88 31 ASN B O 1
ATOM 2756 N N . PHE B 1 32 ? 11.914 21.875 9.656 1 94 32 PHE B N 1
ATOM 2757 C CA . PHE B 1 32 ? 11.312 22.094 8.344 1 94 32 PHE B CA 1
ATOM 2758 C C . PHE B 1 32 ? 10.938 20.781 7.688 1 94 32 PHE B C 1
ATOM 2760 O O . PHE B 1 32 ? 9.812 20.609 7.219 1 94 32 PHE B O 1
ATOM 2767 N N . PHE B 1 33 ? 11.82 19.891 7.75 1 94.19 33 PHE B N 1
ATOM 2768 C CA . PHE B 1 33 ? 11.602 18.594 7.137 1 94.19 33 PHE B CA 1
ATOM 2769 C C . PHE B 1 33 ? 10.469 17.844 7.836 1 94.19 33 PHE B C 1
ATOM 2771 O O . PHE B 1 33 ? 9.609 17.25 7.176 1 94.19 33 PHE B O 1
ATOM 2778 N N . ASN B 1 34 ? 10.414 17.891 9.078 1 93.44 34 ASN B N 1
ATOM 2779 C CA . ASN B 1 34 ? 9.391 17.203 9.859 1 93.44 34 ASN B CA 1
ATOM 2780 C C . ASN B 1 34 ? 8.008 17.781 9.602 1 93.44 34 ASN B C 1
ATOM 2782 O O . ASN B 1 34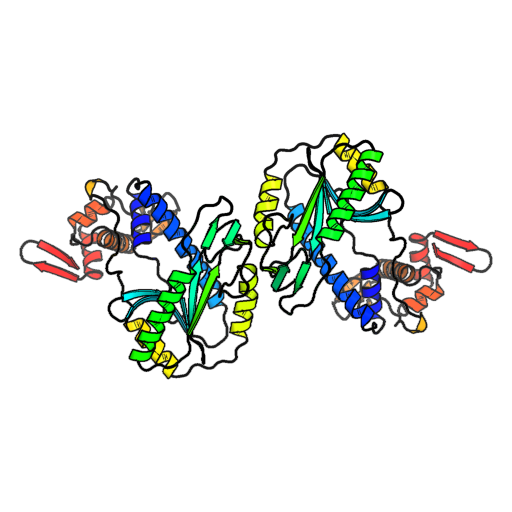 ? 7.039 17.047 9.422 1 93.44 34 ASN B O 1
ATOM 2786 N N . LEU B 1 35 ? 7.973 19.078 9.578 1 94.31 35 LEU B N 1
ATOM 2787 C CA . LEU B 1 35 ? 6.703 19.766 9.328 1 94.31 35 LEU B CA 1
ATOM 2788 C C . LEU B 1 35 ? 6.191 19.453 7.926 1 94.31 35 LEU B C 1
ATOM 2790 O O . LEU B 1 35 ? 5 19.203 7.734 1 94.31 35 LEU B O 1
ATOM 2794 N N . LYS B 1 36 ? 7.113 19.516 7.066 1 96.06 36 LYS B N 1
ATOM 2795 C CA . LYS B 1 36 ? 6.758 19.234 5.676 1 96.06 36 LYS B CA 1
ATOM 2796 C C . LYS B 1 36 ? 6.227 17.812 5.527 1 96.06 36 LYS B C 1
ATOM 2798 O O . LYS B 1 36 ? 5.176 17.594 4.914 1 96.06 36 LYS B O 1
ATOM 2803 N N . LYS B 1 37 ? 6.902 16.875 6.07 1 96.06 37 LYS B N 1
ATOM 2804 C CA . LYS B 1 37 ? 6.496 15.477 6.031 1 96.06 37 LYS B CA 1
ATOM 2805 C C . LYS B 1 37 ? 5.137 15.281 6.688 1 96.06 37 LYS B C 1
ATOM 2807 O O . LYS B 1 37 ? 4.297 14.539 6.18 1 96.06 37 LYS B O 1
ATOM 2812 N N . GLY B 1 38 ? 5 15.922 7.801 1 96.44 38 GLY B N 1
ATOM 2813 C CA . GLY B 1 38 ? 3.723 15.844 8.484 1 96.44 38 GLY B CA 1
ATOM 2814 C C . GLY B 1 38 ? 2.568 16.375 7.66 1 96.44 38 GLY B C 1
ATOM 2815 O O . GLY B 1 38 ? 1.529 15.727 7.539 1 96.44 38 GLY B O 1
ATOM 2816 N N . TYR B 1 39 ? 2.775 17.469 7.105 1 97.06 39 TYR B N 1
ATOM 2817 C CA . TYR B 1 39 ? 1.747 18.109 6.293 1 97.06 39 TYR B CA 1
ATOM 2818 C C . TYR B 1 39 ? 1.414 17.266 5.07 1 97.06 39 TYR B C 1
ATOM 2820 O O . TYR B 1 39 ? 0.245 17.109 4.711 1 97.06 39 TYR B O 1
ATOM 2828 N N . GLU B 1 40 ? 2.426 16.734 4.449 1 97.44 40 GLU B N 1
ATOM 2829 C CA . GLU B 1 40 ? 2.223 15.844 3.307 1 97.44 40 GLU B CA 1
ATOM 2830 C C . GLU B 1 40 ? 1.367 14.641 3.688 1 97.44 40 GLU B C 1
ATOM 2832 O O . GLU B 1 40 ? 0.505 14.219 2.914 1 97.44 40 GLU B O 1
ATOM 2837 N N . GLY B 1 41 ? 1.615 14.07 4.793 1 98.12 41 GLY B N 1
ATOM 2838 C CA . GLY B 1 41 ? 0.814 12.953 5.281 1 98.12 41 GLY B CA 1
ATOM 2839 C C . GLY B 1 41 ? -0.646 13.312 5.484 1 98.12 41 GLY B C 1
ATOM 2840 O O . GLY B 1 41 ? -1.536 12.547 5.121 1 98.12 41 GLY B O 1
ATOM 2841 N N . GLU B 1 42 ? -0.846 14.469 6.023 1 97.81 42 GLU B N 1
ATOM 2842 C CA . GLU B 1 42 ? -2.213 14.93 6.246 1 97.81 42 GLU B CA 1
ATOM 2843 C C . GLU B 1 42 ? -2.943 15.148 4.926 1 97.81 42 GLU B C 1
ATOM 2845 O O . GLU B 1 42 ? -4.117 14.789 4.793 1 97.81 42 GLU B O 1
ATOM 2850 N N . LYS B 1 43 ? -2.225 15.68 4.047 1 97.44 43 LYS B N 1
ATOM 2851 C CA . LYS B 1 43 ? -2.814 15.898 2.729 1 97.44 43 LYS B CA 1
ATOM 2852 C C . LYS B 1 43 ? -3.17 14.578 2.059 1 97.44 43 LYS B C 1
ATOM 2854 O O . LYS B 1 43 ? -4.219 14.461 1.419 1 97.44 43 LYS B O 1
ATOM 2859 N N . LEU B 1 44 ? -2.301 13.688 2.205 1 97.75 44 LEU B N 1
ATOM 2860 C CA . LEU B 1 44 ? -2.58 12.367 1.66 1 97.75 44 LEU B CA 1
ATOM 2861 C C . LEU B 1 44 ? -3.832 11.766 2.293 1 97.75 44 LEU B C 1
ATOM 2863 O O . LEU B 1 44 ? -4.664 11.18 1.599 1 97.75 44 LEU B O 1
ATOM 2867 N N . PHE B 1 45 ? -3.945 11.961 3.555 1 98.12 45 PHE B N 1
ATOM 2868 C CA . PHE B 1 45 ? -5.125 11.484 4.266 1 98.12 45 PHE B CA 1
ATOM 2869 C C . PHE B 1 45 ? -6.391 12.141 3.723 1 98.12 45 PHE B C 1
ATOM 2871 O O . PHE B 1 45 ? -7.422 11.484 3.574 1 98.12 45 PHE B O 1
ATOM 2878 N N . ASP B 1 46 ? -6.289 13.375 3.365 1 97.5 46 ASP B N 1
ATOM 2879 C CA . ASP B 1 46 ? -7.422 14.125 2.822 1 97.5 46 ASP B CA 1
ATOM 2880 C C . ASP B 1 46 ? -7.926 13.492 1.526 1 97.5 46 ASP B C 1
ATOM 2882 O O . ASP B 1 46 ? -9.117 13.539 1.23 1 97.5 46 ASP B O 1
ATOM 2886 N N . THR B 1 47 ? -7.066 12.945 0.759 1 96.5 47 THR B N 1
ATOM 2887 C CA . THR B 1 47 ? -7.469 12.352 -0.51 1 96.5 47 THR B CA 1
ATOM 2888 C C . THR B 1 47 ? -8.406 11.164 -0.28 1 96.5 47 THR B C 1
ATOM 2890 O O . THR B 1 47 ? -9.297 10.914 -1.088 1 96.5 47 THR B O 1
ATOM 2893 N N . PHE B 1 48 ? -8.195 10.43 0.79 1 96.12 48 PHE B N 1
ATOM 2894 C CA . PHE B 1 48 ? -9.094 9.344 1.148 1 96.12 48 PHE B CA 1
ATOM 2895 C C . PHE B 1 48 ? -10.461 9.883 1.542 1 96.12 48 PHE B C 1
ATOM 2897 O O . PHE B 1 48 ? -11.492 9.328 1.152 1 96.12 48 PHE B O 1
ATOM 2904 N N . LEU B 1 49 ? -10.461 10.977 2.268 1 95.75 49 LEU B N 1
ATOM 2905 C CA . LEU B 1 49 ? -11.695 11.57 2.756 1 95.75 49 LEU B CA 1
ATOM 2906 C C . LEU B 1 49 ? -12.508 12.164 1.607 1 95.75 49 LEU B C 1
ATOM 2908 O O . LEU B 1 49 ? -13.742 12.109 1.618 1 95.75 49 LEU B O 1
ATOM 2912 N N . GLU B 1 50 ? -11.82 12.695 0.67 1 94.5 50 GLU B N 1
ATOM 2913 C CA . GLU B 1 50 ? -12.461 13.336 -0.474 1 94.5 50 GLU B CA 1
ATOM 2914 C C . GLU B 1 50 ? -13.219 12.312 -1.317 1 94.5 50 GLU B C 1
ATOM 2916 O O . GLU B 1 50 ? -14.148 12.664 -2.047 1 94.5 50 GLU B O 1
ATOM 2921 N N . LYS B 1 51 ? -12.852 11.078 -1.214 1 93.94 51 LYS B N 1
ATOM 2922 C CA . LYS B 1 51 ? -13.461 10.023 -2.014 1 93.94 51 LYS B CA 1
ATOM 2923 C C . LYS B 1 51 ? -14.711 9.469 -1.336 1 93.94 51 LYS B C 1
ATOM 2925 O O . LYS B 1 51 ? -15.438 8.664 -1.923 1 93.94 51 LYS B O 1
ATOM 2930 N N . LEU B 1 52 ? -14.953 9.906 -0.121 1 93.31 52 LEU B N 1
ATOM 2931 C CA . LEU B 1 52 ? -16.141 9.438 0.594 1 93.31 52 LEU B CA 1
ATOM 2932 C C . LEU B 1 52 ? -17.406 9.953 -0.068 1 93.31 52 LEU B C 1
ATOM 2934 O O . LEU B 1 52 ? -17.469 11.117 -0.467 1 93.31 52 LEU B O 1
ATOM 2938 N N . GLU B 1 53 ? -18.391 9.047 -0.154 1 92.69 53 GLU B N 1
ATOM 2939 C CA . GLU B 1 53 ? -19.656 9.406 -0.774 1 92.69 53 GLU B CA 1
ATOM 2940 C C . GLU B 1 53 ? -20.766 9.516 0.268 1 92.69 53 GLU B C 1
ATOM 2942 O O . GLU B 1 53 ? -21.828 10.07 -0.009 1 92.69 53 GLU B O 1
ATOM 2947 N N . CYS B 1 54 ? -20.516 9.016 1.396 1 92.31 54 CYS B N 1
ATOM 2948 C CA . CYS B 1 54 ? -21.5 9.078 2.465 1 92.31 54 CYS B CA 1
ATOM 2949 C C . CYS B 1 54 ? -21.625 10.484 3.025 1 92.31 54 CYS B C 1
ATOM 2951 O O . CYS B 1 54 ? -20.812 11.359 2.693 1 92.31 54 CYS B O 1
ATOM 2953 N N . ASP B 1 55 ? -22.672 10.727 3.791 1 94.31 55 ASP B N 1
ATOM 2954 C CA . ASP B 1 55 ? -22.953 12.031 4.375 1 94.31 55 ASP B CA 1
ATOM 2955 C C . ASP B 1 55 ? -22.172 12.242 5.668 1 94.31 55 ASP B C 1
ATOM 2957 O O . ASP B 1 55 ? -22.578 11.773 6.73 1 94.31 55 ASP B O 1
ATOM 2961 N N . VAL B 1 56 ? -21 12.945 5.52 1 95.5 56 VAL B N 1
ATOM 2962 C CA . VAL B 1 56 ? -20.141 13.195 6.668 1 95.5 56 VAL B CA 1
ATOM 2963 C C . VAL B 1 56 ? -19.609 14.633 6.609 1 95.5 56 VAL B C 1
ATOM 2965 O O . VAL B 1 56 ? -19.672 15.281 5.566 1 95.5 56 VAL B O 1
ATOM 2968 N N . LEU B 1 57 ? -19.203 15.18 7.719 1 96.5 57 LEU B N 1
ATOM 2969 C CA . LEU B 1 57 ? -18.516 16.469 7.797 1 96.5 57 LEU B CA 1
ATOM 2970 C C . LEU B 1 57 ? -17.062 16.281 8.211 1 96.5 57 LEU B C 1
ATOM 2972 O O . LEU B 1 57 ? -16.781 15.57 9.18 1 96.5 57 LEU B O 1
ATOM 2976 N N . VAL B 1 58 ? -16.203 16.875 7.453 1 97.69 58 VAL B N 1
ATOM 2977 C CA . VAL B 1 58 ? -14.781 16.781 7.734 1 97.69 58 VAL B CA 1
ATOM 2978 C C . VAL B 1 58 ? -14.25 18.125 8.203 1 97.69 58 VAL B C 1
ATOM 2980 O O . VAL B 1 58 ? -14.406 19.141 7.504 1 97.69 58 VAL B O 1
ATOM 2983 N N . LEU B 1 59 ? -13.711 18.219 9.383 1 98.06 59 LEU B N 1
ATOM 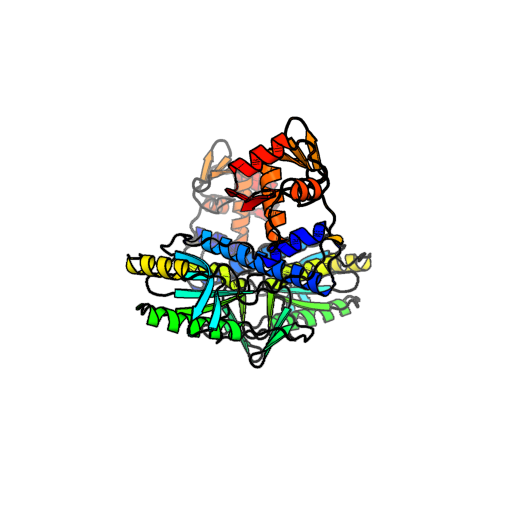2984 C CA . LEU B 1 59 ? -13.047 19.406 9.914 1 98.06 59 LEU B CA 1
ATOM 2985 C C . LEU B 1 59 ? -11.555 19.156 10.086 1 98.06 59 LEU B C 1
ATOM 2987 O O . LEU B 1 59 ? -11.148 18.344 10.93 1 98.06 59 LEU B O 1
ATOM 2991 N N . ASN B 1 60 ? -10.812 19.875 9.32 1 97.38 60 ASN B N 1
ATOM 2992 C CA . ASN B 1 60 ? -9.367 19.672 9.367 1 97.38 60 ASN B CA 1
ATOM 2993 C C . ASN B 1 60 ? -8.672 20.734 10.211 1 97.38 60 ASN B C 1
ATOM 2995 O O . ASN B 1 60 ? -9.141 21.875 10.273 1 97.3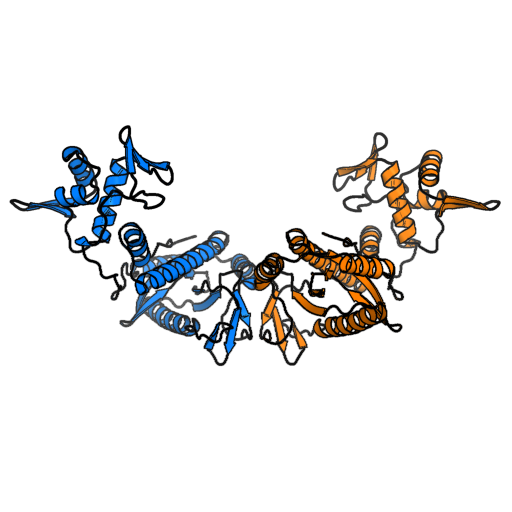8 60 ASN B O 1
ATOM 2999 N N . ASP B 1 61 ? -7.605 20.312 10.852 1 94.69 61 ASP B N 1
ATOM 3000 C CA . ASP B 1 61 ? -6.641 21.219 11.461 1 94.69 61 ASP B CA 1
ATOM 3001 C C . ASP B 1 61 ? -7.316 22.125 12.492 1 94.69 61 ASP B C 1
ATOM 3003 O O . ASP B 1 61 ? -7.195 23.344 12.43 1 94.69 61 ASP B O 1
ATOM 3007 N N . LEU B 1 62 ? -7.949 21.531 13.43 1 95.88 62 LEU B N 1
ATOM 3008 C CA . LEU B 1 62 ? -8.594 22.312 14.484 1 95.88 62 LEU B CA 1
ATOM 3009 C C . LEU B 1 62 ? -7.641 22.531 15.648 1 95.88 62 LEU B C 1
ATOM 3011 O O . LEU B 1 62 ? -6.996 21.594 16.125 1 95.88 62 LEU B O 1
ATOM 3015 N N . LEU B 1 63 ? -7.441 23.719 15.961 1 95.06 63 LEU B N 1
ATOM 3016 C CA . LEU B 1 63 ? -6.766 24.109 17.203 1 95.06 63 LEU B CA 1
ATOM 3017 C C . LEU B 1 63 ? -7.766 24.641 18.219 1 95.06 63 LEU B C 1
ATOM 3019 O O . LEU B 1 63 ? -8.297 25.75 18.047 1 95.06 63 LEU B O 1
ATOM 3023 N N . LEU B 1 64 ? -7.941 23.891 19.312 1 96.31 64 LEU B N 1
ATOM 3024 C CA . LEU B 1 64 ? -9 24.203 20.266 1 96.31 64 LEU B CA 1
ATOM 3025 C C . LEU B 1 64 ? -8.438 24.312 21.688 1 96.31 64 LEU B C 1
ATOM 3027 O O . LEU B 1 64 ? -7.266 24.016 21.906 1 96.31 64 LEU B O 1
ATOM 3031 N N . SER B 1 65 ? -9.242 24.812 22.484 1 93.75 65 SER B N 1
ATOM 3032 C CA . SER B 1 65 ? -8.898 24.906 23.906 1 93.75 65 SER B CA 1
ATOM 3033 C C . SER B 1 65 ? -10.055 24.422 24.781 1 93.75 65 SER B C 1
ATOM 3035 O O . SER B 1 65 ? -11.219 24.703 24.5 1 93.75 65 SER B O 1
ATOM 3037 N N . SER B 1 66 ? -9.734 23.609 25.719 1 91.38 66 SER B N 1
ATOM 3038 C CA . SER B 1 66 ? -10.672 23.156 26.734 1 91.38 66 SER B CA 1
ATOM 3039 C C . SER B 1 66 ? -10.023 23.141 28.109 1 91.38 66 SER B C 1
ATOM 3041 O O . SER B 1 66 ? -8.961 22.547 28.297 1 91.38 66 SER B O 1
ATOM 3043 N N . SER B 1 67 ? -10.664 23.812 29.078 1 89.88 67 SER B N 1
ATOM 3044 C CA . SER B 1 67 ? -10.156 23.891 30.438 1 89.88 67 SER B CA 1
ATOM 3045 C C . SER B 1 67 ? -8.727 24.438 30.469 1 89.88 67 SER B C 1
ATOM 3047 O O . SER B 1 67 ? -7.848 23.859 31.094 1 89.88 67 SER B O 1
ATOM 3049 N N . ASN B 1 68 ? -8.375 25.281 29.641 1 88.12 68 ASN B N 1
ATOM 3050 C CA . ASN B 1 68 ? -7.117 26.016 29.562 1 88.12 68 ASN B CA 1
ATOM 3051 C C . ASN B 1 68 ? -6.012 25.172 28.938 1 88.12 68 ASN B C 1
ATOM 3053 O O . ASN B 1 68 ? -4.828 25.438 29.141 1 88.12 68 ASN B O 1
ATOM 3057 N N . GLN B 1 69 ? -6.453 24.125 28.359 1 92.38 69 GLN B N 1
ATOM 3058 C CA . GLN B 1 69 ? -5.492 23.297 27.641 1 92.38 69 GLN B CA 1
ATOM 3059 C C . GLN B 1 69 ? -5.746 23.344 26.125 1 92.38 69 GLN B C 1
ATOM 3061 O O . GLN B 1 69 ? -6.871 23.125 25.672 1 92.38 69 GLN B O 1
ATOM 3066 N N . THR B 1 70 ? -4.707 23.641 25.438 1 93.12 70 THR B N 1
ATOM 3067 C CA . THR B 1 70 ? -4.809 23.703 23.984 1 93.12 70 THR B CA 1
ATOM 3068 C C . THR B 1 70 ? -4.508 22.328 23.359 1 93.12 70 THR B C 1
ATOM 3070 O O . THR B 1 70 ? -3.623 21.609 23.844 1 93.12 70 THR B O 1
ATOM 3073 N N . PHE B 1 71 ? -5.277 21.953 22.422 1 93.44 71 PHE B N 1
ATOM 3074 C CA . PHE B 1 71 ? -5.035 20.688 21.719 1 93.44 71 PHE B CA 1
ATOM 3075 C C . PHE B 1 71 ? -5.355 20.828 20.234 1 93.44 71 PHE B C 1
ATOM 3077 O O . PHE B 1 71 ? -6.246 21.578 19.859 1 93.44 71 PHE B O 1
ATOM 3084 N N . GLN B 1 72 ? -4.578 20.156 19.5 1 92.69 72 GLN B N 1
ATOM 3085 C CA . GLN B 1 72 ? -4.715 20.203 18.047 1 92.69 72 GLN B CA 1
ATOM 3086 C C . GLN B 1 72 ? -5.262 18.875 17.5 1 92.69 72 GLN B C 1
ATOM 3088 O O . GLN B 1 72 ? -4.867 17.812 17.969 1 92.69 72 GLN B O 1
ATOM 3093 N N . LEU B 1 73 ? -6.266 18.969 16.656 1 96.69 73 LEU B N 1
ATOM 3094 C CA . LEU B 1 73 ? -6.82 17.812 15.969 1 96.69 73 LEU B CA 1
ATOM 3095 C C . LEU B 1 73 ? -6.445 17.828 14.492 1 96.69 73 LEU B C 1
ATOM 3097 O O . LEU B 1 73 ? -6.773 18.766 13.781 1 96.69 73 LEU B O 1
ATOM 3101 N N . ASP B 1 74 ? -5.793 16.766 14.016 1 96.81 74 ASP B N 1
ATOM 3102 C CA . ASP B 1 74 ? -5.449 16.703 12.594 1 96.81 74 ASP B CA 1
ATOM 3103 C C . ASP B 1 74 ? -6.703 16.656 11.727 1 96.81 74 ASP B C 1
ATOM 3105 O O . ASP B 1 74 ? -6.84 17.422 10.773 1 96.81 74 ASP B O 1
ATOM 3109 N N . THR B 1 75 ? -7.566 15.781 12.031 1 98.19 75 THR B N 1
ATOM 3110 C CA . THR B 1 75 ? -8.812 15.656 11.289 1 98.19 75 THR B CA 1
ATOM 3111 C C . THR B 1 75 ? -9.938 15.141 12.188 1 98.19 75 THR B C 1
ATOM 3113 O O . THR B 1 75 ? -9.734 14.195 12.953 1 98.19 75 THR B O 1
ATOM 3116 N N . LEU B 1 76 ? -11.031 15.789 12.133 1 98.06 76 LEU B N 1
ATOM 3117 C CA . LEU B 1 76 ? -12.266 15.367 12.781 1 98.06 76 LEU B CA 1
ATOM 3118 C C . LEU B 1 76 ? -13.312 14.977 11.742 1 98.06 76 LEU B C 1
ATOM 3120 O O . LEU B 1 76 ? -13.57 15.727 10.797 1 98.06 76 LEU B O 1
ATOM 3124 N N . LEU B 1 77 ? -13.82 13.773 11.867 1 97.19 77 LEU B N 1
ATOM 3125 C CA . LEU B 1 77 ? -14.875 13.289 10.977 1 97.19 77 LEU B CA 1
ATOM 3126 C C . LEU B 1 77 ? -16.188 13.102 11.742 1 97.19 77 LEU B C 1
ATOM 3128 O O . LEU B 1 77 ? -16.25 12.305 12.672 1 97.19 77 LEU B O 1
ATOM 3132 N N . VAL B 1 78 ? -17.203 13.836 11.359 1 96.38 78 VAL B N 1
ATOM 3133 C CA . VAL B 1 78 ? -18.5 13.773 12.016 1 96.38 78 VAL B CA 1
ATOM 3134 C C . VAL B 1 78 ? -19.453 12.906 11.188 1 96.38 78 VAL B C 1
ATOM 3136 O O . VAL B 1 78 ? -19.734 13.211 10.031 1 96.38 78 VAL B O 1
ATOM 3139 N N . THR B 1 79 ? -19.812 11.812 11.773 1 94.31 79 THR B N 1
ATOM 3140 C CA . THR B 1 79 ? -20.859 10.984 11.211 1 94.31 79 THR B CA 1
ATOM 3141 C C . THR B 1 79 ? -22.156 11.109 12.023 1 94.31 79 THR B C 1
ATOM 3143 O O . THR B 1 79 ? -22.203 11.875 12.984 1 94.31 79 THR B O 1
ATOM 3146 N N . ASN B 1 80 ? -23.219 10.391 11.57 1 92.25 80 ASN B N 1
ATOM 3147 C CA . ASN B 1 80 ? -24.516 10.523 12.211 1 92.25 80 ASN B CA 1
ATOM 3148 C C . ASN B 1 80 ? -24.484 10.07 13.664 1 92.25 80 ASN B C 1
ATOM 3150 O O . ASN B 1 80 ? -25.141 10.664 14.523 1 92.25 80 ASN B O 1
ATOM 3154 N N . ASN B 1 81 ? -23.656 9.094 13.93 1 91.5 81 ASN B N 1
ATOM 3155 C CA . ASN B 1 81 ? -23.75 8.523 15.273 1 91.5 81 ASN B CA 1
ATOM 3156 C C . ASN B 1 81 ? -22.391 8.555 15.984 1 91.5 81 ASN B C 1
ATOM 3158 O O . ASN B 1 81 ? -22.281 8.164 17.141 1 91.5 81 ASN B O 1
ATOM 3162 N N . LEU B 1 82 ? -21.406 9.047 15.281 1 93.75 82 LEU B N 1
ATOM 3163 C CA . LEU B 1 82 ? -20.062 8.93 15.82 1 93.75 82 LEU B CA 1
ATOM 3164 C C . LEU B 1 82 ? -19.156 10.047 15.297 1 93.75 82 LEU B C 1
ATOM 3166 O O . LEU B 1 82 ? -19.297 10.461 14.141 1 93.75 82 LEU B O 1
ATOM 3170 N N . VAL B 1 83 ? -18.297 10.57 16.172 1 96.81 83 VAL B N 1
ATOM 3171 C CA . VAL B 1 83 ? -17.25 11.508 15.766 1 96.81 83 VAL B CA 1
ATOM 3172 C C . VAL B 1 83 ? -15.891 10.828 15.828 1 96.81 83 VAL B C 1
ATOM 3174 O O . VAL B 1 83 ? -15.531 10.25 16.859 1 96.81 83 VAL B O 1
ATOM 3177 N N . TYR B 1 84 ? -15.203 10.867 14.758 1 97.25 84 TYR B N 1
ATOM 3178 C CA . TYR B 1 84 ? -13.859 10.297 14.703 1 97.25 84 TYR B CA 1
ATOM 3179 C C . TYR B 1 84 ? -12.805 11.375 14.867 1 97.25 84 TYR B C 1
ATOM 3181 O O . TYR B 1 84 ? -12.914 12.461 14.289 1 97.25 84 TYR B O 1
ATOM 3189 N N . ILE B 1 85 ? -11.797 11.07 15.688 1 98.19 85 ILE B N 1
ATOM 3190 C CA . ILE B 1 85 ? -10.555 11.836 15.734 1 98.19 85 ILE B CA 1
ATOM 3191 C C . ILE B 1 85 ? -9.43 11.047 15.07 1 98.19 85 ILE B C 1
ATOM 3193 O O . ILE B 1 85 ? -9.172 9.898 15.438 1 98.19 85 ILE B O 1
ATOM 3197 N N . PHE B 1 86 ? -8.867 11.633 14.117 1 98.38 86 PHE B N 1
ATOM 3198 C CA . PHE B 1 86 ? -7.758 10.953 13.453 1 98.38 86 PHE B CA 1
ATOM 3199 C C . PHE B 1 86 ? -6.445 11.68 13.727 1 98.38 86 PHE B C 1
ATOM 3201 O O . PHE B 1 86 ? -6.32 12.875 13.438 1 98.38 86 PHE B O 1
ATOM 3208 N N . GLU B 1 87 ? -5.547 11.039 14.344 1 98.06 87 GLU B N 1
ATOM 3209 C CA . GLU B 1 87 ? -4.156 11.469 14.43 1 98.06 87 GLU B CA 1
ATOM 3210 C C . GLU B 1 87 ? -3.316 10.844 13.32 1 98.06 87 GLU B C 1
ATOM 3212 O O . GLU B 1 87 ? -3.113 9.625 13.305 1 98.06 87 GLU B O 1
ATOM 3217 N N . ILE B 1 88 ? -2.793 11.633 12.406 1 98.25 88 ILE B N 1
ATOM 3218 C CA . ILE B 1 88 ? -2.178 11.125 11.188 1 98.25 88 ILE B CA 1
ATOM 3219 C C . ILE B 1 88 ? -0.657 11.141 11.328 1 98.25 88 ILE B C 1
ATOM 3221 O O . ILE B 1 88 ? -0.068 12.172 11.656 1 98.25 88 ILE B O 1
ATOM 3225 N N . LYS B 1 89 ? 0.024 10.031 11.195 1 97.88 89 LYS B N 1
ATOM 3226 C CA . LYS B 1 89 ? 1.478 9.891 11.203 1 97.88 89 LYS B CA 1
ATOM 3227 C C . LYS B 1 89 ? 1.997 9.422 9.852 1 97.88 89 LYS B C 1
ATOM 3229 O O . LYS B 1 89 ? 1.486 8.453 9.281 1 97.88 89 LYS B O 1
ATOM 3234 N N . ASN B 1 90 ? 2.967 10.086 9.352 1 97.88 90 ASN B N 1
ATOM 3235 C CA . ASN B 1 90 ? 3.547 9.773 8.047 1 97.88 90 ASN B CA 1
ATOM 3236 C C . ASN B 1 90 ? 4.941 9.172 8.188 1 97.88 90 ASN B C 1
ATOM 3238 O O . ASN B 1 90 ? 5.883 9.617 7.531 1 97.88 90 ASN B O 1
ATOM 3242 N N . TYR B 1 91 ? 5.039 8.141 9.008 1 96.38 91 TYR B N 1
ATOM 3243 C CA . TYR B 1 91 ? 6.305 7.465 9.266 1 96.38 91 TYR B CA 1
ATOM 3244 C C . TYR B 1 91 ? 6.684 6.559 8.102 1 96.38 91 TYR B C 1
ATOM 3246 O O . TYR B 1 91 ? 5.816 5.91 7.508 1 96.38 91 TYR B O 1
ATOM 3254 N N . PHE B 1 92 ? 7.902 6.492 7.793 1 95.56 92 PHE B N 1
ATOM 3255 C CA . PHE B 1 92 ? 8.461 5.66 6.73 1 95.56 92 PHE B CA 1
ATOM 3256 C C . PHE B 1 92 ? 9.383 4.594 7.305 1 95.56 92 PHE B C 1
ATOM 3258 O O . PHE B 1 92 ? 10.203 4.883 8.188 1 95.56 92 PHE B O 1
ATOM 3265 N N . GLY B 1 93 ? 9.195 3.381 6.777 1 96 93 GLY B N 1
ATOM 3266 C CA . GLY B 1 93 ? 10.141 2.344 7.148 1 96 93 GLY B CA 1
ATOM 3267 C C . GLY B 1 93 ? 9.609 1.394 8.203 1 96 93 GLY B C 1
ATOM 3268 O O . GLY B 1 93 ? 8.391 1.275 8.383 1 96 93 GLY B O 1
ATOM 3269 N N . ASP B 1 94 ? 10.531 0.697 8.875 1 96.81 94 ASP B N 1
ATOM 3270 C CA . ASP B 1 94 ? 10.188 -0.384 9.797 1 96.81 94 ASP B CA 1
ATOM 3271 C C . ASP B 1 94 ? 10.195 0.102 11.242 1 96.81 94 ASP B C 1
ATOM 3273 O O . ASP B 1 94 ? 11.172 0.687 11.703 1 96.81 94 ASP B O 1
ATOM 3277 N N . PHE B 1 95 ? 9.141 -0.112 11.883 1 97.44 95 PHE B N 1
ATOM 3278 C CA . PHE B 1 95 ? 8.969 0.216 13.297 1 97.44 95 PHE B CA 1
ATOM 3279 C C . PHE B 1 95 ? 8.508 -1.005 14.078 1 97.44 95 PHE B C 1
ATOM 3281 O O . PHE B 1 95 ? 8.133 -2.021 13.492 1 97.44 95 PHE B O 1
ATOM 3288 N N . TYR B 1 96 ? 8.594 -0.984 15.359 1 96.81 96 TYR B N 1
ATOM 3289 C CA . TYR B 1 96 ? 7.98 -2.01 16.203 1 96.81 96 TYR B CA 1
ATOM 3290 C C . TYR B 1 96 ? 7.402 -1.399 17.469 1 96.81 96 TYR B C 1
ATOM 3292 O O . TYR B 1 96 ? 7.82 -0.32 17.891 1 96.81 96 TYR B O 1
ATOM 3300 N N . PHE B 1 97 ? 6.363 -1.974 17.953 1 96.06 97 PHE B N 1
ATOM 3301 C CA . PHE B 1 97 ? 5.645 -1.537 19.156 1 96.06 97 PHE B CA 1
ATOM 3302 C C . PHE B 1 97 ? 5.867 -2.512 20.297 1 96.06 97 PHE B C 1
ATOM 3304 O O . PHE B 1 97 ? 5.629 -3.713 20.156 1 96.06 97 PHE B O 1
ATOM 3311 N N . LYS B 1 98 ? 6.383 -2.002 21.406 1 93.19 98 LYS B N 1
ATOM 3312 C CA . LYS B 1 98 ? 6.668 -2.852 22.562 1 93.19 98 LYS B CA 1
ATOM 3313 C C . LYS B 1 98 ? 6.441 -2.096 23.875 1 93.19 98 LYS B C 1
ATOM 3315 O O . LYS B 1 98 ? 6.914 -0.969 24.031 1 93.19 98 LYS B O 1
ATOM 3320 N N . ASN B 1 99 ? 5.676 -2.646 24.734 1 92.56 99 ASN B N 1
ATOM 3321 C CA . ASN B 1 99 ? 5.418 -2.055 26.031 1 92.56 99 ASN B CA 1
ATOM 3322 C C . ASN B 1 99 ? 4.848 -0.644 25.906 1 92.56 99 ASN B C 1
ATOM 3324 O O . ASN B 1 99 ? 5.32 0.281 26.578 1 92.56 99 ASN B O 1
ATOM 3328 N N . ASP B 1 100 ? 4.047 -0.455 25.047 1 91.69 100 ASP B N 1
ATOM 3329 C CA . ASP B 1 100 ? 3.328 0.795 24.828 1 91.69 100 ASP B CA 1
ATOM 3330 C C . ASP B 1 100 ? 4.273 1.899 24.359 1 91.69 100 ASP B C 1
ATOM 3332 O O . ASP B 1 100 ? 4.086 3.07 24.703 1 91.69 100 ASP B O 1
ATOM 3336 N N . ARG B 1 101 ? 5.328 1.42 23.703 1 94.94 101 ARG B N 1
ATOM 3337 C CA . ARG B 1 101 ? 6.297 2.344 23.109 1 94.94 101 ARG B CA 1
ATOM 3338 C C . ARG B 1 101 ? 6.555 2.012 21.656 1 94.94 101 ARG B C 1
ATOM 3340 O O . ARG B 1 101 ? 6.496 0.847 21.25 1 94.94 101 ARG B O 1
ATOM 3347 N N . LEU B 1 102 ? 6.762 3.012 20.922 1 95.12 102 LEU B N 1
ATOM 3348 C CA . LEU B 1 102 ? 7.035 2.877 19.5 1 95.12 102 LEU B CA 1
ATOM 3349 C C . LEU B 1 102 ? 8.516 3.109 19.203 1 95.12 102 LEU B C 1
ATOM 3351 O O . LEU B 1 102 ? 9.102 4.082 19.688 1 95.12 102 LEU B O 1
ATOM 3355 N N . PHE B 1 103 ? 9.094 2.172 18.5 1 95.44 103 PHE B N 1
ATOM 3356 C CA . PHE B 1 103 ? 10.516 2.242 18.188 1 95.44 103 PHE B CA 1
ATOM 3357 C C . PHE B 1 103 ? 10.734 2.105 16.672 1 95.44 103 PHE B C 1
ATOM 3359 O O . PHE B 1 103 ? 10.008 1.376 16 1 95.44 103 PHE B O 1
ATOM 3366 N N . GLN B 1 104 ? 11.719 2.824 16.203 1 93.5 104 GLN B N 1
ATOM 3367 C CA . GLN B 1 104 ? 12.234 2.492 14.875 1 93.5 104 GLN B CA 1
ATOM 3368 C C . GLN B 1 104 ? 13.102 1.235 14.922 1 93.5 104 GLN B C 1
ATOM 3370 O O . GLN B 1 104 ? 13.672 0.906 15.961 1 93.5 104 GLN B O 1
ATOM 3375 N N . LYS B 1 105 ? 13.117 0.422 13.875 1 85.62 105 LYS B N 1
ATOM 3376 C CA . LYS B 1 105 ? 13.82 -0.854 13.867 1 85.62 105 LYS B CA 1
ATOM 3377 C C . LYS B 1 105 ? 15.273 -0.681 14.297 1 85.62 105 LYS B C 1
ATOM 3379 O O . LYS B 1 105 ? 15.883 -1.605 14.844 1 85.62 105 LYS B O 1
ATOM 3384 N N . ASN B 1 106 ? 15.883 0.542 14.172 1 83.5 106 ASN B N 1
ATOM 3385 C CA . ASN B 1 106 ? 17.234 0.785 14.656 1 83.5 106 ASN B CA 1
ATOM 3386 C C . ASN B 1 106 ? 17.234 1.154 16.141 1 83.5 106 ASN B C 1
ATOM 3388 O O . ASN B 1 106 ? 18.219 1.699 16.641 1 83.5 106 ASN B O 1
ATOM 3392 N N . ASP B 1 107 ? 16.172 1.026 16.844 1 81.94 107 ASP B N 1
ATOM 3393 C CA . ASP B 1 107 ? 15.984 1.112 18.281 1 81.94 107 ASP B CA 1
ATOM 3394 C C . ASP B 1 107 ? 15.891 2.566 18.734 1 81.94 107 ASP B C 1
ATOM 3396 O O . ASP B 1 107 ? 16.109 2.867 19.922 1 81.94 107 ASP B O 1
ATOM 3400 N N . ASN B 1 108 ? 15.68 3.451 17.875 1 88.5 108 ASN B N 1
ATOM 3401 C CA . ASN B 1 108 ? 15.359 4.82 18.266 1 88.5 108 ASN B CA 1
ATOM 3402 C C . ASN B 1 108 ? 13.883 4.965 18.625 1 88.5 108 ASN B C 1
ATOM 3404 O O . ASN B 1 108 ? 13 4.648 17.828 1 88.5 108 ASN B O 1
ATOM 3408 N N . GLU B 1 109 ? 13.766 5.375 19.844 1 90.12 109 GLU B N 1
ATOM 3409 C CA . GLU B 1 109 ? 12.391 5.547 20.297 1 90.12 109 GLU B CA 1
ATOM 3410 C C . GLU B 1 109 ? 11.781 6.824 19.719 1 90.12 109 GLU B C 1
ATOM 3412 O O . GLU B 1 109 ? 12.438 7.863 19.656 1 90.12 109 GLU B O 1
ATOM 3417 N N . VAL B 1 110 ? 10.555 6.707 19.312 1 91.69 110 VAL B N 1
ATOM 3418 C CA . VAL B 1 110 ? 9.828 7.879 18.844 1 91.69 110 VAL B CA 1
ATOM 3419 C C . VAL B 1 110 ? 8.617 8.133 19.734 1 91.69 110 VAL B C 1
ATOM 3421 O O . VAL B 1 110 ? 8.242 7.27 20.531 1 91.69 110 VAL B O 1
ATOM 3424 N N . SER B 1 111 ? 8.094 9.344 19.688 1 89.5 111 SER B N 1
ATOM 3425 C CA . SER B 1 111 ? 6.93 9.68 20.5 1 89.5 111 SER B CA 1
ATOM 3426 C C . SER B 1 111 ? 5.75 8.773 20.172 1 89.5 111 SER B C 1
ATOM 3428 O O . SER B 1 111 ? 5.496 8.469 19.016 1 89.5 111 SER B O 1
ATOM 3430 N N . ASN B 1 112 ? 5.07 8.352 21.203 1 89.94 112 ASN B N 1
ATOM 3431 C CA . ASN B 1 112 ? 3.902 7.496 21.031 1 89.94 112 ASN B CA 1
ATOM 3432 C C . ASN B 1 112 ? 2.674 8.305 20.625 1 89.94 112 ASN B C 1
ATOM 3434 O O . ASN B 1 112 ? 2.164 9.109 21.391 1 89.94 112 ASN B O 1
ATOM 3438 N N . PRO B 1 113 ? 2.18 8.094 19.5 1 93.94 113 PRO B N 1
ATOM 3439 C CA . PRO B 1 113 ? 1.03 8.867 19.016 1 93.94 113 PRO B CA 1
ATOM 3440 C C . PRO B 1 113 ? -0.232 8.617 19.844 1 93.94 113 PRO B C 1
ATOM 3442 O O . PRO B 1 113 ? -1.169 9.414 19.797 1 93.94 113 PRO B O 1
ATOM 3445 N N . LEU B 1 114 ? -0.255 7.523 20.641 1 95.19 114 LEU B N 1
ATOM 3446 C CA . LEU B 1 114 ? -1.424 7.195 21.453 1 95.19 114 LEU B CA 1
ATOM 3447 C C . LEU B 1 114 ? -1.603 8.203 22.578 1 95.19 114 LEU B C 1
ATOM 3449 O O . LEU B 1 114 ? -2.73 8.508 22.969 1 95.19 114 LEU B O 1
ATOM 3453 N N . ASN B 1 115 ? -0.501 8.711 23.062 1 93.25 115 ASN B N 1
ATOM 3454 C CA . ASN B 1 115 ? -0.583 9.711 24.125 1 93.25 115 ASN B CA 1
ATOM 3455 C C . ASN B 1 115 ? -1.272 10.984 23.641 1 93.25 115 ASN B C 1
ATOM 3457 O O . ASN B 1 115 ? -2.164 11.508 24.312 1 93.25 115 ASN B O 1
ATOM 3461 N N . GLN B 1 116 ? -0.82 11.43 22.516 1 91.12 116 GLN B N 1
ATOM 3462 C CA . GLN B 1 116 ? -1.431 12.617 21.922 1 91.12 116 GLN B CA 1
ATOM 3463 C C . GLN B 1 116 ? -2.902 12.375 21.594 1 91.12 116 GLN B C 1
ATOM 3465 O O . GLN B 1 116 ? -3.746 13.242 21.828 1 91.12 116 GLN B O 1
ATOM 3470 N N . LEU B 1 117 ? -3.182 11.242 21.109 1 96.19 117 LEU B N 1
ATOM 3471 C CA . LEU B 1 117 ? -4.539 10.875 20.734 1 96.19 117 LEU B CA 1
ATOM 3472 C C . LEU B 1 117 ? -5.457 10.852 21.953 1 96.19 117 LEU B C 1
ATOM 3474 O O . LEU B 1 117 ? -6.559 11.398 21.922 1 96.19 117 LEU B O 1
ATOM 3478 N N . GLN B 1 118 ? -5 10.211 23.016 1 95.5 118 GLN B N 1
ATOM 3479 C CA . GLN B 1 118 ? -5.801 10.078 24.219 1 95.5 118 GLN B CA 1
ATOM 3480 C C . GLN B 1 118 ? -6.082 11.438 24.859 1 95.5 118 GLN B C 1
ATOM 3482 O O . GLN B 1 118 ? -7.203 11.703 25.297 1 95.5 118 GLN B O 1
ATOM 3487 N N . ARG B 1 119 ? -5.098 12.242 24.875 1 94.94 119 ARG B N 1
ATOM 3488 C CA . ARG B 1 119 ? -5.27 13.594 25.406 1 94.94 119 ARG B CA 1
ATOM 3489 C C . ARG B 1 119 ? -6.289 14.375 24.578 1 94.94 119 ARG B C 1
ATOM 3491 O O . ARG B 1 119 ? -7.203 14.992 25.141 1 94.94 119 ARG B O 1
ATOM 3498 N N . SER B 1 120 ? -6.152 14.336 23.297 1 96.56 120 SER B N 1
ATOM 3499 C CA . SER B 1 120 ? -7.062 15.047 22.406 1 96.56 120 SER B CA 1
ATOM 3500 C C . SER B 1 120 ? -8.492 14.539 22.547 1 96.56 120 SER B C 1
ATOM 3502 O O . SER B 1 120 ? -9.438 15.328 22.547 1 96.56 120 SER B O 1
ATOM 3504 N N . GLU B 1 121 ? -8.586 13.234 22.672 1 97.06 121 GLU B N 1
ATOM 3505 C CA . GLU B 1 121 ? -9.914 12.641 22.828 1 97.06 121 GLU B CA 1
ATOM 3506 C C . GLU B 1 121 ? -10.586 13.117 24.109 1 97.06 121 GLU B C 1
ATOM 3508 O O . GLU B 1 121 ? -11.766 13.484 24.094 1 97.06 121 GLU B O 1
ATOM 3513 N N . LEU B 1 122 ? -9.844 13.086 25.172 1 96.19 122 LEU B N 1
ATOM 3514 C CA . LEU B 1 122 ? -10.367 13.516 26.469 1 96.19 122 LEU B CA 1
ATOM 3515 C C . LEU B 1 122 ? -10.812 14.977 26.406 1 96.19 122 LEU B C 1
ATOM 3517 O O . LEU B 1 122 ? -11.93 15.305 26.812 1 96.19 122 LEU B O 1
ATOM 3521 N N . LEU B 1 123 ? -9.961 15.812 25.875 1 96.69 123 LEU B N 1
ATOM 3522 C CA . LEU B 1 123 ? -10.234 17.25 25.844 1 96.69 123 LEU B CA 1
ATOM 3523 C C . LEU B 1 123 ? -11.406 17.547 24.906 1 96.69 123 LEU B C 1
ATOM 3525 O O . LEU B 1 123 ? -12.234 18.406 25.203 1 96.69 123 LEU B O 1
ATOM 3529 N N . LEU B 1 124 ? -11.508 16.828 23.828 1 97.5 124 LEU B N 1
ATOM 3530 C CA . LEU B 1 124 ? -12.625 17.047 22.922 1 97.5 124 LEU B CA 1
ATOM 3531 C C . LEU B 1 124 ? -13.945 16.625 23.562 1 97.5 124 LEU B C 1
ATOM 3533 O O . LEU B 1 124 ? -14.953 17.312 23.438 1 97.5 124 LEU B O 1
ATOM 3537 N N . ARG B 1 125 ? -13.922 15.477 24.219 1 97 125 ARG B N 1
ATOM 3538 C CA . ARG B 1 125 ? -15.125 15.008 24.906 1 97 125 ARG B CA 1
ATOM 3539 C C . ARG B 1 125 ? -15.617 16.031 25.906 1 97 125 ARG B C 1
ATOM 3541 O O . ARG B 1 125 ? -16.812 16.297 26 1 97 125 ARG B O 1
ATOM 3548 N N . GLN B 1 126 ? -14.695 16.578 26.625 1 96.56 126 GLN B N 1
ATOM 3549 C CA . GLN B 1 126 ? -15.039 17.625 27.594 1 96.56 126 GLN B CA 1
ATOM 3550 C C . GLN B 1 126 ? -15.641 18.844 26.891 1 96.56 126 GLN B C 1
ATOM 3552 O O . GLN B 1 126 ? -16.656 19.375 27.344 1 96.56 126 GLN B O 1
ATOM 3557 N N . LEU B 1 127 ? -15 19.234 25.875 1 97.06 127 LEU B N 1
ATOM 3558 C CA . LEU B 1 127 ? -15.453 20.406 25.141 1 97.06 127 LEU B CA 1
ATOM 3559 C C . LEU B 1 127 ? -16.859 20.172 24.578 1 97.06 127 LEU B C 1
ATOM 3561 O O . LEU B 1 127 ? -17.719 21.031 24.703 1 97.06 127 LEU B O 1
ATOM 3565 N N . LEU B 1 128 ? -17.109 19 24 1 97.06 128 LEU B N 1
ATOM 3566 C CA . LEU B 1 128 ? -18.406 18.672 23.422 1 97.06 128 LEU B CA 1
ATOM 3567 C C . LEU B 1 128 ? -19.484 18.656 24.5 1 97.06 128 LEU B C 1
ATOM 3569 O O . LEU B 1 128 ? -20.594 19.172 24.281 1 97.06 128 LEU B O 1
ATOM 3573 N N . HIS B 1 129 ? -19.109 18.125 25.594 1 95.88 129 HIS B N 1
ATOM 3574 C CA . HIS B 1 129 ? -20.047 18.109 26.719 1 95.88 129 HIS B CA 1
ATOM 3575 C C . HIS B 1 129 ? -20.406 19.531 27.141 1 95.88 129 HIS B C 1
ATOM 3577 O O . HIS B 1 129 ? -21.594 19.828 27.359 1 95.88 129 HIS B O 1
ATOM 3583 N N . LYS B 1 130 ? -19.453 20.328 27.266 1 96 130 LYS B N 1
ATOM 3584 C CA . LYS B 1 130 ? -19.656 21.719 27.656 1 96 130 LYS B CA 1
ATOM 3585 C C . LYS B 1 130 ? -20.547 22.438 26.641 1 96 130 LYS B C 1
ATOM 3587 O O . LYS B 1 130 ? -21.328 23.328 27 1 96 130 LYS B O 1
ATOM 3592 N N . LEU B 1 131 ? -20.422 22.062 25.406 1 95.81 131 LEU B N 1
ATOM 3593 C CA . LEU B 1 131 ? -21.188 22.703 24.328 1 95.81 131 LEU B CA 1
ATOM 3594 C C . LEU B 1 131 ? -22.578 22.094 24.203 1 95.81 131 LEU B C 1
ATOM 3596 O O . LEU B 1 131 ? -23.391 22.562 23.406 1 95.81 131 LEU B O 1
ATOM 3600 N N . GLY B 1 132 ? -22.828 20.953 24.891 1 95.69 132 GLY B N 1
ATOM 3601 C CA . GLY B 1 132 ? -24.141 20.344 24.922 1 95.69 132 GLY B CA 1
ATOM 3602 C C . GLY B 1 132 ? -24.312 19.219 23.922 1 95.69 132 GLY B C 1
ATOM 3603 O O . GLY B 1 132 ? -25.438 18.859 23.562 1 95.69 132 GLY B O 1
ATOM 3604 N N . PHE B 1 133 ? -23.234 18.734 23.422 1 96.06 133 PHE B N 1
ATOM 3605 C CA . PHE B 1 133 ? -23.297 17.641 22.469 1 96.06 133 PHE B CA 1
ATOM 3606 C C . PHE B 1 133 ? -22.938 16.312 23.141 1 96.06 133 PHE B C 1
ATOM 3608 O O . PHE B 1 133 ? -21.953 16.234 23.875 1 96.06 133 PHE B O 1
ATOM 3615 N N . SER B 1 134 ? -23.734 15.258 22.938 1 92.75 134 SER B N 1
ATOM 3616 C CA . SER B 1 134 ? -23.5 13.969 23.578 1 92.75 134 SER B CA 1
ATOM 3617 C C . SER B 1 134 ? -23.141 12.898 22.562 1 92.75 134 SER B C 1
ATOM 3619 O O . SER B 1 134 ? -23.266 11.703 22.828 1 92.75 134 SER B O 1
ATOM 3621 N N . ILE B 1 135 ? -22.578 13.188 21.547 1 94.81 135 ILE B N 1
ATOM 3622 C CA . ILE B 1 135 ? -22.219 12.242 20.484 1 94.81 135 ILE B CA 1
ATOM 3623 C C . ILE B 1 135 ? -20.953 11.492 20.875 1 94.81 135 ILE B C 1
ATOM 3625 O O . ILE B 1 135 ? -20 12.086 21.391 1 94.81 135 ILE B O 1
ATOM 3629 N N . PRO B 1 136 ? -20.891 10.133 20.734 1 96.31 136 PRO B N 1
ATOM 3630 C CA . PRO B 1 136 ? -19.672 9.359 21.062 1 96.31 136 PRO B CA 1
ATOM 3631 C C . PRO B 1 136 ? -18.484 9.75 20.188 1 96.31 136 PRO B C 1
ATOM 3633 O O . PRO B 1 136 ? -18.672 10.164 19.031 1 96.31 136 PRO B O 1
ATOM 3636 N N . VAL B 1 137 ? -17.328 9.633 20.828 1 97.5 137 VAL B N 1
ATOM 3637 C CA . VAL B 1 137 ? -16.094 9.977 20.141 1 97.5 137 VAL B CA 1
ATOM 3638 C C . VAL B 1 137 ? -15.188 8.742 20.047 1 97.5 137 VAL B C 1
ATOM 3640 O O . VAL B 1 137 ? -15.031 8.008 21.031 1 97.5 137 VAL B O 1
ATOM 3643 N N . GLN B 1 138 ? -14.727 8.453 18.891 1 96.69 138 GLN B N 1
ATOM 3644 C CA . GLN B 1 138 ? -13.742 7.402 18.656 1 96.69 138 GLN B CA 1
ATOM 3645 C C . GLN B 1 138 ? -12.453 7.973 18.078 1 96.69 138 GLN B C 1
ATOM 3647 O O . GLN B 1 138 ? -12.484 8.734 17.109 1 96.69 138 GLN B O 1
ATOM 3652 N N . SER B 1 139 ? -11.32 7.629 18.656 1 97.88 139 SER B N 1
ATOM 3653 C CA . SER B 1 139 ? -10.047 8.164 18.203 1 97.88 139 SER B CA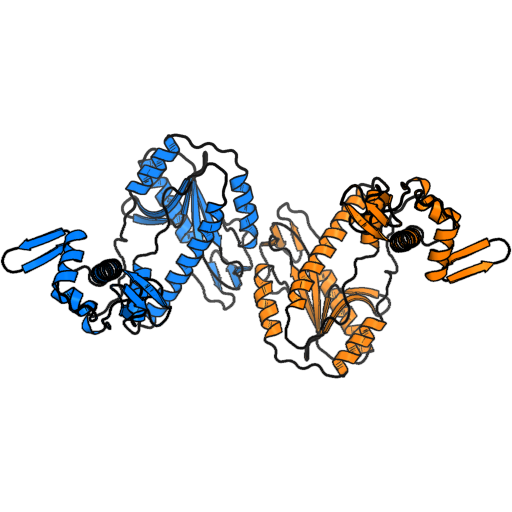 1
ATOM 3654 C C . SER B 1 139 ? -9.156 7.066 17.641 1 97.88 139 SER B C 1
ATOM 3656 O O . SER B 1 139 ? -9.164 5.938 18.141 1 97.88 139 SER B O 1
ATOM 3658 N N . MET B 1 140 ? -8.445 7.371 16.594 1 97.94 140 MET B N 1
ATOM 3659 C CA . MET B 1 140 ? -7.559 6.402 15.953 1 97.94 140 MET B CA 1
ATOM 3660 C C . MET B 1 140 ? -6.281 7.074 15.461 1 97.94 140 MET B C 1
ATOM 3662 O O . MET B 1 140 ? -6.297 8.25 15.086 1 97.94 140 MET B O 1
ATOM 3666 N N . VAL B 1 141 ? -5.199 6.352 15.508 1 98.44 141 VAL B N 1
ATOM 3667 C CA . VAL B 1 141 ? -3.951 6.762 14.875 1 98.44 141 VAL B CA 1
ATOM 3668 C C . VAL B 1 141 ? -3.875 6.188 13.461 1 98.44 141 VAL B C 1
ATOM 3670 O O . VAL B 1 141 ? -4.047 4.984 13.266 1 98.44 141 VAL B O 1
ATOM 3673 N N . ILE B 1 142 ? -3.674 7.016 12.5 1 98.69 142 ILE B N 1
ATOM 3674 C CA . ILE B 1 142 ? -3.566 6.609 11.102 1 98.69 142 ILE B CA 1
ATOM 3675 C C . ILE B 1 142 ? -2.102 6.629 10.672 1 98.69 142 ILE B C 1
ATOM 3677 O O . ILE B 1 142 ? -1.447 7.672 10.719 1 98.69 142 ILE B O 1
ATOM 3681 N N . PHE B 1 143 ? -1.574 5.512 10.336 1 98.56 143 PHE B N 1
ATOM 3682 C CA . PHE B 1 143 ? -0.291 5.492 9.648 1 98.56 143 PHE B CA 1
ATOM 3683 C C . PHE B 1 143 ? -0.489 5.547 8.141 1 98.56 143 PHE B C 1
ATOM 3685 O O . PHE B 1 143 ? -0.803 4.535 7.508 1 98.56 143 PHE B O 1
ATOM 3692 N N . ILE B 1 144 ? -0.205 6.691 7.578 1 98.56 144 ILE B N 1
ATOM 3693 C CA . ILE B 1 144 ? -0.694 7 6.238 1 98.56 144 ILE B CA 1
ATOM 3694 C C . ILE B 1 144 ? 0.339 6.57 5.199 1 98.56 144 ILE B C 1
ATOM 3696 O O . ILE B 1 144 ? -0 6.34 4.035 1 98.56 144 ILE B O 1
ATOM 3700 N N . ASN B 1 145 ? 1.604 6.445 5.613 1 98.12 145 ASN B N 1
ATOM 3701 C CA . ASN B 1 145 ? 2.676 6.129 4.676 1 98.12 145 ASN B CA 1
ATOM 3702 C C . ASN B 1 145 ? 2.613 4.676 4.223 1 98.12 145 ASN B C 1
ATOM 3704 O O . ASN B 1 145 ? 2.672 3.76 5.043 1 98.12 145 ASN B O 1
ATOM 3708 N N . GLU B 1 146 ? 2.57 4.398 2.951 1 97.25 146 GLU B N 1
ATOM 3709 C CA . GLU B 1 146 ? 2.4 3.061 2.393 1 97.25 146 GLU B CA 1
ATOM 3710 C C . GLU B 1 146 ? 3.621 2.188 2.67 1 97.25 146 GLU B C 1
ATOM 3712 O O . GLU B 1 146 ? 3.555 0.962 2.543 1 97.25 146 GLU B O 1
ATOM 3717 N N . ALA B 1 147 ? 4.754 2.812 3.049 1 97.44 147 ALA B N 1
ATOM 3718 C CA . ALA B 1 147 ? 5.996 2.082 3.289 1 97.44 147 ALA B CA 1
ATOM 3719 C C . ALA B 1 147 ? 6.262 1.934 4.785 1 97.44 147 ALA B C 1
ATOM 3721 O O . ALA B 1 147 ? 7.379 1.604 5.191 1 97.44 147 ALA B O 1
ATOM 3722 N N . PHE B 1 148 ? 5.25 2.234 5.559 1 97.81 148 PHE B N 1
ATOM 3723 C CA . PHE B 1 148 ? 5.371 2.07 7 1 97.81 148 PHE B CA 1
ATOM 3724 C C . PHE B 1 148 ? 5.02 0.647 7.418 1 97.81 148 PHE B C 1
ATOM 3726 O O . PHE B 1 148 ? 3.932 0.155 7.109 1 97.81 148 PHE B O 1
ATOM 3733 N N . THR B 1 149 ? 5.871 -0.037 8.102 1 98.25 149 THR B N 1
ATOM 3734 C CA . THR B 1 149 ? 5.633 -1.367 8.656 1 98.25 149 THR B CA 1
ATOM 3735 C C . THR B 1 149 ? 5.762 -1.352 10.172 1 98.25 149 THR B C 1
ATOM 3737 O O . THR B 1 149 ? 6.723 -0.802 10.719 1 98.25 149 THR B O 1
ATOM 3740 N N . LEU B 1 150 ? 4.805 -1.899 10.867 1 97.81 150 LEU B N 1
ATOM 3741 C CA . LEU B 1 150 ? 4.84 -1.969 12.32 1 97.81 150 LEU B CA 1
ATOM 3742 C C . LEU B 1 150 ? 4.93 -3.414 12.797 1 97.81 150 LEU B C 1
ATOM 3744 O O . LEU B 1 150 ? 3.924 -4.125 12.836 1 97.81 150 LEU B O 1
ATOM 3748 N N . TYR B 1 151 ? 6.102 -3.82 13.188 1 97.5 151 TYR B N 1
ATOM 3749 C CA . TYR B 1 151 ? 6.27 -5.125 13.82 1 97.5 151 TYR B CA 1
ATOM 3750 C C . TYR B 1 151 ? 5.648 -5.145 15.211 1 97.5 151 TYR B C 1
ATOM 3752 O O . TYR B 1 151 ? 5.566 -4.105 15.875 1 97.5 151 TYR B O 1
ATOM 3760 N N . LEU B 1 152 ? 5.152 -6.277 15.625 1 96.5 152 LEU B N 1
ATOM 3761 C CA . LEU B 1 152 ? 4.523 -6.484 16.922 1 96.5 152 LEU B CA 1
ATOM 3762 C C . LEU B 1 152 ? 3.344 -5.535 17.109 1 96.5 152 LEU B C 1
ATOM 3764 O O . LEU B 1 152 ? 3.127 -5.016 18.203 1 96.5 152 LEU B O 1
ATOM 3768 N N . ALA B 1 153 ? 2.697 -5.211 15.969 1 96.38 153 ALA B N 1
ATOM 3769 C CA . ALA B 1 153 ? 1.508 -4.367 16.047 1 96.38 153 ALA B CA 1
ATOM 3770 C C . ALA B 1 153 ? 0.463 -4.977 16.969 1 96.38 153 ALA B C 1
ATOM 3772 O O . ALA B 1 153 ? 0.057 -6.125 16.797 1 96.38 153 ALA B O 1
ATOM 3773 N N . PRO B 1 154 ? 0.053 -4.188 17.922 1 95.56 154 PRO B N 1
ATOM 3774 C CA . PRO B 1 154 ? -0.919 -4.734 18.875 1 95.56 154 PRO B CA 1
ATOM 3775 C C . PRO B 1 154 ? -2.322 -4.855 18.281 1 95.56 154 PRO B C 1
ATOM 3777 O O . PRO B 1 154 ? -2.691 -4.074 17.406 1 95.56 154 PRO B O 1
ATOM 3780 N N . LEU B 1 155 ? -3.109 -5.766 18.781 1 93.81 155 LEU B N 1
ATOM 3781 C CA . LEU B 1 155 ? -4.469 -6 18.312 1 93.81 155 LEU B CA 1
ATOM 3782 C C . LEU B 1 155 ? -5.457 -5.066 19 1 93.81 155 LEU B C 1
ATOM 3784 O O . LEU B 1 155 ? -6.555 -4.832 18.5 1 93.81 155 LEU B O 1
ATOM 3788 N N . ASP B 1 156 ? -5.027 -4.523 20.109 1 93.88 156 ASP B N 1
ATOM 3789 C CA . ASP B 1 156 ? -5.996 -3.859 20.969 1 93.88 156 ASP B CA 1
ATOM 3790 C C . ASP B 1 156 ? -5.793 -2.346 20.969 1 93.88 156 ASP B C 1
ATOM 3792 O O . ASP B 1 156 ? -6.324 -1.639 21.828 1 93.88 156 ASP B O 1
ATOM 3796 N N . LYS B 1 157 ? -4.949 -1.869 20.172 1 96.44 157 LYS B N 1
ATOM 3797 C CA . LYS B 1 157 ? -4.73 -0.428 20.078 1 96.44 157 LYS B CA 1
ATOM 3798 C C . LYS B 1 157 ? -5.426 0.149 18.844 1 96.44 157 LYS B C 1
ATOM 3800 O O . LYS B 1 157 ? -5.629 -0.554 17.844 1 96.44 157 LYS B O 1
ATOM 3805 N N . PRO B 1 158 ? -5.824 1.315 18.891 1 97.19 158 PRO B N 1
ATOM 3806 C CA . PRO B 1 158 ? -6.574 1.929 17.797 1 97.19 158 PRO B CA 1
ATOM 3807 C C . PRO B 1 158 ? -5.676 2.418 16.672 1 97.19 158 PRO B C 1
ATOM 3809 O O . PRO B 1 158 ? -5.711 3.6 16.312 1 97.19 158 PRO B O 1
ATOM 3812 N N . PHE B 1 159 ? -4.934 1.511 16.078 1 97.88 159 PHE B N 1
ATOM 3813 C CA . PHE B 1 159 ? -4.062 1.8 14.938 1 97.88 159 PHE B CA 1
ATOM 3814 C C . PHE B 1 159 ? -4.719 1.373 13.633 1 97.88 159 PHE B C 1
ATOM 3816 O O . PHE B 1 159 ? -5.344 0.314 13.562 1 97.88 159 PHE B O 1
ATOM 3823 N N . ILE B 1 160 ? -4.68 2.195 12.703 1 98.44 160 ILE B N 1
ATOM 3824 C CA . ILE B 1 160 ? -4.984 1.815 11.328 1 98.44 160 ILE B CA 1
ATOM 3825 C C . ILE B 1 160 ? -3.707 1.826 10.5 1 98.44 160 ILE B C 1
ATOM 3827 O O . ILE B 1 160 ? -3.113 2.883 10.273 1 98.44 160 ILE B O 1
ATOM 3831 N N . LEU B 1 161 ? -3.301 0.678 10.125 1 98.56 161 LEU B N 1
ATOM 3832 C CA . LEU B 1 161 ? -2.066 0.535 9.359 1 98.56 161 LEU B CA 1
ATOM 3833 C C . LEU B 1 161 ? -2.309 0.809 7.883 1 98.56 161 LEU B C 1
ATOM 3835 O O . LEU B 1 161 ? -3.455 0.815 7.426 1 98.56 161 LEU B O 1
ATOM 3839 N N . PRO B 1 162 ? -1.231 1.049 7.094 1 98.44 162 PRO B N 1
ATOM 3840 C CA . PRO B 1 162 ? -1.396 1.423 5.688 1 98.44 162 PRO B CA 1
ATOM 3841 C C . PRO B 1 162 ? -2.205 0.399 4.895 1 98.44 162 PRO B C 1
ATOM 3843 O O . PRO B 1 162 ? -3.002 0.772 4.027 1 98.44 162 PRO B O 1
ATOM 3846 N N . THR B 1 163 ? -2.104 -0.845 5.246 1 98.31 163 THR B N 1
ATOM 3847 C CA . THR B 1 163 ? -2.734 -1.932 4.504 1 98.31 163 THR B CA 1
ATOM 3848 C C . THR B 1 163 ? -4.223 -2.016 4.832 1 98.31 163 THR B C 1
ATOM 3850 O O . THR B 1 163 ? -4.957 -2.791 4.211 1 98.31 163 THR B O 1
ATOM 3853 N N . GLN B 1 164 ? -4.648 -1.191 5.734 1 98.31 164 GLN B N 1
ATOM 3854 C CA . GLN B 1 164 ? -6.027 -1.271 6.203 1 98.31 164 GLN B CA 1
ATOM 3855 C C . GLN B 1 164 ? -6.832 -0.056 5.75 1 98.31 164 GLN B C 1
ATOM 3857 O O . GLN B 1 164 ? -8.047 -0.008 5.938 1 98.31 164 GLN B O 1
ATOM 3862 N N . LEU B 1 165 ? -6.191 0.952 5.18 1 97.94 165 LEU B N 1
ATOM 3863 C CA . LEU B 1 165 ? -6.801 2.244 4.887 1 97.94 165 LEU B CA 1
ATOM 3864 C C . LEU B 1 165 ? -7.973 2.086 3.922 1 97.94 165 LEU B C 1
ATOM 3866 O O . LEU B 1 165 ? -9.062 2.613 4.168 1 97.94 165 LEU B O 1
ATOM 3870 N N . LYS B 1 166 ? -7.773 1.316 2.887 1 96.25 166 LYS B N 1
ATOM 3871 C CA . LYS B 1 166 ? -8.828 1.165 1.887 1 96.25 166 LYS B CA 1
ATOM 3872 C C . LYS B 1 166 ? -10.07 0.519 2.492 1 96.25 166 LYS B C 1
ATOM 3874 O O . LYS B 1 166 ? -11.188 1.018 2.314 1 96.25 166 LYS B O 1
ATOM 3879 N N . THR B 1 167 ? -9.836 -0.558 3.191 1 96.31 167 THR B N 1
ATOM 3880 C CA . THR B 1 167 ? -10.953 -1.263 3.811 1 96.31 167 THR B CA 1
ATOM 3881 C C . THR B 1 167 ? -11.633 -0.384 4.855 1 96.31 167 THR B C 1
ATOM 3883 O O . THR B 1 167 ? -12.859 -0.403 4.984 1 96.31 167 THR B O 1
ATOM 3886 N N . PHE B 1 168 ? -10.875 0.366 5.602 1 96.94 168 PHE B N 1
ATOM 3887 C CA . PHE B 1 168 ? -11.406 1.252 6.633 1 96.94 168 PHE B CA 1
ATOM 3888 C C . PHE B 1 168 ? -12.352 2.283 6.023 1 96.94 168 PHE B C 1
ATOM 3890 O O . PHE B 1 168 ? -13.477 2.455 6.492 1 96.94 168 PHE B O 1
ATOM 3897 N N . PHE B 1 169 ? -11.953 2.912 4.945 1 96.25 169 PHE B N 1
ATOM 3898 C CA . PHE B 1 169 ? -12.75 3.971 4.34 1 96.25 169 PHE B CA 1
ATOM 3899 C C . PHE B 1 169 ? -13.938 3.385 3.578 1 96.25 169 PHE B C 1
ATOM 3901 O O . PHE B 1 169 ? -14.977 4.027 3.453 1 96.25 169 PHE B O 1
ATOM 3908 N N . GLN B 1 170 ? -13.711 2.164 3.086 1 94.94 170 GLN B N 1
ATOM 3909 C CA . GLN B 1 170 ? -14.859 1.479 2.492 1 94.94 170 GLN B CA 1
ATOM 3910 C C . GLN B 1 170 ? -15.953 1.232 3.529 1 94.94 170 GLN B C 1
ATOM 3912 O O . GLN B 1 170 ? -17.141 1.403 3.242 1 94.94 170 GLN B O 1
ATOM 3917 N N . LYS B 1 171 ? -15.508 0.885 4.668 1 94.19 171 LYS B N 1
ATOM 3918 C CA . LYS B 1 171 ? -16.453 0.651 5.754 1 94.19 171 LYS B CA 1
ATOM 3919 C C . LYS B 1 171 ? -17.172 1.939 6.145 1 94.19 171 LYS B C 1
ATOM 3921 O O . LYS B 1 171 ? -18.391 1.942 6.328 1 94.19 171 LYS B O 1
ATOM 3926 N N . ILE B 1 172 ? -16.469 3 6.258 1 92.75 172 ILE B N 1
ATOM 3927 C CA . ILE B 1 172 ? -17.062 4.293 6.574 1 92.75 172 ILE B CA 1
ATOM 3928 C C . ILE B 1 172 ? -18.062 4.672 5.492 1 92.75 172 ILE B C 1
ATOM 3930 O O . ILE B 1 172 ? -19.172 5.129 5.797 1 92.75 172 ILE B O 1
ATOM 3934 N N . ASN B 1 173 ? -17.688 4.406 4.258 1 92.19 173 ASN B N 1
ATOM 3935 C CA . ASN B 1 173 ? -18.5 4.801 3.109 1 92.19 173 ASN B CA 1
ATOM 3936 C C . ASN B 1 173 ? -19.797 3.984 3.025 1 92.19 173 ASN B C 1
ATOM 3938 O O . ASN B 1 173 ? -20.781 4.43 2.43 1 92.19 173 ASN B O 1
ATOM 3942 N N . SER B 1 174 ? -19.719 2.846 3.547 1 90.81 174 SER B N 1
ATOM 3943 C CA . SER B 1 174 ? -20.859 1.944 3.447 1 90.81 174 SER B CA 1
ATOM 3944 C C . SER B 1 174 ? -21.953 2.318 4.449 1 90.81 174 SER B C 1
ATOM 3946 O O . SER B 1 174 ? -23.094 1.866 4.332 1 90.81 174 SER B O 1
ATOM 3948 N N . HIS B 1 175 ? -21.594 3.139 5.289 1 82.69 175 HIS B N 1
ATOM 3949 C CA . HIS B 1 175 ? -22.594 3.572 6.262 1 82.69 175 HIS B CA 1
ATOM 3950 C C . HIS B 1 175 ? -23.609 4.508 5.621 1 82.69 175 HIS B C 1
ATOM 3952 O O . HIS B 1 175 ? -23.234 5.457 4.93 1 82.69 175 HIS B O 1
ATOM 3958 N N . LYS B 1 176 ? -24.875 4.172 5.617 1 76.38 176 LYS B N 1
ATOM 3959 C CA . LYS B 1 176 ? -25.969 4.996 5.102 1 76.38 176 LYS B CA 1
ATOM 3960 C C . LYS B 1 176 ? -26.453 5.992 6.152 1 76.38 176 LYS B C 1
ATOM 3962 O O . LYS B 1 176 ? -27.109 5.613 7.121 1 76.38 176 LYS B O 1
ATOM 3967 N N . SER B 1 177 ? -25.578 7.008 6.414 1 74.31 177 SER B N 1
ATOM 3968 C CA . SER B 1 177 ? -25.938 7.949 7.469 1 74.31 177 SER B CA 1
ATOM 3969 C C . SER B 1 177 ? -26.344 9.305 6.891 1 74.31 177 SER B C 1
ATOM 3971 O O . SER B 1 177 ? -25.891 9.688 5.812 1 74.31 177 SER B O 1
ATOM 3973 N N . THR B 1 178 ? -27.422 9.789 7.559 1 88.5 178 THR B N 1
ATOM 3974 C CA . THR B 1 178 ? -27.812 11.148 7.211 1 88.5 178 THR B CA 1
ATOM 3975 C C . THR B 1 178 ? -27.562 12.102 8.383 1 88.5 178 THR B C 1
ATOM 3977 O O . THR B 1 178 ? -27.875 11.781 9.523 1 88.5 178 THR B O 1
ATOM 3980 N N . LEU B 1 179 ? -26.859 13.148 8.109 1 92.38 179 LEU B N 1
ATOM 3981 C CA . LEU B 1 179 ? -26.578 14.172 9.109 1 92.38 179 LEU B CA 1
ATOM 3982 C C . LEU B 1 179 ? -27.781 15.086 9.312 1 92.38 179 LEU B C 1
ATOM 3984 O O . LEU B 1 179 ? -28.594 15.273 8.398 1 92.38 179 LEU B O 1
ATOM 3988 N N . ASP B 1 180 ? -27.969 15.516 10.5 1 92.44 180 ASP B N 1
ATOM 3989 C CA . ASP B 1 180 ? -29.031 16.469 10.797 1 92.44 180 ASP B CA 1
ATOM 3990 C C . ASP B 1 180 ? -28.453 17.828 11.18 1 92.44 180 ASP B C 1
ATOM 3992 O O . ASP B 1 180 ? -27.25 18.078 11.023 1 92.44 180 ASP B O 1
ATOM 3996 N N . MET B 1 181 ? -29.375 18.688 11.602 1 94.25 181 MET B N 1
ATOM 3997 C CA . MET B 1 181 ? -29 20.062 11.883 1 94.25 181 MET B CA 1
ATOM 3998 C C . MET B 1 181 ? -28.078 20.141 13.094 1 94.25 181 MET B C 1
ATOM 4000 O O . MET B 1 181 ? -27.219 21.016 13.164 1 94.25 181 MET B O 1
ATOM 4004 N N . GLN B 1 182 ? -28.188 19.25 13.938 1 93.88 182 GLN B N 1
ATOM 4005 C CA . GLN B 1 182 ? -27.359 19.25 15.141 1 93.88 182 GLN B CA 1
ATOM 4006 C C . GLN B 1 182 ? -25.906 19 14.797 1 93.88 182 GLN B C 1
ATOM 4008 O O . GLN B 1 182 ? -25 19.594 15.398 1 93.88 182 GLN B O 1
ATOM 4013 N N . HIS B 1 183 ? -25.703 18.141 13.859 1 95.19 183 HIS B N 1
ATOM 4014 C CA . HIS B 1 183 ? -24.344 17.844 13.422 1 95.19 183 HIS B CA 1
ATOM 4015 C C . HIS B 1 183 ? -23.703 19.078 12.773 1 95.19 183 HIS B C 1
ATOM 4017 O O . HIS B 1 183 ? -22.531 19.375 13.047 1 95.19 183 HIS B O 1
ATOM 4023 N N . LYS B 1 184 ? -24.453 19.766 12.023 1 95.5 184 LYS B N 1
ATOM 4024 C CA . LYS B 1 184 ? -23.969 20.984 11.367 1 95.5 184 LYS B CA 1
ATOM 4025 C C . LYS B 1 184 ? -23.672 22.078 12.391 1 95.5 184 LYS B C 1
ATOM 4027 O O . LYS B 1 184 ? -22.672 22.781 12.281 1 95.5 184 LYS B O 1
ATOM 4032 N N . LYS B 1 185 ? -24.547 22.172 13.328 1 96.69 185 LYS B N 1
ATOM 4033 C CA . LYS B 1 185 ? -24.359 23.141 14.398 1 96.69 185 LYS B CA 1
ATOM 4034 C C . LYS B 1 185 ? -23.078 22.859 15.18 1 96.69 185 LYS B C 1
ATOM 4036 O O . LYS B 1 185 ? -22.328 23.781 15.516 1 96.69 185 LYS B O 1
ATOM 4041 N N . MET B 1 186 ? -22.859 21.641 15.453 1 96.69 186 MET B N 1
ATOM 4042 C CA . MET B 1 186 ? -21.656 21.234 16.156 1 96.69 186 MET B CA 1
ATOM 4043 C C . MET B 1 186 ? -20.406 21.625 15.367 1 96.69 186 MET B C 1
ATOM 4045 O O . MET B 1 186 ? -19.469 22.188 15.922 1 96.69 186 MET B O 1
ATOM 4049 N N . ALA B 1 187 ? -20.406 21.328 14.078 1 97 187 ALA B N 1
ATOM 4050 C CA . ALA B 1 187 ? -19.281 21.641 13.195 1 97 187 ALA B CA 1
ATOM 4051 C C . ALA B 1 187 ? -19.031 23.156 13.164 1 97 187 ALA B C 1
ATOM 4053 O O . ALA B 1 187 ? -17.891 23.594 13.211 1 97 187 ALA B O 1
ATOM 4054 N N . GLU B 1 188 ? -20.094 23.859 13.117 1 97.19 188 GLU B N 1
ATOM 4055 C CA . GLU B 1 188 ? -19.984 25.312 13.086 1 97.19 188 GLU B CA 1
ATOM 4056 C C . GLU B 1 188 ? -19.375 25.844 14.383 1 97.19 188 GLU B C 1
ATOM 4058 O O . GLU B 1 188 ? -18.5 26.719 14.352 1 97.19 188 GLU B O 1
ATOM 4063 N N . LYS B 1 189 ? -19.859 25.297 15.422 1 96.94 189 LYS B N 1
ATOM 4064 C CA . LYS B 1 189 ? -19.375 25.734 16.719 1 96.94 189 LYS B CA 1
ATOM 4065 C C . LYS B 1 189 ? -17.875 25.422 16.875 1 96.94 189 LYS B C 1
ATOM 4067 O O . LYS B 1 189 ? -17.094 26.281 17.281 1 96.94 189 LYS B O 1
ATOM 4072 N N . LEU B 1 190 ? -17.516 24.219 16.547 1 97.06 190 LEU B N 1
ATOM 4073 C CA . LEU B 1 190 ? -16.109 23.812 16.656 1 97.06 190 LEU B CA 1
ATOM 4074 C C . LEU B 1 190 ? -15.234 24.672 15.75 1 97.06 190 LEU B C 1
ATOM 4076 O O . LEU B 1 190 ? -14.141 25.078 16.141 1 97.06 190 LEU B O 1
ATOM 4080 N N . SER B 1 191 ? -15.688 24.953 14.594 1 96.19 191 SER B N 1
ATOM 4081 C CA . SER B 1 191 ? -14.945 25.781 13.648 1 96.19 191 SER B CA 1
ATOM 4082 C C . SER B 1 191 ? -14.773 27.203 14.18 1 96.19 191 SER B C 1
ATOM 4084 O O . SER B 1 191 ? -13.727 27.812 13.984 1 96.19 191 SER B O 1
ATOM 4086 N N . SER B 1 192 ? -15.797 27.656 14.844 1 95.75 192 SER B N 1
ATOM 4087 C CA . SER B 1 192 ? -15.758 29.016 15.375 1 95.75 192 SER B CA 1
ATOM 4088 C C . SER B 1 192 ? -14.797 29.125 16.547 1 95.75 192 SER B C 1
ATOM 4090 O O . SER B 1 192 ? -14.234 30.188 16.812 1 95.75 192 SER B O 1
ATOM 4092 N N . LEU B 1 193 ? -14.594 28.047 17.219 1 95.31 193 LEU B N 1
ATOM 4093 C CA . LEU B 1 193 ? -13.719 28.016 18.391 1 95.31 193 LEU B CA 1
ATOM 4094 C C . LEU B 1 193 ? -12.266 27.797 17.984 1 95.31 193 LEU B C 1
ATOM 4096 O O . LEU B 1 193 ? -11.359 27.891 18.812 1 95.31 193 LEU B O 1
ATOM 4100 N N . HIS B 1 194 ? -12.008 27.5 16.766 1 95.25 194 HIS B N 1
ATOM 4101 C CA . HIS B 1 194 ? -10.664 27.266 16.25 1 95.25 194 HIS B CA 1
ATOM 4102 C C . HIS B 1 194 ? -9.773 28.484 16.469 1 95.25 194 HIS B C 1
ATOM 4104 O O . HIS B 1 194 ? -10.148 29.609 16.125 1 95.25 194 HIS B O 1
ATOM 4110 N N . MET B 1 195 ? -8.609 28.203 17 1 90.31 195 MET B N 1
ATOM 4111 C CA . MET B 1 195 ? -7.613 29.266 17.188 1 90.31 195 MET B CA 1
ATOM 4112 C C . MET B 1 195 ? -6.656 29.328 16 1 90.31 195 MET B C 1
ATOM 4114 O O . MET B 1 195 ? -6.105 28.312 15.586 1 90.31 195 MET B O 1
ATOM 4118 N N . GLN B 1 196 ? -6.375 30.438 15.438 1 80.31 196 GLN B N 1
ATOM 4119 C CA . GLN B 1 196 ? -5.535 30.609 14.258 1 80.31 196 GLN B CA 1
ATOM 4120 C C . GLN B 1 196 ? -4.066 30.375 14.594 1 80.31 196 GLN B C 1
ATOM 4122 O O . GLN B 1 196 ? -3.305 29.891 13.758 1 80.31 196 GLN B O 1
ATOM 4127 N N . GLN B 1 197 ? -3.756 30.797 15.789 1 76.38 197 GLN B N 1
ATOM 4128 C CA . GLN B 1 197 ? -2.352 30.641 16.156 1 76.38 197 GLN B CA 1
ATOM 4129 C C . GLN B 1 197 ? -2.211 29.891 17.484 1 76.38 197 GLN B C 1
ATOM 4131 O O . GLN B 1 197 ? -3.031 30.062 18.391 1 76.38 197 GLN B O 1
ATOM 4136 N N . HIS B 1 198 ? -1.207 29.062 17.422 1 74.88 198 HIS B N 1
ATOM 4137 C CA . HIS B 1 198 ? -0.876 28.406 18.672 1 74.88 198 HIS B CA 1
ATOM 4138 C C . HIS B 1 198 ? -0.342 29.406 19.688 1 74.88 198 HIS B C 1
ATOM 4140 O O . HIS B 1 198 ? 0.438 30.297 19.344 1 74.88 198 HIS B O 1
ATOM 4146 N N . PRO B 1 199 ? -0.811 29.344 20.844 1 69.44 199 PRO B N 1
ATOM 4147 C CA . PRO B 1 199 ? -0.345 30.297 21.859 1 69.44 199 PRO B CA 1
ATOM 4148 C C . PRO B 1 199 ? 1.174 30.297 22.016 1 69.44 199 PRO B C 1
ATOM 4150 O O . PRO B 1 199 ? 1.77 31.328 22.328 1 69.44 199 PRO B O 1
ATOM 4153 N N . HIS B 1 200 ? 1.776 29.172 21.75 1 68.31 200 HIS B N 1
ATOM 4154 C CA . HIS B 1 200 ? 3.223 29.047 21.891 1 68.31 200 HIS B CA 1
ATOM 4155 C C . HIS B 1 200 ? 3.893 28.75 20.562 1 68.31 200 HIS B C 1
ATOM 4157 O O . HIS B 1 200 ? 4.883 28.016 20.5 1 68.31 200 HIS B O 1
ATOM 4163 N N . GLN B 1 201 ? 3.475 29.406 19.578 1 66.81 201 GLN B N 1
ATOM 4164 C CA . GLN B 1 201 ? 4.078 29.141 18.281 1 66.81 201 GLN B CA 1
ATOM 4165 C C . GLN B 1 201 ? 5.555 29.516 18.266 1 66.81 201 GLN B C 1
ATOM 4167 O O . GLN B 1 201 ? 5.914 30.641 18.625 1 66.81 201 GLN B O 1
ATOM 4172 N N . LYS B 1 202 ? 6.398 28.469 18.125 1 68.06 202 LYS B N 1
ATOM 4173 C CA . LYS B 1 202 ? 7.836 28.688 17.969 1 68.06 202 LYS B CA 1
ATOM 4174 C C . LYS B 1 202 ? 8.156 29.281 16.609 1 68.06 202 LYS B C 1
ATOM 4176 O O . LYS B 1 202 ? 7.703 28.781 15.578 1 68.06 202 LYS B O 1
ATOM 4181 N N . ARG B 1 203 ? 8.594 30.484 16.641 1 77.31 203 ARG B N 1
ATOM 4182 C CA . ARG B 1 203 ? 9.094 31.062 15.398 1 77.31 203 ARG B CA 1
ATOM 4183 C C . ARG B 1 203 ? 10.617 30.984 15.328 1 77.31 203 ARG B C 1
ATOM 4185 O O . ARG B 1 203 ? 11.297 31.125 16.344 1 77.31 203 ARG B O 1
ATOM 4192 N N . PRO B 1 204 ? 10.984 30.594 14.125 1 81.56 204 PRO B N 1
ATOM 4193 C CA . PRO B 1 204 ? 12.438 30.625 13.984 1 81.56 204 PRO B CA 1
ATOM 4194 C C . PRO B 1 204 ? 13.023 32 14.242 1 81.56 204 PRO B C 1
ATOM 4196 O O . PRO B 1 204 ? 12.359 33.031 14 1 81.56 204 PRO B O 1
ATOM 4199 N N . SER B 1 205 ? 14.141 31.969 14.875 1 79.75 205 SER B N 1
ATOM 4200 C CA . SER B 1 205 ? 14.812 33.25 15.141 1 79.75 205 SER B CA 1
ATOM 4201 C C . SER B 1 205 ? 15.672 33.656 13.953 1 79.75 205 SER B C 1
ATOM 4203 O O . SER B 1 205 ? 16.516 32.906 13.484 1 79.75 205 SER B O 1
ATOM 4205 N N . TYR B 1 206 ? 15.406 34.781 13.422 1 84.94 206 TYR B N 1
ATOM 4206 C CA . TYR B 1 206 ? 16.203 35.375 12.352 1 84.94 206 TYR B CA 1
ATOM 4207 C C . TYR B 1 206 ? 16.219 36.875 12.453 1 84.94 206 TYR B C 1
ATOM 4209 O O . TYR B 1 206 ? 15.336 37.469 13.086 1 84.94 206 TYR B O 1
ATOM 4217 N N . ASN B 1 207 ? 17.328 37.375 11.938 1 82.62 207 ASN B N 1
ATOM 4218 C CA . ASN B 1 207 ? 17.438 38.844 11.828 1 82.62 207 ASN B CA 1
ATOM 4219 C C . ASN B 1 207 ? 17.188 39.312 10.406 1 82.62 207 ASN B C 1
ATOM 4221 O O . ASN B 1 207 ? 17.484 38.594 9.445 1 82.62 207 ASN B O 1
ATOM 4225 N N . ASN B 1 208 ? 16.609 40.5 10.336 1 78.75 208 ASN B N 1
ATOM 4226 C CA . ASN B 1 208 ? 16.297 41.062 9.023 1 78.75 208 ASN B CA 1
ATOM 4227 C C . ASN B 1 208 ? 17.516 41.094 8.109 1 78.75 208 ASN B C 1
ATOM 4229 O O . ASN B 1 208 ? 17.406 40.812 6.914 1 78.75 208 ASN B O 1
ATOM 4233 N N . ASP B 1 209 ? 18.578 41.281 8.695 1 80.69 209 ASP B N 1
ATOM 4234 C CA . ASP B 1 209 ? 19.797 41.469 7.914 1 80.69 209 ASP B CA 1
ATOM 4235 C C . ASP B 1 209 ? 20.312 40.125 7.375 1 80.69 209 ASP B C 1
ATOM 4237 O O . ASP B 1 209 ? 21.125 40.094 6.445 1 80.69 209 ASP B O 1
ATOM 4241 N N . GLN B 1 210 ? 19.781 39.094 7.805 1 84.62 210 GLN B N 1
ATOM 4242 C CA . GLN B 1 210 ? 20.25 37.781 7.418 1 84.62 210 GLN B CA 1
ATOM 4243 C C . GLN B 1 210 ? 19.484 37.25 6.199 1 84.62 210 GLN B C 1
ATOM 4245 O O . GLN B 1 210 ? 19.906 36.281 5.562 1 84.62 210 GLN B O 1
ATOM 4250 N N . LEU B 1 211 ? 18.438 37.969 5.883 1 92.44 211 LEU B N 1
ATOM 4251 C CA . LEU B 1 211 ? 17.562 37.438 4.848 1 92.44 211 LEU B CA 1
ATOM 4252 C C . LEU B 1 211 ? 17.859 38.062 3.492 1 92.44 211 LEU B C 1
ATOM 4254 O O . LEU B 1 211 ? 18.062 39.281 3.398 1 92.44 211 LEU B O 1
ATOM 4258 N N . GLN B 1 212 ? 18.062 37.219 2.523 1 92.88 212 GLN B N 1
ATOM 4259 C CA . GLN B 1 212 ? 18.172 37.719 1.156 1 92.88 212 GLN B CA 1
ATOM 4260 C C . GLN B 1 212 ? 16.859 38.344 0.696 1 92.88 212 GLN B C 1
ATOM 4262 O O . GLN B 1 212 ? 15.781 37.781 0.88 1 92.88 212 GLN B O 1
ATOM 4267 N N . THR B 1 213 ? 17.016 39.531 0.149 1 92.81 213 THR B N 1
ATOM 4268 C CA . THR B 1 213 ? 15.82 40.219 -0.331 1 92.81 213 THR B CA 1
ATOM 4269 C C . THR B 1 213 ? 15.586 39.938 -1.811 1 92.81 213 THR B C 1
ATOM 4271 O O . THR B 1 213 ? 16.5 39.469 -2.51 1 92.81 213 THR B O 1
ATOM 4274 N N . GLY B 1 214 ? 14.328 40.031 -2.176 1 93.31 214 GLY B N 1
ATOM 4275 C CA . GLY B 1 214 ? 13.906 39.781 -3.549 1 93.31 214 GLY B CA 1
ATOM 4276 C C . GLY B 1 214 ? 12.492 39.25 -3.66 1 93.31 214 GLY B C 1
ATOM 4277 O O . GLY B 1 214 ? 12.023 38.531 -2.771 1 93.31 214 GLY B O 1
ATOM 4278 N N . MET B 1 215 ? 11.945 39.594 -4.742 1 93.94 215 MET B N 1
ATOM 4279 C CA . MET B 1 215 ? 10.609 39.062 -5 1 93.94 215 MET B CA 1
ATOM 4280 C C . MET B 1 215 ? 10.641 37.562 -5.199 1 93.94 215 MET B C 1
ATOM 4282 O O . MET B 1 215 ? 11.453 37.062 -5.98 1 93.94 215 MET B O 1
ATOM 4286 N N . SER B 1 216 ? 9.781 36.875 -4.477 1 94.81 216 SER B N 1
ATOM 4287 C CA . SER B 1 216 ? 9.75 35.406 -4.555 1 94.81 216 SER B CA 1
ATOM 4288 C C . SER B 1 216 ? 8.727 34.938 -5.582 1 94.81 216 SER B C 1
ATOM 4290 O O . SER B 1 216 ? 7.719 35.594 -5.816 1 94.81 216 SER B O 1
ATOM 4292 N N . CYS B 1 217 ? 9.055 33.812 -6.164 1 94.06 217 CYS B N 1
ATOM 4293 C CA . CYS B 1 217 ? 8.133 33.156 -7.086 1 94.06 217 CYS B CA 1
ATOM 4294 C C . CYS B 1 217 ? 6.965 32.531 -6.332 1 94.06 217 CYS B C 1
ATOM 4296 O O . CYS B 1 217 ? 7.152 31.938 -5.273 1 94.06 217 CYS B O 1
ATOM 4298 N N . GLY B 1 218 ? 5.789 32.625 -6.875 1 91.5 218 GLY B N 1
ATOM 4299 C CA . GLY B 1 218 ? 4.602 32.062 -6.246 1 91.5 218 GLY B CA 1
ATOM 4300 C C . GLY B 1 218 ? 4.52 30.547 -6.348 1 91.5 218 GLY B C 1
ATOM 4301 O O . GLY B 1 218 ? 3.787 29.906 -5.594 1 91.5 218 GLY B O 1
ATOM 4302 N N . ALA B 1 219 ? 5.332 29.984 -7.297 1 90.69 219 ALA B N 1
ATOM 4303 C CA . ALA B 1 219 ? 5.266 28.547 -7.547 1 90.69 219 ALA B CA 1
ATOM 4304 C C . ALA B 1 219 ? 6.414 27.828 -6.855 1 90.69 219 ALA B C 1
ATOM 4306 O O . ALA B 1 219 ? 6.195 26.859 -6.129 1 90.69 219 ALA B O 1
ATOM 4307 N N . CYS B 1 220 ? 7.605 28.344 -7.004 1 91.5 220 CYS B N 1
ATOM 4308 C CA . CYS B 1 220 ? 8.742 27.594 -6.484 1 91.5 220 CYS B CA 1
ATOM 4309 C C . CYS B 1 220 ? 9.453 28.375 -5.383 1 91.5 220 CYS B C 1
ATOM 4311 O O . CYS B 1 220 ? 10.391 27.859 -4.766 1 91.5 220 CYS B O 1
ATOM 4313 N N . GLN B 1 221 ? 9.125 29.594 -5.16 1 90.31 221 GLN B N 1
ATOM 4314 C CA . GLN B 1 221 ? 9.602 30.469 -4.094 1 90.31 221 GLN B CA 1
ATOM 4315 C C . GLN B 1 221 ? 11.039 30.906 -4.348 1 90.31 221 GLN B C 1
ATOM 4317 O O . GLN B 1 221 ? 11.672 31.531 -3.482 1 90.31 221 GLN B O 1
ATOM 4322 N N . SER B 1 222 ? 11.539 30.656 -5.539 1 92.56 222 SER B N 1
ATOM 4323 C CA . SER B 1 222 ? 12.852 31.156 -5.902 1 92.56 222 SER B CA 1
ATOM 4324 C C . SER B 1 222 ? 12.859 32.688 -5.98 1 92.56 222 SER B C 1
ATOM 4326 O O . SER B 1 222 ? 11.805 33.312 -6.125 1 92.56 222 SER B O 1
ATOM 4328 N N . LEU B 1 223 ? 14.047 33.281 -5.887 1 94.31 223 LEU B N 1
ATOM 4329 C CA . LEU B 1 223 ? 14.156 34.75 -5.879 1 94.31 223 LEU B CA 1
ATOM 4330 C C . LEU B 1 223 ? 14.648 35.25 -7.227 1 94.31 223 LEU B C 1
ATOM 4332 O O . LEU B 1 223 ? 15.031 36.438 -7.344 1 94.31 223 LEU B O 1
ATOM 4336 N N . THR B 1 224 ? 14.602 34.406 -8.188 1 92.94 224 THR B N 1
ATOM 4337 C CA . THR B 1 224 ? 15.07 34.812 -9.508 1 92.94 224 THR B CA 1
ATOM 4338 C C . THR B 1 224 ? 13.898 35.219 -10.406 1 92.94 224 THR B C 1
ATOM 4340 O O . THR B 1 224 ? 13.422 34.406 -11.203 1 92.94 224 THR B O 1
ATOM 4343 N N . ILE B 1 225 ? 13.523 36.5 -10.305 1 94.38 225 ILE B N 1
ATOM 4344 C CA . ILE B 1 225 ? 12.328 37 -10.992 1 94.38 225 ILE B CA 1
ATOM 4345 C C . ILE B 1 225 ? 12.719 38.094 -11.992 1 94.38 225 ILE B C 1
ATOM 4347 O O . ILE B 1 225 ? 13.578 38.906 -11.711 1 94.38 225 ILE B O 1
ATOM 4351 N N . THR B 1 226 ? 12.164 38.031 -13.141 1 93.25 226 THR B N 1
ATOM 4352 C CA . THR B 1 226 ? 12.281 39.094 -14.125 1 93.25 226 THR B CA 1
ATOM 4353 C C . THR B 1 226 ? 10.914 39.688 -14.469 1 93.25 226 THR B C 1
ATOM 4355 O O . THR B 1 226 ? 9.906 38.969 -14.422 1 93.25 226 THR B O 1
ATOM 4358 N N . ILE B 1 227 ? 10.859 40.969 -14.734 1 91.44 227 ILE B N 1
ATOM 4359 C CA . ILE B 1 227 ? 9.602 41.625 -15.07 1 91.44 227 ILE B CA 1
ATOM 4360 C C . ILE B 1 227 ? 9.539 41.875 -16.578 1 91.44 227 ILE B C 1
ATOM 4362 O O . ILE B 1 227 ? 10.445 42.5 -17.141 1 91.44 227 ILE B O 1
ATOM 4366 N N . GLN B 1 228 ? 8.492 41.25 -17.141 1 90.25 228 GLN B N 1
ATOM 4367 C CA . GLN B 1 228 ? 8.25 41.438 -18.562 1 90.25 228 GLN B CA 1
ATOM 4368 C C . GLN B 1 228 ? 6.766 41.656 -18.844 1 90.25 228 GLN B C 1
ATOM 4370 O O . GLN B 1 228 ? 5.922 40.875 -18.422 1 90.25 228 GLN B O 1
ATOM 4375 N N . ASN B 1 229 ? 6.375 42.781 -19.594 1 89.31 229 ASN B N 1
ATOM 4376 C CA . ASN B 1 229 ? 5.004 43.062 -20 1 89.31 229 ASN B CA 1
ATOM 4377 C C . ASN B 1 229 ? 4.039 43 -18.828 1 89.31 229 ASN B C 1
ATOM 4379 O O . ASN B 1 229 ? 3.029 42.312 -18.875 1 89.31 229 ASN B O 1
ATOM 4383 N N . LYS B 1 230 ? 4.402 43.625 -17.703 1 87.31 230 LYS B N 1
ATOM 4384 C CA . LYS B 1 230 ? 3.572 43.75 -16.516 1 87.31 230 LYS B CA 1
ATOM 4385 C C . LYS B 1 230 ? 3.367 42.375 -15.836 1 87.31 230 LYS B C 1
ATOM 4387 O O . LYS B 1 230 ? 2.396 42.188 -15.102 1 87.31 230 LYS B O 1
ATOM 4392 N N . LYS B 1 231 ? 4.293 41.469 -16.219 1 93.19 231 LYS B N 1
ATOM 4393 C CA . LYS B 1 231 ? 4.238 40.156 -15.602 1 93.19 231 LYS B CA 1
ATOM 4394 C C . LYS B 1 231 ? 5.555 39.812 -14.906 1 93.19 231 LYS B C 1
ATOM 4396 O O . LYS B 1 231 ? 6.625 40.219 -15.375 1 93.19 231 LYS B O 1
ATOM 4401 N N . SER B 1 232 ? 5.418 39.25 -13.805 1 93.62 232 SER B N 1
ATOM 4402 C CA . SER B 1 232 ? 6.578 38.656 -13.125 1 93.62 232 SER B CA 1
ATOM 4403 C C . SER B 1 232 ? 6.844 37.219 -13.602 1 93.62 232 SER B C 1
ATOM 4405 O O . SER B 1 232 ? 5.953 36.375 -13.555 1 93.62 232 SER B O 1
ATOM 4407 N N . ILE B 1 233 ? 8.031 36.969 -14.07 1 95.69 233 ILE B N 1
ATOM 4408 C CA . ILE B 1 233 ? 8.383 35.688 -14.625 1 95.69 233 ILE B CA 1
ATOM 4409 C C . ILE B 1 233 ? 9.562 35.094 -13.844 1 95.69 233 ILE B C 1
ATOM 4411 O O . ILE B 1 233 ? 10.609 35.719 -13.711 1 95.69 233 ILE B O 1
ATOM 4415 N N . CYS B 1 234 ? 9.312 33.844 -13.359 1 95.69 234 CYS B N 1
ATOM 4416 C CA . CYS B 1 234 ? 10.383 33.188 -12.633 1 95.69 234 CYS B CA 1
ATOM 4417 C C . CYS B 1 234 ? 11.352 32.5 -13.602 1 95.69 234 CYS B C 1
ATOM 4419 O O . CYS B 1 234 ? 10.945 31.781 -14.508 1 95.69 234 CYS B O 1
ATOM 4421 N N . THR B 1 235 ? 12.609 32.625 -13.398 1 94 235 THR B N 1
ATOM 4422 C CA . THR B 1 235 ? 13.617 32.062 -14.297 1 94 235 THR B CA 1
ATOM 4423 C C . THR B 1 235 ? 13.867 30.594 -13.969 1 94 235 THR B C 1
ATOM 4425 O O . THR B 1 235 ? 14.375 29.844 -14.812 1 94 235 THR B O 1
ATOM 4428 N N . THR B 1 236 ? 13.547 30.188 -12.836 1 93.31 236 THR B N 1
ATOM 4429 C CA . THR B 1 236 ? 13.789 28.812 -12.391 1 93.31 236 THR B CA 1
ATOM 4430 C C . THR B 1 236 ? 12.688 27.875 -12.898 1 93.31 236 THR B C 1
ATOM 4432 O O . THR B 1 236 ? 12.977 26.875 -13.547 1 93.31 236 THR B O 1
ATOM 4435 N N . CYS B 1 237 ? 11.414 28.219 -12.648 1 94.69 237 CYS B N 1
ATOM 4436 C CA . CYS B 1 237 ? 10.336 27.312 -13.008 1 94.69 237 CYS B CA 1
ATOM 4437 C C . CYS B 1 237 ? 9.5 27.875 -14.156 1 94.69 237 CYS B C 1
ATOM 4439 O O . CYS B 1 237 ? 8.578 27.219 -14.633 1 94.69 237 CYS B O 1
ATOM 4441 N N . LYS B 1 238 ? 9.648 29.078 -14.523 1 95 238 LYS B N 1
ATOM 4442 C CA . LYS B 1 238 ? 9.016 29.75 -15.664 1 95 238 LYS B CA 1
ATOM 4443 C C . LYS B 1 238 ? 7.57 30.125 -15.344 1 95 238 LYS B C 1
ATOM 4445 O O . LYS B 1 238 ? 6.805 30.469 -16.25 1 95 238 LYS B O 1
ATOM 4450 N N . ASN B 1 239 ? 7.27 30.109 -14.047 1 95.88 239 ASN B N 1
ATOM 4451 C CA . ASN B 1 239 ? 5.938 30.547 -13.648 1 95.88 239 ASN B CA 1
ATOM 4452 C C . ASN B 1 239 ? 5.723 32.031 -13.93 1 95.88 239 ASN B C 1
ATOM 4454 O O . ASN B 1 239 ? 6.625 32.844 -13.719 1 95.88 239 ASN B O 1
ATOM 4458 N N . GLU B 1 240 ? 4.469 32.312 -14.375 1 95.5 240 GLU B N 1
ATOM 4459 C CA . GLU B 1 240 ? 4.105 33.688 -14.672 1 95.5 240 GLU B CA 1
ATOM 4460 C C . GLU B 1 240 ? 2.943 34.156 -13.797 1 95.5 240 GLU B C 1
ATOM 4462 O O . GLU B 1 240 ? 2.01 33.375 -13.539 1 95.5 240 GLU B O 1
ATOM 4467 N N . GLU B 1 241 ? 3.029 35.344 -13.297 1 94.44 241 GLU B N 1
ATOM 4468 C CA . GLU B 1 241 ? 1.942 35.969 -12.555 1 94.44 241 GLU B CA 1
ATOM 4469 C C . GLU B 1 241 ? 1.92 37.5 -12.789 1 94.44 241 GLU B C 1
ATOM 4471 O O . GLU B 1 241 ? 2.92 38.062 -13.211 1 94.44 241 GLU B O 1
ATOM 4476 N N . SER B 1 242 ? 0.785 38.094 -12.633 1 93.81 242 SER B N 1
ATOM 4477 C CA . SER B 1 242 ? 0.716 39.562 -12.766 1 93.81 242 SER B CA 1
ATOM 4478 C C . SER B 1 242 ? 1.587 40.25 -11.719 1 93.81 242 SER B C 1
ATOM 4480 O O . SER B 1 242 ? 1.737 39.75 -10.602 1 93.81 242 SER B O 1
ATOM 4482 N N . ILE B 1 243 ? 2.139 41.375 -12.055 1 91.12 243 ILE B N 1
ATOM 4483 C CA . ILE B 1 243 ? 2.99 42.094 -11.133 1 91.12 243 ILE B CA 1
ATOM 4484 C C . ILE B 1 243 ? 2.197 42.469 -9.875 1 91.12 243 ILE B C 1
ATOM 4486 O O . ILE B 1 243 ? 2.715 42.406 -8.758 1 91.12 243 ILE B O 1
ATOM 4490 N N . ASP B 1 244 ? 0.955 42.75 -10.016 1 91.44 244 ASP B N 1
ATOM 4491 C CA . ASP B 1 244 ? 0.118 43.125 -8.883 1 91.44 244 ASP B CA 1
ATOM 4492 C C . ASP B 1 244 ? -0.052 41.969 -7.914 1 91.44 244 ASP B C 1
ATOM 4494 O O . ASP B 1 244 ? 0.101 42.125 -6.703 1 91.44 244 ASP B O 1
ATOM 4498 N N . SER B 1 245 ? -0.337 40.875 -8.5 1 93.75 245 SER B N 1
ATOM 4499 C CA . SER B 1 245 ? -0.506 39.688 -7.684 1 93.75 245 SER B CA 1
ATOM 4500 C C . SER B 1 245 ? 0.784 39.312 -6.953 1 93.75 245 SER B C 1
ATOM 4502 O O . SER B 1 245 ? 0.755 38.938 -5.781 1 93.75 245 SER B O 1
ATOM 4504 N N . ALA B 1 246 ? 1.843 39.469 -7.652 1 93.88 246 ALA B N 1
ATOM 4505 C CA . ALA B 1 246 ? 3.145 39.156 -7.059 1 93.88 246 ALA B CA 1
ATOM 4506 C C . ALA B 1 246 ? 3.453 40.125 -5.91 1 93.88 246 ALA B C 1
ATOM 4508 O O . ALA B 1 246 ? 3.973 39.719 -4.871 1 93.88 246 ALA B O 1
ATOM 4509 N N . LEU B 1 247 ? 3.158 41.375 -6.098 1 92 247 LEU B N 1
ATOM 4510 C CA . LEU B 1 247 ? 3.414 42.375 -5.082 1 92 247 LEU B CA 1
ATOM 4511 C C . LEU B 1 247 ? 2.6 42.094 -3.822 1 92 247 LEU B C 1
ATOM 4513 O O . LEU B 1 247 ? 3.123 42.188 -2.707 1 92 247 LEU B O 1
ATOM 4517 N N . ILE B 1 248 ? 1.376 41.781 -4.066 1 93 248 ILE B N 1
ATOM 4518 C CA . ILE B 1 248 ? 0.505 41.469 -2.934 1 93 248 ILE B CA 1
ATOM 4519 C C . ILE B 1 248 ? 1.044 40.25 -2.17 1 93 248 ILE B C 1
ATOM 4521 O O . ILE B 1 248 ? 1.137 40.281 -0.941 1 93 248 ILE B O 1
ATOM 4525 N N . ARG B 1 249 ? 1.382 39.25 -2.877 1 93.56 249 ARG B N 1
ATOM 4526 C CA . ARG B 1 249 ? 1.893 38.031 -2.266 1 93.56 249 ARG B CA 1
ATOM 4527 C C . ARG B 1 249 ? 3.166 38.281 -1.475 1 93.56 249 ARG B C 1
ATOM 4529 O O . ARG B 1 249 ? 3.322 37.812 -0.352 1 93.56 249 ARG B O 1
ATOM 4536 N N . ASN B 1 250 ? 4.062 39.062 -2.053 1 93.75 250 ASN B N 1
ATOM 4537 C CA . ASN B 1 250 ? 5.324 39.375 -1.387 1 93.75 250 ASN B CA 1
ATOM 4538 C C . ASN B 1 250 ? 5.113 40.281 -0.17 1 93.75 250 ASN B C 1
ATOM 4540 O O . ASN B 1 250 ? 5.82 40.125 0.832 1 93.75 250 ASN B O 1
ATOM 4544 N N . ALA B 1 251 ? 4.18 41.156 -0.267 1 92.81 251 ALA B N 1
ATOM 4545 C CA . ALA B 1 251 ? 3.844 42 0.892 1 92.81 251 ALA B CA 1
ATOM 4546 C C . ALA B 1 251 ? 3.297 41.125 2.031 1 92.81 251 ALA B C 1
ATOM 4548 O O . ALA B 1 251 ? 3.652 41.344 3.195 1 92.81 251 ALA B O 1
ATOM 4549 N N . ASN B 1 252 ? 2.492 40.219 1.645 1 93.12 252 ASN B N 1
ATOM 4550 C CA . ASN B 1 252 ? 1.962 39.312 2.633 1 93.12 252 ASN B CA 1
ATOM 4551 C C . ASN B 1 252 ? 3.072 38.469 3.27 1 93.12 252 ASN B C 1
ATOM 4553 O O . ASN B 1 252 ? 3.049 38.219 4.473 1 93.12 252 ASN B O 1
ATOM 4557 N N . GLU B 1 253 ? 3.932 38.031 2.443 1 93.19 253 GLU B N 1
ATOM 4558 C CA . GLU B 1 253 ? 5.074 37.281 2.943 1 93.19 253 GLU B CA 1
ATOM 4559 C C . GLU B 1 253 ? 5.891 38.094 3.938 1 93.19 253 GLU B C 1
ATOM 4561 O O . GLU B 1 253 ? 6.324 37.594 4.969 1 93.19 253 GLU B O 1
ATOM 4566 N N . TYR B 1 254 ? 6.098 39.344 3.537 1 92.75 254 TYR B N 1
ATOM 4567 C CA . TYR B 1 254 ? 6.816 40.25 4.43 1 92.75 254 TYR B CA 1
ATOM 4568 C C . TYR B 1 254 ? 6.113 40.344 5.777 1 92.75 254 TYR B C 1
ATOM 4570 O O . TYR B 1 254 ? 6.754 40.25 6.828 1 92.75 254 TYR B O 1
ATOM 4578 N N . SER B 1 255 ? 4.84 40.531 5.754 1 91.38 255 SER B N 1
ATOM 4579 C CA . SER B 1 255 ? 4.051 40.656 6.977 1 91.38 255 SER B CA 1
ATOM 4580 C C . SER B 1 255 ? 4.145 39.375 7.805 1 91.38 255 SER B C 1
ATOM 4582 O O . SER B 1 255 ? 4.164 39.406 9.039 1 91.38 255 SER B O 1
ATOM 4584 N N . LEU B 1 256 ? 4.191 38.312 7.152 1 90.19 256 LEU B N 1
ATOM 4585 C CA . LEU B 1 256 ? 4.289 37.031 7.824 1 90.19 256 LEU B CA 1
ATOM 4586 C C . LEU B 1 256 ? 5.648 36.844 8.492 1 90.19 256 LEU B C 1
ATOM 4588 O O . LEU B 1 256 ? 5.734 36.375 9.633 1 90.19 256 LEU B O 1
ATOM 4592 N N . LEU B 1 257 ? 6.707 37.25 7.832 1 91.25 257 LEU B N 1
ATOM 4593 C CA . LEU B 1 257 ? 8.07 37.094 8.328 1 91.25 257 LEU B CA 1
ATOM 4594 C C . LEU B 1 257 ? 8.383 38.125 9.406 1 91.25 257 LEU B C 1
ATOM 4596 O O . LEU B 1 257 ? 9.172 37.844 10.312 1 91.25 257 LEU B O 1
ATOM 4600 N N . PHE B 1 258 ? 7.742 39.219 9.234 1 90.31 258 PHE B N 1
ATOM 4601 C CA . PHE B 1 258 ? 7.977 40.312 10.18 1 90.31 258 PHE B CA 1
ATOM 4602 C C . PHE B 1 258 ? 6.66 40.844 10.734 1 90.31 258 PHE B C 1
ATOM 4604 O O . PHE B 1 258 ? 6.254 41.969 10.445 1 90.31 258 PHE B O 1
ATOM 4611 N N . PRO B 1 259 ? 6.156 40.125 11.734 1 86.5 259 PRO B N 1
ATOM 4612 C CA . PRO B 1 259 ? 4.824 40.5 12.227 1 86.5 259 PRO B CA 1
ATOM 4613 C C . PRO B 1 259 ? 4.816 41.781 13.031 1 86.5 259 PRO B C 1
ATOM 4615 O O . PRO B 1 259 ? 3.777 42.438 13.141 1 86.5 259 PRO B O 1
ATOM 4618 N N . ASN B 1 260 ? 5.879 42.156 13.555 1 86.25 260 ASN B N 1
ATOM 4619 C CA . ASN B 1 260 ? 5.953 43.344 14.383 1 86.25 260 ASN B CA 1
ATOM 4620 C C . ASN B 1 260 ? 6.309 44.594 13.555 1 86.25 260 ASN B C 1
ATOM 4622 O O . ASN B 1 260 ? 6.402 45.688 14.094 1 86.25 260 ASN B O 1
ATOM 4626 N N . GLU B 1 261 ? 6.496 44.375 12.281 1 87.56 261 GLU B N 1
ATOM 4627 C CA . GLU B 1 261 ? 6.824 45.5 11.398 1 87.56 261 GLU B CA 1
ATOM 4628 C C . GLU B 1 261 ? 5.605 45.938 10.602 1 87.56 261 GLU B C 1
ATOM 4630 O O . GLU B 1 261 ? 4.789 45.125 10.188 1 87.56 261 GLU B O 1
ATOM 4635 N N . LYS B 1 262 ? 5.535 47.156 10.445 1 88 262 LYS B N 1
ATOM 4636 C CA . LYS B 1 262 ? 4.465 47.719 9.617 1 88 262 LYS B CA 1
ATOM 4637 C C . LYS B 1 262 ? 4.836 47.656 8.141 1 88 262 LYS B C 1
ATOM 4639 O O . LYS B 1 262 ? 6.008 47.812 7.781 1 88 262 LYS B O 1
ATOM 4644 N N . ILE B 1 263 ? 3.85 47.469 7.41 1 90.31 263 ILE B N 1
ATOM 4645 C CA . ILE B 1 263 ? 4.059 47.5 5.969 1 90.31 263 ILE B CA 1
ATOM 4646 C C . ILE B 1 263 ? 4.137 48.938 5.484 1 90.31 263 ILE B C 1
ATOM 4648 O O . ILE B 1 263 ? 3.197 49.719 5.68 1 90.31 263 ILE B O 1
ATOM 4652 N N . THR B 1 264 ? 5.281 49.25 4.906 1 90.94 264 THR B N 1
ATOM 4653 C CA . THR B 1 264 ? 5.457 50.562 4.305 1 90.94 264 THR B CA 1
ATOM 4654 C C . THR B 1 264 ? 5.992 50.438 2.881 1 90.94 264 THR B C 1
ATOM 4656 O O . THR B 1 264 ? 6.508 49.406 2.496 1 90.94 264 THR B O 1
ATOM 4659 N N . LEU B 1 265 ? 5.773 51.562 2.137 1 90 265 LEU B N 1
ATOM 4660 C CA . LEU B 1 265 ? 6.215 51.562 0.747 1 90 265 LEU B CA 1
ATOM 4661 C C . LEU B 1 265 ? 7.715 51.281 0.652 1 90 265 LEU B C 1
ATOM 4663 O O . LEU B 1 265 ? 8.148 50.406 -0.075 1 90 265 LEU B O 1
ATOM 4667 N N . PRO B 1 266 ? 8.594 51.969 1.395 1 90 266 PRO B N 1
ATOM 4668 C CA . PRO B 1 266 ? 10.031 51.75 1.277 1 90 266 PRO B CA 1
ATOM 4669 C C . PRO B 1 266 ? 10.445 50.344 1.687 1 90 266 PRO B C 1
ATOM 4671 O O . PRO B 1 266 ? 11.344 49.75 1.069 1 90 266 PRO B O 1
ATOM 4674 N N . LYS B 1 267 ? 9.852 49.812 2.699 1 90.94 267 LYS B N 1
ATOM 4675 C CA . LYS B 1 267 ? 10.211 48.469 3.186 1 90.94 267 LYS B CA 1
ATOM 4676 C C . LYS B 1 267 ? 9.883 47.406 2.15 1 90.94 267 LYS B C 1
ATOM 4678 O O . LYS B 1 267 ? 10.688 46.5 1.906 1 90.94 267 LYS B O 1
ATOM 4683 N N . ILE B 1 268 ? 8.734 47.562 1.539 1 92.5 268 ILE B N 1
ATOM 4684 C CA . ILE B 1 268 ? 8.32 46.562 0.557 1 92.5 268 ILE B CA 1
ATOM 4685 C C . ILE B 1 268 ? 9.141 46.719 -0.718 1 92.5 268 ILE B C 1
ATOM 4687 O O . ILE B 1 268 ? 9.477 45.719 -1.374 1 92.5 268 ILE B O 1
ATOM 4691 N N . MET B 1 269 ? 9.461 47.906 -1.097 1 92.19 269 MET B N 1
ATOM 4692 C CA . MET B 1 269 ? 10.336 48.125 -2.242 1 92.19 269 MET B CA 1
ATOM 4693 C C . MET B 1 269 ? 11.695 47.469 -2.018 1 92.19 269 MET B C 1
ATOM 4695 O O . MET B 1 269 ? 12.242 46.844 -2.922 1 92.19 269 MET B O 1
ATOM 4699 N N . ASP B 1 270 ? 12.156 47.688 -0.803 1 91.75 270 ASP B N 1
ATOM 4700 C CA . ASP B 1 270 ? 13.445 47.094 -0.449 1 91.75 270 ASP B CA 1
ATOM 4701 C C . ASP B 1 270 ? 13.344 45.562 -0.421 1 91.75 270 ASP B C 1
ATOM 4703 O O . ASP B 1 270 ? 14.297 44.875 -0.791 1 91.75 270 ASP B O 1
ATOM 4707 N N . TRP B 1 271 ? 12.227 45.062 0.01 1 93 271 TRP B N 1
ATOM 4708 C CA . TRP B 1 271 ? 11.992 43.625 0.129 1 93 271 TRP B CA 1
ATOM 4709 C C . TRP B 1 271 ? 11.938 42.969 -1.246 1 93 271 TRP B C 1
ATOM 4711 O O . TRP B 1 271 ? 12.531 41.906 -1.459 1 93 271 TRP B O 1
ATOM 4721 N N . CYS B 1 272 ? 11.328 43.625 -2.199 1 92.19 272 CYS B N 1
ATOM 4722 C CA . CYS B 1 272 ? 11.148 43.062 -3.533 1 92.19 272 CYS B CA 1
ATOM 4723 C C . CYS B 1 272 ? 12.344 43.344 -4.422 1 92.19 272 CYS B C 1
ATOM 4725 O O . CYS B 1 272 ? 12.68 42.562 -5.312 1 92.19 272 CYS B O 1
ATOM 4727 N N . ARG B 1 273 ? 12.945 44.469 -4.266 1 87.12 273 ARG B N 1
ATOM 4728 C CA . ARG B 1 273 ? 14.133 44.969 -4.949 1 87.12 273 ARG B CA 1
ATOM 4729 C C . ARG B 1 273 ? 13.859 45.188 -6.43 1 87.12 273 ARG B C 1
ATOM 4731 O O . ARG B 1 273 ? 14.445 46.094 -7.035 1 87.12 273 ARG B O 1
ATOM 4738 N N . ILE B 1 274 ? 12.992 44.469 -7.055 1 83.12 274 ILE B N 1
ATOM 4739 C CA . ILE B 1 274 ? 12.828 44.5 -8.508 1 83.12 274 ILE B CA 1
ATOM 4740 C C . ILE B 1 274 ? 11.836 45.594 -8.883 1 83.12 274 ILE B C 1
ATOM 4742 O O . ILE B 1 274 ? 11.805 46.031 -10.031 1 83.12 274 ILE B O 1
ATOM 4746 N N . ILE B 1 275 ? 11.102 46.031 -7.957 1 76.62 275 ILE B N 1
ATOM 4747 C CA . ILE B 1 275 ? 10.086 47.031 -8.25 1 76.62 275 ILE B CA 1
ATOM 4748 C C . ILE B 1 275 ? 10.672 48.438 -8.078 1 76.62 275 ILE B C 1
ATOM 4750 O O . ILE B 1 275 ? 11.195 48.781 -7.016 1 76.62 275 ILE B O 1
ATOM 4754 N N . THR B 1 276 ? 10.492 49.188 -9.164 1 77 276 THR B N 1
ATOM 4755 C CA . THR B 1 276 ? 11.086 50.531 -9.102 1 77 276 THR B CA 1
ATOM 4756 C C . THR B 1 276 ? 10 51.594 -9.078 1 77 276 THR B C 1
ATOM 4758 O O . THR B 1 276 ? 10.25 52.75 -8.688 1 77 276 THR B O 1
ATOM 4761 N N . SER B 1 277 ? 8.828 51.156 -9.43 1 84.62 277 SER B N 1
ATOM 4762 C CA . SER B 1 277 ? 7.766 52.156 -9.492 1 84.62 277 SER B CA 1
ATOM 4763 C C . SER B 1 277 ? 7.035 52.281 -8.156 1 84.62 277 SER B C 1
ATOM 4765 O O . SER B 1 277 ? 6.223 51.406 -7.809 1 84.62 277 SER B O 1
ATOM 4767 N N . LYS B 1 278 ? 7.227 53.406 -7.492 1 88.56 278 LYS B N 1
ATOM 4768 C CA . LYS B 1 278 ? 6.531 53.656 -6.238 1 88.56 278 LYS B CA 1
ATOM 4769 C C . LYS B 1 278 ? 5.031 53.812 -6.457 1 88.56 278 LYS B C 1
ATOM 4771 O O . LYS B 1 278 ? 4.227 53.375 -5.625 1 88.56 278 LYS B O 1
ATOM 4776 N N . LYS B 1 279 ? 4.734 54.375 -7.578 1 89.38 279 LYS B N 1
ATOM 4777 C CA . LYS B 1 279 ? 3.334 54.594 -7.906 1 89.38 279 LYS B CA 1
ATOM 4778 C C . LYS B 1 279 ? 2.576 53.281 -8.055 1 89.38 279 LYS B C 1
ATOM 4780 O O . LYS B 1 279 ? 1.463 53.156 -7.543 1 89.38 279 LYS B O 1
ATOM 4785 N N . GLN B 1 280 ? 3.152 52.438 -8.688 1 88.5 280 GLN B N 1
ATOM 4786 C CA . GLN B 1 280 ? 2.535 51.125 -8.891 1 88.5 280 GLN B CA 1
ATOM 4787 C C . GLN B 1 280 ? 2.352 50.406 -7.57 1 88.5 280 GLN B C 1
ATOM 4789 O O . GLN B 1 280 ? 1.284 49.844 -7.305 1 88.5 280 GLN B O 1
ATOM 4794 N N . LEU B 1 281 ? 3.355 50.375 -6.82 1 90.12 281 LEU B N 1
ATOM 4795 C CA . LEU B 1 281 ? 3.289 49.719 -5.523 1 90.12 281 LEU B CA 1
ATOM 4796 C C . LEU B 1 281 ? 2.225 50.344 -4.641 1 90.12 281 LEU B C 1
ATOM 4798 O O . LEU B 1 281 ? 1.462 49.656 -3.973 1 90.12 281 LEU B O 1
ATOM 4802 N N . ARG B 1 282 ? 2.166 51.656 -4.59 1 89.69 282 ARG B N 1
ATOM 4803 C CA . ARG B 1 282 ? 1.169 52.375 -3.805 1 89.69 282 ARG B CA 1
ATOM 4804 C C . ARG B 1 282 ? -0.245 51.969 -4.215 1 89.69 282 ARG B C 1
ATOM 4806 O O . ARG B 1 282 ? -1.104 51.719 -3.363 1 89.69 282 ARG B O 1
ATOM 4813 N N . ARG B 1 283 ? -0.419 51.906 -5.43 1 90 283 ARG B N 1
ATOM 4814 C CA . ARG B 1 283 ? -1.729 51.5 -5.945 1 90 283 ARG B CA 1
ATOM 4815 C C . ARG B 1 283 ? -2.121 50.125 -5.461 1 90 283 ARG B C 1
ATOM 4817 O O . ARG B 1 283 ? -3.244 49.906 -4.996 1 90 283 ARG B O 1
ATOM 4824 N N . VAL B 1 284 ? -1.229 49.188 -5.562 1 89.31 284 VAL B N 1
ATOM 4825 C CA . VAL B 1 284 ? -1.479 47.812 -5.199 1 89.31 284 VAL B CA 1
ATOM 4826 C C . VAL B 1 284 ? -1.762 47.688 -3.699 1 89.31 284 VAL B C 1
ATOM 4828 O O . VAL B 1 284 ? -2.713 47.031 -3.283 1 89.31 284 VAL B O 1
ATOM 4831 N N . LEU B 1 285 ? -0.996 48.406 -2.895 1 88.94 285 LEU B N 1
ATOM 4832 C CA . LEU B 1 285 ? -1.157 48.344 -1.446 1 88.94 285 LEU B CA 1
ATOM 4833 C C . LEU B 1 285 ? -2.441 49.031 -1.016 1 88.94 285 LEU B C 1
ATOM 4835 O O . LEU B 1 285 ? -3.156 48.562 -0.136 1 88.94 285 LEU B O 1
ATOM 4839 N N . ASP B 1 286 ? -2.744 50.062 -1.684 1 88.81 286 ASP B N 1
ATOM 4840 C CA . ASP B 1 286 ? -3.963 50.812 -1.386 1 88.81 286 ASP B CA 1
ATOM 4841 C C . ASP B 1 286 ? -5.203 49.969 -1.643 1 88.81 286 ASP B C 1
ATOM 4843 O O . ASP B 1 286 ? -6.195 50.094 -0.92 1 88.81 286 ASP B O 1
ATOM 4847 N N . ASN B 1 287 ? -5.109 49.188 -2.578 1 88.81 287 ASN B N 1
ATOM 4848 C CA . ASN B 1 287 ? -6.262 48.406 -2.994 1 88.81 287 ASN B CA 1
ATOM 4849 C C . ASN B 1 287 ? -6.418 47.156 -2.137 1 88.81 287 ASN B C 1
ATOM 4851 O O . ASN B 1 287 ? -7.48 46.531 -2.119 1 88.81 287 ASN B O 1
ATOM 4855 N N . ASN B 1 288 ? -5.359 46.812 -1.451 1 87.5 288 ASN B N 1
ATOM 4856 C CA . ASN B 1 288 ? -5.406 45.5 -0.82 1 87.5 288 ASN B CA 1
ATOM 4857 C C . ASN B 1 288 ? -5.18 45.594 0.687 1 87.5 288 ASN B C 1
ATOM 4859 O O . ASN B 1 288 ? -5.363 44.625 1.408 1 87.5 288 ASN B O 1
ATOM 4863 N N . TYR B 1 289 ? -4.762 46.75 1.2 1 88.44 289 TYR B N 1
ATOM 4864 C CA . TYR B 1 289 ? -4.516 46.969 2.621 1 88.44 289 TYR B CA 1
ATOM 4865 C C . TYR B 1 289 ? -5.234 48.219 3.111 1 88.44 289 TYR B C 1
ATOM 4867 O O . TYR B 1 289 ? -5.695 49.031 2.307 1 88.44 289 TYR B O 1
ATOM 4875 N N . GLN B 1 290 ? -5.402 48.25 4.355 1 86.44 290 GLN B N 1
ATOM 4876 C CA . GLN B 1 290 ? -5.918 49.469 4.953 1 86.44 290 GLN B CA 1
ATOM 4877 C C . GLN B 1 290 ? -4.801 50.469 5.203 1 86.44 290 GLN B C 1
ATOM 4879 O O . GLN B 1 290 ? -3.859 50.188 5.949 1 86.44 290 GLN B O 1
ATOM 4884 N N . LYS B 1 291 ? -4.98 51.594 4.602 1 87.69 291 LYS B N 1
ATOM 4885 C CA . LYS B 1 291 ? -3.984 52.656 4.715 1 87.69 291 LYS B CA 1
ATOM 4886 C C . LYS B 1 291 ? -4.176 53.469 5.996 1 87.69 291 LYS B C 1
ATOM 4888 O O . LYS B 1 291 ? -5.301 53.844 6.332 1 87.69 291 LYS B O 1
ATOM 4893 N N . VAL B 1 292 ? -3.201 53.469 6.77 1 84.88 292 VAL B N 1
ATOM 4894 C CA . VAL B 1 292 ? -3.227 54.281 7.98 1 84.88 292 VAL B CA 1
ATOM 4895 C C . VAL B 1 292 ? -2.219 55.406 7.863 1 84.88 292 VAL B C 1
ATOM 4897 O O . VAL B 1 292 ? -1.02 55.188 7.699 1 84.88 292 VAL B O 1
ATOM 4900 N N . SER B 1 293 ? -2.701 56.562 7.77 1 77.94 293 SER B N 1
ATOM 4901 C CA . SER B 1 293 ? -1.845 57.719 7.621 1 77.94 293 SER B CA 1
ATOM 4902 C C . SER B 1 293 ? -1.843 58.594 8.891 1 77.94 293 SER B C 1
ATOM 4904 O O . SER B 1 293 ? -2.898 59.031 9.344 1 77.94 293 SER B O 1
ATOM 4906 N N . LYS B 1 294 ? -0.889 58.406 9.711 1 72.12 294 LYS B N 1
ATOM 4907 C CA . LYS B 1 294 ? -0.731 59.25 10.883 1 72.12 294 LYS B CA 1
ATOM 4908 C C . LYS B 1 294 ? 0.366 60.281 10.648 1 72.12 294 LYS B C 1
ATOM 4910 O O . LYS B 1 294 ? 1.552 59.969 10.641 1 72.12 294 LYS B O 1
ATOM 4915 N N . ARG B 1 295 ? 0.158 61.5 10.695 1 69 295 ARG B N 1
ATOM 4916 C CA . ARG B 1 295 ? 1.036 62.656 10.5 1 69 295 ARG B CA 1
ATOM 4917 C C . ARG B 1 295 ? 2.004 62.406 9.344 1 69 295 ARG B C 1
ATOM 4919 O O . ARG B 1 295 ? 1.583 62.094 8.227 1 69 295 ARG B O 1
ATOM 4926 N N . ARG B 1 296 ? 3.305 62.156 9.695 1 69 296 ARG B N 1
ATOM 4927 C CA . ARG B 1 296 ? 4.395 62.156 8.727 1 69 296 ARG B CA 1
ATOM 4928 C C . ARG B 1 296 ? 4.664 60.75 8.219 1 69 296 ARG B C 1
ATOM 4930 O O . ARG B 1 296 ? 5.484 60.531 7.32 1 69 296 ARG B O 1
ATOM 4937 N N . TRP B 1 297 ? 3.83 59.656 8.766 1 74.44 297 TRP B N 1
ATOM 4938 C CA . TRP B 1 297 ? 4.176 58.281 8.328 1 74.44 297 TRP B CA 1
ATOM 4939 C C . TRP B 1 297 ? 2.943 57.562 7.84 1 74.44 297 TRP B C 1
ATOM 4941 O O . TRP B 1 297 ? 1.868 57.656 8.438 1 74.44 297 TRP B O 1
ATOM 4951 N N . THR B 1 298 ? 3.035 57.031 6.609 1 81.69 298 THR B N 1
ATOM 4952 C CA . THR B 1 298 ? 1.979 56.188 6.051 1 81.69 298 THR B CA 1
ATOM 4953 C C . THR B 1 298 ? 2.371 54.719 6.113 1 81.69 298 THR B C 1
ATOM 4955 O O . THR B 1 298 ? 3.494 54.344 5.762 1 81.69 298 THR B O 1
ATOM 4958 N N . TYR B 1 299 ? 1.476 53.906 6.773 1 86.56 299 TYR B N 1
ATOM 4959 C CA . TYR B 1 299 ? 1.717 52.469 6.781 1 86.56 299 TYR B CA 1
ATOM 4960 C C . TYR B 1 299 ? 0.432 51.688 6.496 1 86.56 299 TYR B C 1
ATOM 4962 O O . TYR B 1 299 ? -0.644 52.281 6.395 1 86.56 299 TYR B O 1
ATOM 4970 N N . TYR B 1 300 ? 0.607 50.406 6.125 1 86.44 300 TYR B N 1
ATOM 4971 C CA . TYR B 1 300 ? -0.521 49.594 5.723 1 86.44 300 TYR B CA 1
ATOM 4972 C C . TYR B 1 300 ? -0.755 48.469 6.73 1 86.44 300 TYR B C 1
ATOM 4974 O O . TYR B 1 300 ? 0.195 47.938 7.305 1 86.44 300 TYR B O 1
ATOM 4982 N N . GLU B 1 301 ? -2.15 48.156 7.008 1 81.81 301 GLU B N 1
ATOM 4983 C CA . GLU B 1 301 ? -2.574 47.094 7.914 1 81.81 301 GLU B CA 1
ATOM 4984 C C . GLU B 1 301 ? -3.602 46.188 7.25 1 81.81 301 GLU B C 1
ATOM 4986 O O . GLU B 1 301 ? -4.387 46.656 6.41 1 81.81 301 GLU B O 1
#

InterPro domains:
  IPR011528 Nuclease-related domain, NERD [PF08378] (37-144)
  IPR011528 Nuclease-related domain, NERD [PS50965] (37-147)